Protein AF-A0A812P0K9-F1 (afdb_monomer_lite)

Structure (mmCIF, N/CA/C/O backbone):
data_AF-A0A812P0K9-F1
#
_entry.id   AF-A0A812P0K9-F1
#
loop_
_atom_site.group_PDB
_atom_site.id
_atom_site.type_symbol
_atom_site.label_atom_id
_atom_site.label_alt_id
_atom_site.label_comp_id
_atom_site.label_asym_id
_atom_site.label_entity_id
_atom_site.label_seq_id
_atom_site.pdbx_PDB_ins_code
_atom_site.Cartn_x
_atom_site.Cartn_y
_atom_site.Cartn_z
_atom_site.occupancy
_atom_site.B_iso_or_equiv
_atom_site.auth_seq_id
_atom_site.auth_comp_id
_atom_site.auth_asym_id
_atom_site.auth_atom_id
_atom_site.pdbx_PDB_model_num
ATOM 1 N N . MET A 1 1 ? -22.130 -15.245 -10.555 1.00 34.47 1 MET A N 1
ATOM 2 C CA . MET A 1 1 ? -21.789 -13.816 -10.721 1.00 34.47 1 MET A CA 1
ATOM 3 C C . MET A 1 1 ? -20.829 -13.440 -9.604 1.00 34.47 1 MET A C 1
ATOM 5 O O . MET A 1 1 ? -21.240 -13.430 -8.448 1.00 34.47 1 MET A O 1
ATOM 9 N N . SER A 1 2 ? -19.544 -13.265 -9.918 1.00 32.12 2 SER A N 1
ATOM 10 C CA . SER A 1 2 ? -18.540 -12.793 -8.961 1.00 32.12 2 SER A CA 1
ATOM 11 C C . SER A 1 2 ? -18.913 -11.378 -8.518 1.00 32.12 2 SER A C 1
ATOM 13 O O . SER A 1 2 ? -19.253 -10.532 -9.342 1.00 32.12 2 SER A O 1
ATOM 15 N N . ARG A 1 3 ? -18.927 -11.119 -7.208 1.00 38.62 3 ARG A N 1
ATOM 16 C CA . ARG A 1 3 ? -19.066 -9.742 -6.719 1.00 38.62 3 ARG A CA 1
ATOM 17 C C . ARG A 1 3 ? -17.783 -8.979 -7.081 1.00 38.62 3 ARG A C 1
ATOM 19 O O . ARG A 1 3 ? -16.713 -9.545 -6.855 1.00 38.62 3 ARG A O 1
ATOM 26 N N . PRO A 1 4 ? -17.867 -7.748 -7.613 1.00 44.06 4 PRO A N 1
ATOM 27 C CA . PRO A 1 4 ? -16.686 -6.942 -7.920 1.00 44.06 4 PRO A CA 1
ATOM 28 C C . PRO A 1 4 ? -15.817 -6.757 -6.666 1.00 44.06 4 PRO A C 1
ATOM 30 O O . PRO A 1 4 ? -16.344 -6.614 -5.557 1.00 44.06 4 PRO A O 1
ATOM 33 N N . SER A 1 5 ? -14.488 -6.821 -6.822 1.00 51.91 5 SER A N 1
ATOM 34 C CA . SER A 1 5 ? -13.562 -6.618 -5.704 1.00 51.91 5 SER A CA 1
ATOM 35 C C . SER A 1 5 ? -13.585 -5.151 -5.265 1.00 51.91 5 SER A C 1
ATOM 37 O O . SER A 1 5 ? -13.588 -4.232 -6.080 1.00 51.91 5 SER A O 1
ATOM 39 N N . ALA A 1 6 ? -13.634 -4.931 -3.952 1.00 69.94 6 ALA A N 1
ATOM 40 C CA . ALA A 1 6 ? -13.717 -3.617 -3.318 1.00 69.94 6 ALA A CA 1
ATOM 41 C C . ALA A 1 6 ? -12.329 -2.961 -3.181 1.00 69.94 6 ALA A C 1
ATOM 43 O O . ALA A 1 6 ? -11.851 -2.718 -2.071 1.00 69.94 6 ALA A O 1
ATOM 44 N N . THR A 1 7 ? -11.646 -2.749 -4.302 1.00 81.88 7 THR A N 1
ATOM 45 C CA . THR A 1 7 ? -10.304 -2.147 -4.336 1.00 81.88 7 THR A CA 1
ATOM 46 C C . THR A 1 7 ? -10.402 -0.635 -4.530 1.00 81.88 7 THR A C 1
ATOM 48 O O . THR A 1 7 ? -11.261 -0.184 -5.281 1.00 81.88 7 THR A O 1
ATOM 51 N N . LEU A 1 8 ? -9.540 0.128 -3.846 1.00 88.94 8 LEU A N 1
ATOM 52 C CA . LEU A 1 8 ? -9.490 1.590 -3.914 1.00 88.94 8 LEU A CA 1
ATOM 53 C C . LEU A 1 8 ? -8.060 2.074 -4.125 1.00 88.94 8 LEU A C 1
ATOM 55 O O . LEU A 1 8 ? -7.196 1.939 -3.263 1.00 88.94 8 LEU A O 1
ATOM 59 N N . LYS A 1 9 ? -7.809 2.706 -5.256 1.00 91.50 9 LYS A N 1
ATOM 60 C CA . LYS A 1 9 ? -6.524 3.327 -5.548 1.00 91.50 9 LYS A CA 1
ATOM 61 C C . LYS A 1 9 ? -6.427 4.681 -4.829 1.00 91.50 9 LYS A C 1
ATOM 63 O O . LYS A 1 9 ? -7.214 5.575 -5.124 1.00 91.50 9 LYS A O 1
ATOM 68 N N . VAL A 1 10 ? -5.479 4.853 -3.901 1.00 93.25 10 VAL A N 1
ATOM 69 C CA . VAL A 1 10 ? -5.320 6.085 -3.110 1.00 93.25 10 VAL A CA 1
ATOM 70 C C . VAL A 1 10 ? -3.935 6.705 -3.266 1.00 93.25 10 VAL A C 1
ATOM 72 O O . VAL A 1 10 ? -2.946 6.171 -2.790 1.00 93.25 10 VAL A O 1
ATOM 75 N N . MET A 1 11 ? -3.845 7.885 -3.859 1.00 91.50 11 MET A N 1
ATOM 76 C CA . MET A 1 11 ? -2.578 8.585 -4.062 1.00 91.50 11 MET A CA 1
ATOM 77 C C . MET A 1 11 ? -2.423 9.765 -3.091 1.00 91.50 11 MET A C 1
ATOM 79 O O . MET A 1 11 ? -3.395 10.440 -2.763 1.00 91.50 11 MET A O 1
ATOM 83 N N . SER A 1 12 ? -1.187 10.012 -2.653 1.00 91.62 12 SER A N 1
ATOM 84 C CA . SER A 1 12 ? -0.764 11.226 -1.943 1.00 91.62 12 SER A CA 1
ATOM 85 C C . SER A 1 12 ? 0.332 11.871 -2.768 1.00 91.62 12 SER A C 1
ATOM 87 O O . SER A 1 12 ? 1.290 11.173 -3.104 1.00 91.62 12 SER A O 1
ATOM 89 N N . TYR A 1 13 ? 0.202 13.147 -3.117 1.00 86.94 13 TYR A N 1
ATOM 90 C CA . TYR A 1 13 ? 1.161 13.786 -4.012 1.00 86.94 13 TYR A CA 1
ATOM 91 C C . TYR A 1 13 ? 1.346 15.272 -3.692 1.00 86.94 13 TYR A C 1
ATOM 93 O O . TYR A 1 13 ? 0.451 16.078 -3.939 1.00 86.94 13 TYR A O 1
ATOM 101 N N . ASN A 1 14 ? 2.527 15.673 -3.224 1.00 84.62 14 ASN A N 1
ATOM 102 C CA . ASN A 1 14 ? 2.875 17.090 -3.205 1.00 84.62 14 ASN A CA 1
ATOM 103 C C . ASN A 1 14 ? 3.139 17.564 -4.649 1.00 84.62 14 ASN A C 1
ATOM 105 O O . ASN A 1 14 ? 4.067 17.104 -5.318 1.00 84.62 14 ASN A O 1
ATOM 109 N N . LEU A 1 15 ? 2.288 18.457 -5.157 1.00 87.00 15 LEU A N 1
ATOM 110 C CA . LEU A 1 15 ? 2.357 18.959 -6.530 1.00 87.00 15 LEU A CA 1
ATOM 111 C C . LEU A 1 15 ? 3.538 19.911 -6.752 1.00 87.00 15 LEU A C 1
ATOM 113 O O . LEU A 1 15 ? 3.915 20.156 -7.905 1.00 87.00 15 LEU A O 1
ATOM 117 N N . MET A 1 16 ? 4.141 20.422 -5.672 1.00 78.69 16 MET A N 1
ATOM 118 C CA . MET A 1 16 ? 5.218 21.409 -5.709 1.00 78.69 16 MET A CA 1
ATOM 119 C C . MET A 1 16 ? 4.827 22.598 -6.583 1.00 78.69 16 MET A C 1
ATOM 121 O O . MET A 1 16 ? 5.537 22.964 -7.525 1.00 78.69 16 MET A O 1
ATOM 125 N N . GLY A 1 17 ? 3.640 23.139 -6.326 1.00 82.06 17 GLY A N 1
ATOM 126 C CA . GLY A 1 17 ? 2.910 24.053 -7.189 1.00 82.06 17 GLY A CA 1
ATOM 127 C C . GLY A 1 17 ? 3.726 25.205 -7.777 1.00 82.06 17 GLY A C 1
ATOM 128 O O . GLY A 1 17 ? 3.808 25.409 -8.995 1.00 82.06 17 GLY A O 1
ATOM 129 N N . TRP A 1 18 ? 4.432 25.900 -6.888 1.00 78.69 18 TRP A N 1
ATOM 130 C CA . TRP A 1 18 ? 5.357 26.990 -7.195 1.00 78.69 18 TRP A CA 1
ATOM 131 C C . TRP A 1 18 ? 6.492 26.595 -8.156 1.00 78.69 18 TRP A C 1
ATOM 133 O O . TRP A 1 18 ? 7.035 27.446 -8.861 1.00 78.69 18 TRP A O 1
ATOM 143 N N . SER A 1 19 ? 6.867 25.317 -8.214 1.00 79.75 19 SER A N 1
ATOM 144 C CA . SER A 1 19 ? 7.886 24.804 -9.129 1.00 79.75 19 SER A CA 1
ATOM 145 C C . SER A 1 19 ? 7.252 24.215 -10.382 1.00 79.75 19 SER A C 1
ATOM 147 O O . SER A 1 19 ? 7.571 24.648 -11.485 1.00 79.75 19 SER A O 1
ATOM 149 N N . SER A 1 20 ? 6.354 23.245 -10.224 1.00 81.50 20 SER A N 1
ATOM 150 C CA . SER A 1 20 ? 5.841 22.405 -11.308 1.00 81.50 20 SER A CA 1
ATOM 151 C C . SER A 1 20 ? 4.894 23.143 -12.251 1.00 81.50 20 SER A C 1
ATOM 153 O O . SER A 1 20 ? 4.890 22.869 -13.449 1.00 81.50 20 SER A O 1
ATOM 155 N N . PHE A 1 21 ? 4.124 24.102 -11.731 1.00 85.12 21 PHE A N 1
ATOM 156 C CA . PHE A 1 21 ? 3.072 24.798 -12.482 1.00 85.12 21 PHE A CA 1
ATOM 157 C C . PHE A 1 21 ? 3.336 26.296 -12.661 1.00 85.12 21 PHE A C 1
ATOM 159 O O . PHE A 1 21 ? 2.531 26.997 -13.276 1.00 85.12 21 PHE A O 1
ATOM 166 N N . ASN A 1 22 ? 4.476 26.780 -12.161 1.00 83.81 22 ASN A N 1
ATOM 167 C CA . ASN A 1 22 ? 4.934 28.152 -12.354 1.00 83.81 22 ASN A CA 1
ATOM 168 C C . ASN A 1 22 ? 6.341 28.191 -12.977 1.00 83.81 22 ASN A C 1
ATOM 170 O O . ASN A 1 22 ? 6.491 28.607 -14.122 1.00 83.81 22 ASN A O 1
ATOM 174 N N . ALA A 1 23 ? 7.370 27.702 -12.275 1.00 77.50 23 ALA A N 1
ATOM 175 C CA . ALA A 1 23 ? 8.757 27.854 -12.727 1.00 77.50 23 ALA A CA 1
ATOM 176 C C . ALA A 1 23 ? 9.222 26.838 -13.796 1.00 77.50 23 ALA A C 1
ATOM 178 O O . ALA A 1 23 ? 10.125 27.141 -14.572 1.00 77.50 23 ALA A O 1
ATOM 179 N N . ASN A 1 24 ? 8.669 25.621 -13.824 1.00 76.56 24 ASN A N 1
ATOM 180 C CA . ASN A 1 24 ? 9.161 24.499 -14.630 1.00 76.56 24 ASN A CA 1
ATOM 181 C C . ASN A 1 24 ? 8.004 23.653 -15.186 1.00 76.56 24 ASN A C 1
ATOM 183 O O . ASN A 1 24 ? 7.712 22.582 -14.655 1.00 76.56 24 ASN A O 1
ATOM 187 N N . SER A 1 25 ? 7.384 24.088 -16.285 1.00 79.19 25 SER A N 1
ATOM 188 C CA . SER A 1 25 ? 6.201 23.422 -16.865 1.00 79.19 25 SER A CA 1
ATOM 189 C C . SER A 1 25 ? 6.394 21.929 -17.166 1.00 79.19 25 SER A C 1
ATOM 191 O O . SER A 1 25 ? 5.488 21.134 -16.930 1.00 79.19 25 SER A O 1
ATOM 193 N N . TRP A 1 26 ? 7.593 21.519 -17.600 1.00 77.38 26 TRP A N 1
ATOM 194 C CA . TRP A 1 26 ? 7.916 20.110 -17.868 1.00 77.38 26 TRP A CA 1
ATOM 195 C C . TRP A 1 26 ? 7.770 19.211 -16.625 1.00 77.38 26 TRP A C 1
ATOM 197 O O . TRP A 1 26 ? 7.477 18.021 -16.748 1.00 77.38 26 TRP A O 1
ATOM 207 N N . LYS A 1 27 ? 7.963 19.761 -15.415 1.00 75.56 27 LYS A N 1
ATOM 208 C CA . LYS A 1 27 ? 7.733 19.026 -14.164 1.00 75.56 27 LYS A CA 1
ATOM 209 C C . LYS A 1 27 ? 6.242 18.822 -13.931 1.00 75.56 27 LYS A C 1
ATOM 211 O O . LYS A 1 27 ? 5.852 17.711 -13.594 1.00 75.56 27 LYS A O 1
ATOM 216 N N . GLY A 1 28 ? 5.425 19.851 -14.162 1.00 81.81 28 GLY A N 1
ATOM 217 C CA . GLY A 1 28 ? 3.966 19.753 -14.087 1.00 81.81 28 GLY A CA 1
ATOM 218 C C . GLY A 1 28 ? 3.404 18.704 -15.044 1.00 81.81 28 GLY A C 1
ATOM 219 O O . GLY A 1 28 ? 2.619 17.858 -14.627 1.00 81.81 28 GLY A O 1
ATOM 220 N N . GLU A 1 29 ? 3.876 18.681 -16.293 1.00 84.62 29 GLU A N 1
ATOM 221 C CA . GLU A 1 29 ? 3.498 17.655 -17.278 1.00 84.62 29 GLU A CA 1
ATOM 222 C C . GLU A 1 29 ? 3.850 16.238 -16.806 1.00 84.62 29 GLU A C 1
ATOM 224 O O . GLU A 1 29 ? 3.031 15.326 -16.906 1.00 84.62 29 GLU A O 1
ATOM 229 N N . ASN A 1 30 ? 5.045 16.047 -16.241 1.00 79.94 30 ASN A N 1
ATOM 230 C CA . ASN A 1 30 ? 5.473 14.753 -15.711 1.00 79.94 30 ASN A CA 1
ATOM 231 C C . ASN A 1 30 ? 4.630 14.321 -14.498 1.00 79.94 30 ASN A C 1
ATOM 233 O O . ASN A 1 30 ? 4.167 13.184 -14.439 1.00 79.94 30 ASN A O 1
ATOM 237 N N . VAL A 1 31 ? 4.384 15.235 -13.553 1.00 83.38 31 VAL A N 1
ATOM 238 C CA . VAL A 1 31 ? 3.542 14.986 -12.372 1.00 83.38 31 VAL A CA 1
ATOM 239 C C . VAL A 1 31 ? 2.140 14.556 -12.794 1.00 83.38 31 VAL A C 1
ATOM 241 O O . VAL A 1 31 ? 1.670 13.494 -12.387 1.00 83.38 31 VAL A O 1
ATOM 244 N N . LEU A 1 32 ? 1.491 15.323 -13.669 1.00 89.94 32 LEU A N 1
ATOM 245 C CA . LEU A 1 32 ? 0.152 14.993 -14.150 1.00 89.94 32 LEU A CA 1
ATOM 246 C C . LEU A 1 32 ? 0.138 13.704 -14.974 1.00 89.94 32 LEU A C 1
ATOM 248 O O . LEU A 1 32 ? -0.779 12.898 -14.828 1.00 89.94 32 LEU A O 1
ATOM 252 N N . GLY A 1 33 ? 1.173 13.468 -15.784 1.00 87.44 33 GLY A N 1
ATOM 253 C CA . GLY A 1 33 ? 1.348 12.225 -16.529 1.00 87.44 33 GLY A CA 1
ATOM 254 C C . GLY A 1 33 ? 1.402 11.003 -15.612 1.00 87.44 33 GLY A C 1
ATOM 255 O O . GLY A 1 33 ? 0.761 9.993 -15.903 1.00 87.44 33 GLY A O 1
ATOM 256 N N . LYS A 1 34 ? 2.094 11.099 -14.471 1.00 82.75 34 LYS A N 1
ATOM 257 C CA . LYS A 1 34 ? 2.157 10.033 -13.459 1.00 82.75 34 LYS A CA 1
ATOM 258 C C . LYS A 1 34 ? 0.817 9.813 -12.763 1.00 82.75 34 LYS A C 1
ATOM 260 O O . LYS A 1 34 ? 0.386 8.665 -12.659 1.00 82.75 34 LYS A O 1
ATOM 265 N N . ILE A 1 35 ? 0.151 10.885 -12.326 1.00 89.31 35 ILE A N 1
ATOM 266 C CA . ILE A 1 35 ? -1.172 10.799 -11.688 1.00 89.31 35 ILE A CA 1
ATOM 267 C C . ILE A 1 35 ? -2.162 10.132 -12.648 1.00 89.31 35 ILE A C 1
ATOM 269 O O . ILE A 1 35 ? -2.825 9.162 -12.281 1.00 89.31 35 ILE A O 1
ATOM 273 N N . ASN A 1 36 ? -2.204 10.594 -13.898 1.00 91.75 36 ASN A N 1
ATOM 274 C CA . ASN A 1 36 ? -3.090 10.050 -14.919 1.00 91.75 36 ASN A CA 1
ATOM 275 C C . ASN A 1 36 ? -2.764 8.585 -15.248 1.00 91.75 36 ASN A C 1
ATOM 277 O O . ASN A 1 36 ? -3.664 7.758 -15.302 1.00 91.75 36 ASN A O 1
ATOM 281 N N . SER A 1 37 ? -1.481 8.234 -15.393 1.00 86.94 37 SER A N 1
ATOM 282 C CA . SER A 1 37 ? -1.064 6.852 -15.691 1.00 86.94 37 SER A CA 1
ATOM 283 C C . SER A 1 37 ? -1.419 5.868 -14.578 1.00 86.94 37 SER A C 1
ATOM 285 O O . SER A 1 37 ? -1.636 4.686 -14.835 1.00 86.94 37 SER A O 1
ATOM 287 N N . TRP A 1 38 ? -1.438 6.332 -13.329 1.00 85.56 38 TRP A N 1
ATOM 288 C CA . TRP A 1 38 ? -1.746 5.483 -12.187 1.00 85.56 38 TRP A CA 1
ATOM 289 C C . TRP A 1 38 ? -3.255 5.317 -11.942 1.00 85.56 38 TRP A C 1
ATOM 291 O O . TRP A 1 38 ? -3.702 4.277 -11.437 1.00 85.56 38 TRP A O 1
ATOM 301 N N . GLU A 1 39 ? -4.035 6.316 -12.362 1.00 91.62 39 GLU A N 1
ATOM 302 C CA . GLU A 1 39 ? -5.497 6.369 -12.283 1.00 91.62 39 GLU A CA 1
ATOM 303 C C . GLU A 1 39 ? -6.033 6.209 -10.845 1.00 91.62 39 GLU A C 1
ATOM 305 O O . GLU A 1 39 ? -6.690 5.203 -10.546 1.00 91.62 39 GLU A O 1
ATOM 310 N N . PRO A 1 40 ? -5.761 7.157 -9.927 1.00 93.75 40 PRO A N 1
ATOM 311 C CA . PRO A 1 40 ? -6.281 7.092 -8.563 1.00 93.75 40 PRO A CA 1
ATOM 312 C C . PRO A 1 40 ? -7.816 7.119 -8.518 1.00 93.75 40 PRO A C 1
ATOM 314 O O . PRO A 1 40 ? -8.470 7.743 -9.350 1.00 93.75 40 PRO A O 1
ATOM 317 N N . ASP A 1 41 ? -8.393 6.483 -7.499 1.00 95.62 41 ASP A N 1
ATOM 318 C CA . ASP A 1 41 ? -9.796 6.679 -7.121 1.00 95.62 41 ASP A CA 1
ATOM 319 C C . ASP A 1 41 ? -9.934 7.842 -6.126 1.00 95.62 41 ASP A C 1
ATOM 321 O O . ASP A 1 41 ? -10.913 8.583 -6.182 1.00 95.62 41 ASP A O 1
ATOM 325 N N . LEU A 1 42 ? -8.942 8.017 -5.247 1.00 96.25 42 LEU A N 1
ATOM 326 C CA . LEU A 1 42 ? -8.772 9.162 -4.348 1.00 96.25 42 LEU A CA 1
ATOM 327 C C . LEU A 1 42 ? -7.353 9.709 -4.473 1.00 96.25 42 LEU A C 1
ATOM 329 O O . LEU A 1 42 ? -6.390 8.943 -4.510 1.00 96.25 42 LEU A O 1
ATOM 333 N N . LEU A 1 43 ? -7.228 11.029 -4.486 1.00 96.12 43 LEU A N 1
ATOM 334 C CA . LEU A 1 43 ? -5.964 11.751 -4.498 1.00 96.12 43 LEU A CA 1
ATOM 335 C C . LEU A 1 43 ? -6.017 12.856 -3.441 1.00 96.12 43 LEU A C 1
ATOM 337 O O . LEU A 1 43 ? -6.890 13.719 -3.496 1.00 96.12 43 LEU A O 1
ATOM 341 N N . GLY A 1 44 ? -5.078 12.829 -2.500 1.00 95.88 44 GLY A N 1
ATOM 342 C CA . GLY A 1 44 ? -4.738 13.982 -1.667 1.00 95.88 44 GLY A CA 1
ATOM 343 C C . GLY A 1 44 ? -3.523 14.681 -2.262 1.00 95.88 44 GLY A C 1
ATOM 344 O O . GLY A 1 44 ? -2.549 14.010 -2.619 1.00 95.88 44 GLY A O 1
ATOM 345 N N . ALA A 1 45 ? -3.600 15.996 -2.435 1.00 93.31 45 ALA A N 1
ATOM 346 C CA . ALA A 1 45 ? -2.575 16.761 -3.121 1.00 93.31 45 ALA A CA 1
ATOM 347 C C . ALA A 1 45 ? -2.156 17.988 -2.308 1.00 93.31 45 ALA A C 1
ATOM 349 O O . ALA A 1 45 ? -2.987 18.788 -1.901 1.00 93.31 45 ALA A O 1
ATOM 350 N N . GLN A 1 46 ? -0.859 18.194 -2.099 1.00 90.44 46 GLN A N 1
ATOM 351 C CA . GLN A 1 46 ? -0.359 19.407 -1.441 1.00 90.44 46 GLN A CA 1
ATOM 352 C C . GLN A 1 46 ? 0.132 20.402 -2.484 1.00 90.44 46 GLN A C 1
ATOM 354 O O . GLN A 1 46 ? 0.472 20.025 -3.602 1.00 90.44 46 GLN A O 1
ATOM 359 N N . GLU A 1 47 ? 0.162 21.682 -2.110 1.00 86.56 47 GLU A N 1
ATOM 360 C CA . GLU A 1 47 ? 0.654 22.766 -2.969 1.00 86.56 47 GLU A CA 1
ATOM 361 C C . GLU A 1 47 ? -0.048 22.831 -4.338 1.00 86.56 47 GLU A C 1
ATOM 363 O O . GLU A 1 47 ? 0.591 22.978 -5.379 1.00 86.56 47 GLU A O 1
ATOM 368 N N . VAL A 1 48 ? -1.382 22.729 -4.341 1.00 91.94 48 VAL A N 1
ATOM 369 C CA . VAL A 1 48 ? -2.239 22.833 -5.541 1.00 91.94 48 VAL A CA 1
ATOM 370 C C . VAL A 1 48 ? -2.369 24.288 -5.999 1.00 91.94 48 VAL A C 1
ATOM 372 O O . VAL A 1 48 ? -3.453 24.858 -6.017 1.00 91.94 48 VAL A O 1
ATOM 375 N N . GLU A 1 49 ? -1.238 24.935 -6.265 1.00 89.00 49 GLU A N 1
ATOM 376 C CA . GLU A 1 49 ? -1.128 26.388 -6.409 1.00 89.00 49 GLU A CA 1
ATOM 377 C C . GLU A 1 49 ? 0.177 26.779 -7.159 1.00 89.00 49 GLU A C 1
ATOM 379 O O . GLU A 1 49 ? 0.850 25.910 -7.693 1.00 89.00 49 GLU A O 1
ATOM 384 N N . LYS A 1 50 ? 0.540 28.058 -7.305 1.00 87.81 50 LYS A N 1
ATOM 385 C CA . LYS A 1 50 ? 1.684 28.578 -8.095 1.00 87.81 50 LYS A CA 1
ATOM 386 C C . LYS A 1 50 ? 2.672 29.476 -7.312 1.00 87.81 50 LYS A C 1
ATOM 388 O O . LYS A 1 50 ? 3.397 30.273 -7.911 1.00 87.81 50 LYS A O 1
ATOM 393 N N . GLY A 1 51 ? 2.761 29.346 -5.994 1.00 76.88 51 GLY A N 1
ATOM 394 C CA . GLY A 1 51 ? 3.521 30.189 -5.061 1.00 76.88 51 GLY A CA 1
ATOM 395 C C . GLY A 1 51 ? 2.679 31.253 -4.332 1.00 76.88 51 GLY A C 1
ATOM 396 O O . GLY A 1 51 ? 2.981 32.440 -4.407 1.00 76.88 51 GLY A O 1
ATOM 397 N N . GLY A 1 52 ? 1.621 30.845 -3.638 1.00 79.25 52 GLY A N 1
ATOM 398 C CA . GLY A 1 52 ? 0.572 31.644 -2.999 1.00 79.25 52 GLY A CA 1
ATOM 399 C C . GLY A 1 52 ? -0.641 32.022 -3.870 1.00 79.25 52 GLY A C 1
ATOM 400 O O . GLY A 1 52 ? -1.510 32.747 -3.388 1.00 79.25 52 GLY A O 1
ATOM 401 N N . TRP A 1 53 ? -0.727 31.588 -5.131 1.00 86.75 53 TRP A N 1
ATOM 402 C CA . TRP A 1 53 ? -1.767 32.025 -6.084 1.00 86.75 53 TRP A CA 1
ATOM 403 C C . TRP A 1 53 ? -2.095 30.938 -7.117 1.00 86.75 53 TRP A C 1
ATOM 405 O O . TRP A 1 53 ? -1.480 29.883 -7.121 1.00 86.75 53 TRP A O 1
ATOM 415 N N . GLY A 1 54 ? -3.076 31.163 -7.997 1.00 89.94 54 GLY A N 1
ATOM 416 C CA . GLY A 1 54 ? -3.335 30.252 -9.124 1.00 89.94 54 GLY A CA 1
ATOM 417 C C . GLY A 1 54 ? -3.922 28.89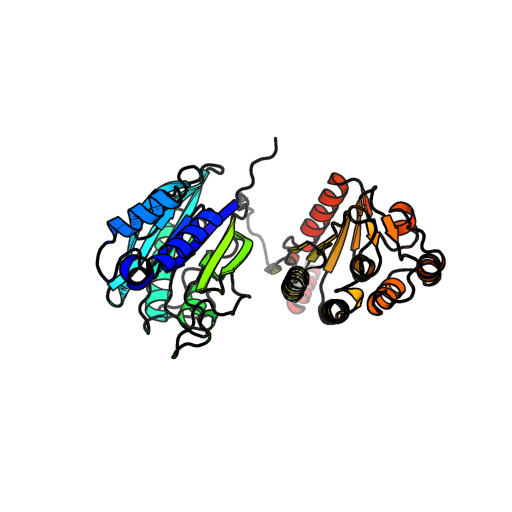0 -8.737 1.00 89.94 54 GLY A C 1
ATOM 418 O O . GLY A 1 54 ? -3.822 27.953 -9.522 1.00 89.94 54 GLY A O 1
ATOM 419 N N . TYR A 1 55 ? -4.538 28.779 -7.555 1.00 90.94 55 TYR A N 1
ATOM 420 C CA . TYR A 1 55 ? -5.159 27.540 -7.068 1.00 90.94 55 TYR A CA 1
ATOM 421 C C . TYR A 1 55 ? -6.137 26.938 -8.080 1.00 90.94 55 TYR A C 1
ATOM 423 O O . TYR A 1 55 ? -5.986 25.787 -8.478 1.00 90.94 55 TYR A O 1
ATOM 431 N N . GLN A 1 56 ? -7.084 27.751 -8.556 1.00 94.44 56 GLN A N 1
ATOM 432 C CA . GLN A 1 56 ? -8.091 27.313 -9.521 1.00 94.44 56 GLN A CA 1
ATOM 433 C C . GLN A 1 56 ? -7.459 26.825 -10.834 1.00 94.44 56 GLN A C 1
ATOM 435 O O . GLN A 1 56 ? -7.908 25.840 -11.402 1.00 94.44 56 GLN A O 1
ATOM 440 N N . GLU A 1 57 ? -6.379 27.461 -11.295 1.00 94.75 57 GLU A N 1
ATOM 441 C CA . GLU A 1 57 ? -5.704 27.055 -12.534 1.00 94.75 57 GLU A CA 1
ATOM 442 C C . GLU A 1 57 ? -5.047 25.673 -12.401 1.00 94.75 57 GLU A C 1
ATOM 444 O O . GLU A 1 57 ? -5.111 24.865 -13.326 1.00 94.75 57 GLU A O 1
ATOM 449 N N . VAL A 1 58 ? -4.403 25.390 -11.262 1.00 94.31 58 VAL A N 1
ATOM 450 C CA . VAL A 1 58 ? -3.775 24.081 -11.014 1.00 94.31 58 VAL A CA 1
ATOM 451 C C . VAL A 1 58 ? -4.839 23.012 -10.774 1.00 94.31 58 VAL A C 1
ATOM 453 O O . VAL A 1 58 ? -4.726 21.914 -11.313 1.00 94.31 58 VAL A O 1
ATOM 456 N N . GLU A 1 59 ? -5.896 23.338 -10.030 1.00 95.56 59 GLU A N 1
ATOM 457 C CA . GLU A 1 59 ? -7.060 22.471 -9.829 1.00 95.56 59 GLU A CA 1
ATOM 458 C C . GLU A 1 59 ? -7.690 22.052 -11.165 1.00 95.56 59 GLU A C 1
ATOM 460 O O . GLU A 1 59 ? -7.810 20.857 -11.441 1.00 95.56 59 GLU A O 1
ATOM 465 N N . GLU A 1 60 ? -8.044 23.018 -12.018 1.00 96.50 60 GLU A N 1
ATOM 466 C CA . GLU A 1 60 ? -8.645 22.768 -13.332 1.00 96.50 60 GLU A CA 1
ATOM 467 C C . GLU A 1 60 ? -7.731 21.909 -14.213 1.00 96.50 60 GLU A C 1
ATOM 469 O O . GLU A 1 60 ? -8.203 21.039 -14.953 1.00 96.50 60 GLU A O 1
ATOM 474 N N . LEU A 1 61 ? -6.415 22.099 -14.112 1.00 95.62 61 LEU A N 1
ATOM 475 C CA . LEU A 1 61 ? -5.443 21.303 -14.850 1.00 95.62 61 LEU A CA 1
ATOM 476 C C . LEU A 1 61 ? -5.387 19.848 -14.354 1.00 95.62 61 LEU A C 1
ATOM 478 O O . LEU A 1 61 ? -5.362 18.925 -15.173 1.00 95.62 61 LEU A O 1
ATOM 482 N N . VAL A 1 62 ? -5.421 19.622 -13.036 1.00 95.81 62 VAL A N 1
ATOM 483 C CA . VAL A 1 62 ? -5.507 18.272 -12.452 1.00 95.81 62 VAL A CA 1
ATOM 484 C C . VAL A 1 62 ? -6.801 17.590 -12.894 1.00 95.81 62 VAL A C 1
ATOM 486 O O . VAL A 1 62 ? -6.754 16.473 -13.412 1.00 95.81 62 VAL A O 1
ATOM 489 N N . VAL A 1 63 ? -7.944 18.269 -12.759 1.00 97.38 63 VAL A N 1
ATOM 490 C CA . VAL A 1 63 ? -9.268 17.753 -13.144 1.00 97.38 63 VAL A CA 1
ATOM 491 C C . VAL A 1 63 ? -9.303 17.386 -14.628 1.00 97.38 63 VAL A C 1
ATOM 493 O O . VAL A 1 63 ? -9.634 16.254 -14.982 1.00 97.38 63 VAL A O 1
ATOM 496 N N . SER A 1 64 ? -8.908 18.311 -15.505 1.00 96.88 64 SER A N 1
ATOM 497 C CA . SER A 1 64 ? -8.962 18.105 -16.958 1.00 96.88 64 SER A CA 1
ATOM 498 C C . SER A 1 64 ? -8.002 17.024 -17.458 1.00 96.88 64 SER A C 1
ATOM 500 O O . SER A 1 64 ? -8.329 16.327 -18.417 1.00 96.88 64 SER A O 1
ATOM 502 N N . THR A 1 65 ? -6.850 16.840 -16.805 1.00 95.44 65 THR A N 1
ATOM 503 C CA . THR A 1 65 ? -5.850 15.845 -17.227 1.00 95.44 65 THR A CA 1
ATOM 504 C C . THR A 1 65 ? -6.159 14.438 -16.719 1.00 95.44 65 THR A C 1
ATOM 506 O O . THR A 1 65 ? -5.835 13.464 -17.391 1.00 95.44 65 THR A O 1
ATOM 509 N N . THR A 1 66 ? -6.764 14.316 -15.535 1.00 95.00 66 THR A N 1
ATOM 510 C CA . THR A 1 66 ? -6.932 13.023 -14.842 1.00 95.00 66 THR A CA 1
ATOM 511 C C . THR A 1 66 ? -8.365 12.493 -14.868 1.00 95.00 66 THR A C 1
ATOM 513 O O . THR A 1 66 ? -8.597 11.317 -14.588 1.00 95.00 66 THR A O 1
ATOM 516 N N . GLY A 1 67 ? -9.346 13.350 -15.172 1.00 95.19 67 GLY A N 1
ATOM 517 C CA . GLY A 1 67 ? -10.768 13.009 -15.107 1.00 95.19 67 GLY A CA 1
ATOM 518 C C . GLY A 1 67 ? -11.310 12.836 -13.682 1.00 95.19 67 GLY A C 1
ATOM 519 O O . GLY A 1 67 ? -12.411 12.309 -13.509 1.00 95.19 67 GLY A O 1
ATOM 520 N N . LEU A 1 68 ? -10.550 13.245 -12.662 1.00 97.44 68 LEU A N 1
ATOM 521 C CA . LEU A 1 68 ? -11.018 13.309 -11.278 1.00 97.44 68 LEU A CA 1
ATOM 522 C C . LEU A 1 68 ? -11.862 14.565 -11.054 1.00 97.44 68 LEU A C 1
ATOM 524 O O . LEU A 1 68 ? -11.626 15.598 -11.672 1.00 97.44 68 LEU A O 1
ATOM 528 N N . ASN A 1 69 ? -12.786 14.503 -10.101 1.00 97.88 69 ASN A N 1
ATOM 529 C CA . ASN A 1 69 ? -13.507 15.669 -9.605 1.00 97.88 69 ASN A CA 1
ATOM 530 C C . ASN A 1 69 ? -12.786 16.268 -8.400 1.00 97.88 69 ASN A C 1
ATOM 532 O O . ASN A 1 69 ? -12.311 15.534 -7.532 1.00 97.88 69 ASN A O 1
ATOM 536 N N . PHE A 1 70 ? -12.773 17.596 -8.308 1.00 96.75 70 PHE A N 1
ATOM 537 C CA . PHE A 1 70 ? -12.299 18.291 -7.119 1.00 96.75 70 PHE A CA 1
ATOM 538 C C . PHE A 1 70 ? -13.327 18.185 -5.987 1.00 96.75 70 PHE A C 1
ATOM 540 O O . PHE A 1 70 ? -14.515 18.465 -6.166 1.00 96.75 70 PHE A O 1
ATOM 547 N N . ALA A 1 71 ? -12.869 17.754 -4.816 1.00 92.56 71 ALA A N 1
ATOM 548 C CA . ALA A 1 71 ? -13.690 17.624 -3.622 1.00 92.56 71 ALA A CA 1
ATOM 549 C C . ALA A 1 71 ? -13.596 18.831 -2.690 1.00 92.56 71 ALA A C 1
ATOM 551 O O . ALA A 1 71 ? -14.401 18.889 -1.771 1.00 92.56 71 ALA A O 1
ATOM 552 N N . GLY A 1 72 ? -12.692 19.784 -2.918 1.00 90.06 72 GLY A N 1
ATOM 553 C CA . GLY A 1 72 ? -12.360 20.802 -1.923 1.00 90.06 72 GLY A CA 1
ATOM 554 C C . GLY A 1 72 ? -11.149 20.397 -1.083 1.00 90.06 72 GLY A C 1
ATOM 555 O O . GLY A 1 72 ? -10.787 19.224 -0.996 1.00 90.06 72 GLY A O 1
ATOM 556 N N . GLY A 1 73 ? -10.480 21.392 -0.496 1.00 86.00 73 GLY A N 1
ATOM 557 C CA . GLY A 1 73 ? -9.360 21.173 0.421 1.00 86.00 73 GLY A CA 1
ATOM 558 C C . GLY A 1 73 ? -8.213 20.337 -0.153 1.00 86.00 73 GLY A C 1
ATOM 559 O O . GLY A 1 73 ? -7.643 19.519 0.562 1.00 86.00 73 GLY A O 1
ATOM 560 N N . SER A 1 74 ? -7.912 20.531 -1.438 1.00 92.31 74 SER A N 1
ATOM 561 C CA . SER A 1 74 ? -6.852 19.830 -2.178 1.00 92.31 74 SER A CA 1
ATOM 562 C C . SER A 1 74 ? -7.054 18.317 -2.357 1.00 92.31 74 SER A C 1
ATOM 564 O O . SER A 1 74 ? -6.109 17.574 -2.611 1.00 92.31 74 SER A O 1
ATOM 566 N N . GLN A 1 75 ? -8.303 17.857 -2.274 1.00 96.75 75 GLN A N 1
ATOM 567 C CA . GLN A 1 75 ? -8.670 16.469 -2.528 1.00 96.75 75 GLN A CA 1
ATOM 568 C C . GLN A 1 75 ? -9.343 16.306 -3.890 1.00 96.75 75 GLN A C 1
ATOM 570 O O . GLN A 1 75 ? -10.144 17.144 -4.312 1.00 96.75 75 GLN A O 1
ATOM 575 N N . PHE A 1 76 ? -9.076 15.181 -4.547 1.00 98.12 76 PHE A N 1
ATOM 576 C CA . PHE A 1 76 ? -9.681 14.803 -5.818 1.00 98.12 76 PHE A CA 1
ATOM 577 C C . PHE A 1 76 ? -10.170 13.355 -5.763 1.00 98.12 76 PHE A C 1
ATOM 579 O O . PHE A 1 76 ? -9.565 12.506 -5.107 1.00 98.12 76 PHE A O 1
ATOM 586 N N . PHE A 1 77 ? -11.268 13.054 -6.453 1.00 98.06 77 PHE A N 1
ATOM 587 C CA . PHE A 1 77 ? -11.881 11.727 -6.422 1.00 98.06 77 PHE A CA 1
ATOM 588 C C . PHE A 1 77 ? -12.452 11.312 -7.773 1.00 98.06 77 PHE A C 1
ATOM 590 O O . PHE A 1 77 ? -12.843 12.145 -8.589 1.00 98.06 77 PHE A O 1
ATOM 597 N N . LYS A 1 78 ? -12.552 10.003 -8.002 1.00 97.62 78 LYS A N 1
ATOM 598 C CA . LYS A 1 78 ? -13.132 9.437 -9.219 1.00 97.62 78 LYS A CA 1
ATOM 599 C C . LYS A 1 78 ? -14.657 9.310 -9.078 1.00 97.62 78 LYS A C 1
ATOM 601 O O . LYS A 1 78 ? -15.126 8.414 -8.366 1.00 97.62 78 LYS A O 1
ATOM 606 N N . PRO A 1 79 ? -15.465 10.133 -9.775 1.00 96.81 79 PRO A N 1
ATOM 607 C CA . PRO A 1 79 ? -16.918 10.174 -9.568 1.00 96.81 79 PRO A CA 1
ATOM 608 C C . PRO A 1 79 ? -17.634 8.890 -10.001 1.00 96.81 79 PRO A C 1
ATOM 610 O O . PRO A 1 79 ? -18.729 8.597 -9.534 1.00 96.81 79 PRO A O 1
ATOM 613 N N . SER A 1 80 ? -17.012 8.076 -10.861 1.00 95.62 80 SER A N 1
ATOM 614 C CA . SER A 1 80 ? -17.546 6.759 -11.229 1.00 95.62 80 SER A CA 1
ATOM 615 C C . SER A 1 80 ? -17.401 5.708 -10.122 1.00 95.62 80 SER A C 1
ATOM 617 O O . SER A 1 80 ? -17.905 4.599 -10.272 1.00 95.62 80 SER A O 1
ATOM 619 N N . LYS A 1 81 ? -16.662 6.009 -9.047 1.00 94.75 81 LYS A N 1
ATOM 620 C CA . LYS A 1 81 ? -16.361 5.085 -7.943 1.00 94.75 81 LYS A CA 1
ATOM 621 C C . LYS A 1 81 ? -16.824 5.601 -6.591 1.00 94.75 81 LYS A C 1
ATOM 623 O O . LYS A 1 81 ? -17.135 4.794 -5.713 1.00 94.75 81 LYS A O 1
ATOM 628 N N . LEU A 1 82 ? -16.858 6.917 -6.417 1.00 96.75 82 LEU A N 1
ATOM 629 C CA . LEU A 1 82 ? -17.090 7.559 -5.133 1.00 96.75 82 LEU A CA 1
ATOM 630 C C . LEU A 1 82 ? -18.094 8.701 -5.264 1.00 96.75 82 LEU A C 1
ATOM 632 O O . LEU A 1 82 ? -18.072 9.467 -6.224 1.00 96.75 82 LEU A O 1
ATOM 636 N N . GLU A 1 83 ? -18.940 8.824 -4.251 1.00 97.62 83 GLU A N 1
ATOM 637 C CA . GLU A 1 83 ? -19.846 9.948 -4.031 1.00 97.62 83 GLU A CA 1
ATOM 638 C C . GLU A 1 83 ? -19.391 10.690 -2.771 1.00 97.62 83 GLU A C 1
ATOM 640 O O . GLU A 1 83 ? -19.270 10.073 -1.711 1.00 97.62 83 GLU A O 1
ATOM 645 N N . LYS A 1 84 ? -19.118 11.997 -2.872 1.00 97.69 84 LYS A N 1
ATOM 646 C CA . LYS A 1 84 ? -18.797 12.834 -1.707 1.00 97.69 84 LYS A CA 1
ATOM 647 C C . LYS A 1 84 ? -20.078 13.134 -0.928 1.00 97.69 84 LYS A C 1
ATOM 649 O O . LYS A 1 84 ? -21.047 13.612 -1.512 1.00 97.69 84 LYS A O 1
ATOM 654 N N . LEU A 1 85 ? -20.065 12.869 0.374 1.00 97.62 85 LEU A N 1
ATOM 655 C CA . LEU A 1 85 ? -21.211 13.034 1.271 1.00 97.62 85 LEU A CA 1
ATOM 656 C C . LEU A 1 85 ? -21.055 14.201 2.249 1.00 97.62 85 LEU A C 1
ATOM 658 O O . LEU A 1 85 ? -22.045 14.837 2.594 1.00 97.62 85 LEU A O 1
ATOM 662 N N . ASP A 1 86 ? -19.836 14.448 2.722 1.00 97.06 86 ASP A N 1
ATOM 663 C CA . ASP A 1 86 ? -19.529 15.486 3.709 1.00 97.06 86 ASP A CA 1
ATOM 664 C C . ASP A 1 86 ? -18.098 15.986 3.501 1.00 97.06 86 ASP A C 1
ATOM 666 O O . ASP A 1 86 ? -17.278 15.284 2.899 1.00 97.06 86 ASP A O 1
ATOM 670 N N . GLU A 1 87 ? -17.802 17.176 4.008 1.00 96.94 87 GLU A N 1
ATOM 671 C CA . GLU A 1 87 ? -16.464 17.760 4.002 1.00 96.94 87 GLU A CA 1
ATOM 672 C C . GLU A 1 87 ? -16.232 18.626 5.238 1.00 96.94 87 GLU A C 1
ATOM 674 O O . GLU A 1 87 ? -17.167 19.180 5.816 1.00 96.94 87 GLU A O 1
ATOM 679 N N . ASP A 1 88 ? -14.975 18.754 5.648 1.00 96.88 88 ASP A N 1
ATOM 680 C CA . ASP A 1 88 ? -14.599 19.656 6.732 1.00 96.88 88 ASP A CA 1
ATOM 681 C C . ASP A 1 88 ? -13.143 20.113 6.602 1.00 96.88 88 ASP A C 1
ATOM 683 O O . ASP A 1 88 ? -12.338 19.538 5.865 1.00 96.88 88 ASP A O 1
ATOM 687 N N . TRP A 1 89 ? -12.792 21.150 7.354 1.00 96.69 89 TRP A N 1
ATOM 688 C CA . TRP A 1 89 ? -11.474 21.759 7.353 1.00 96.69 89 TRP A CA 1
ATOM 689 C C . TRP A 1 89 ? -10.959 21.963 8.772 1.00 96.69 89 TRP A C 1
ATOM 691 O O . TRP A 1 89 ? -11.665 22.420 9.667 1.00 96.69 89 TRP A O 1
ATOM 701 N N . THR A 1 90 ? -9.685 21.657 8.983 1.00 97.62 90 THR A N 1
ATOM 702 C CA . THR A 1 90 ? -9.003 21.832 10.263 1.00 97.62 90 THR A CA 1
ATOM 703 C C . THR A 1 90 ? -7.745 22.657 10.063 1.00 97.62 90 THR A C 1
ATOM 705 O O . THR A 1 90 ? -6.832 22.268 9.336 1.00 97.62 90 THR A O 1
ATOM 708 N N . ALA A 1 91 ? -7.688 23.806 10.734 1.00 97.12 91 ALA A N 1
ATOM 709 C CA . ALA A 1 91 ? -6.490 24.630 10.767 1.00 97.12 91 ALA A CA 1
ATOM 710 C C . ALA A 1 91 ? -5.414 23.972 11.641 1.00 97.12 91 ALA A C 1
ATOM 712 O O . ALA A 1 91 ? -5.678 23.556 12.770 1.00 97.12 91 ALA A O 1
ATOM 713 N N . LEU A 1 92 ? -4.192 23.923 11.123 1.00 96.06 92 LEU A N 1
ATOM 714 C CA . LEU A 1 92 ? -2.990 23.519 11.841 1.00 96.06 92 LEU A CA 1
ATOM 715 C C . LEU A 1 92 ? -2.099 24.747 12.086 1.00 96.06 92 LEU A C 1
ATOM 717 O O . LEU A 1 92 ? -2.449 25.892 11.783 1.00 96.06 92 LEU A O 1
ATOM 721 N N . VAL A 1 93 ? -0.937 24.527 12.699 1.00 94.00 93 VAL A N 1
ATOM 722 C CA . VAL A 1 93 ? -0.065 25.617 13.143 1.00 94.00 93 VAL A CA 1
ATOM 723 C C . VAL A 1 93 ? 0.409 26.453 11.952 1.00 94.00 93 VAL A C 1
ATOM 725 O O . VAL A 1 93 ? 0.933 25.931 10.979 1.00 94.00 93 VAL A O 1
ATOM 728 N N . GLY A 1 94 ? 0.299 27.780 12.053 1.00 90.12 94 GLY A N 1
ATOM 729 C CA . GLY A 1 94 ? 0.924 28.711 11.108 1.00 90.12 94 GLY A CA 1
ATOM 730 C C . GLY A 1 94 ? 0.377 28.663 9.679 1.00 90.12 94 GLY A C 1
ATOM 731 O O . GLY A 1 94 ? 1.156 28.853 8.753 1.00 90.12 94 GLY A O 1
ATOM 732 N N . GLY A 1 95 ? -0.924 28.414 9.509 1.00 88.00 95 GLY A N 1
ATOM 733 C CA . GLY A 1 95 ? -1.597 28.433 8.201 1.00 88.00 95 GLY A CA 1
ATOM 734 C C . GLY A 1 95 ? -1.582 27.097 7.453 1.00 88.00 95 GLY A C 1
ATOM 735 O O . GLY A 1 95 ? -2.174 26.988 6.385 1.00 88.00 95 GLY A O 1
ATOM 736 N N . TYR A 1 96 ? -0.945 26.082 8.034 1.00 92.81 96 TYR A N 1
ATOM 737 C CA . TYR A 1 96 ? -1.019 24.695 7.587 1.00 92.81 96 TYR A CA 1
ATOM 738 C C . TYR A 1 96 ? -2.386 24.088 7.914 1.00 92.81 96 TYR A C 1
ATOM 740 O O . TYR A 1 96 ? -3.177 24.687 8.649 1.00 92.81 96 TYR A O 1
ATOM 748 N N . TRP A 1 97 ? -2.698 22.918 7.362 1.00 95.00 97 TRP A N 1
ATOM 749 C CA . TRP A 1 97 ? -4.084 22.460 7.318 1.00 95.00 97 TRP A CA 1
ATOM 750 C C . TRP A 1 97 ? -4.247 20.948 7.184 1.00 95.00 97 TRP A C 1
ATOM 752 O O . TRP A 1 97 ? -3.339 20.225 6.780 1.00 95.00 97 TRP A O 1
ATOM 762 N N . MET A 1 98 ? -5.452 20.490 7.513 1.00 97.88 98 MET A N 1
ATOM 763 C CA . MET A 1 98 ? -5.976 19.180 7.152 1.00 97.88 98 MET A CA 1
ATOM 764 C C . MET A 1 98 ? -7.407 19.346 6.637 1.00 97.88 98 MET A C 1
ATOM 766 O O . MET A 1 98 ? -8.235 19.975 7.296 1.00 97.88 98 MET A O 1
ATOM 770 N N . SER A 1 99 ? -7.702 18.771 5.480 1.00 97.75 99 SER A N 1
ATOM 771 C CA . SER A 1 99 ? -9.047 18.654 4.932 1.00 97.75 99 SER A CA 1
ATOM 772 C C . SER A 1 99 ? -9.594 17.253 5.187 1.00 97.75 99 SER A C 1
ATOM 774 O O . SER A 1 99 ? -8.845 16.280 5.275 1.00 97.75 99 SER A O 1
ATOM 776 N N . MET A 1 100 ? -10.911 17.149 5.310 1.00 97.81 100 MET A N 1
ATOM 777 C CA . MET A 1 100 ? -11.648 15.901 5.465 1.00 97.81 100 MET A CA 1
ATOM 778 C C . MET A 1 100 ? -12.717 15.826 4.387 1.00 97.81 100 MET A C 1
ATOM 780 O O . MET A 1 100 ? -13.395 16.818 4.130 1.00 97.81 100 MET A O 1
ATOM 784 N N . ALA A 1 101 ? -12.904 14.644 3.810 1.00 98.31 101 ALA A N 1
ATOM 785 C CA . ALA A 1 101 ? -14.120 14.318 3.089 1.00 98.31 101 ALA A CA 1
ATOM 786 C C . ALA A 1 101 ? -14.619 12.917 3.460 1.00 98.31 101 ALA A C 1
ATOM 788 O O . ALA A 1 101 ? -13.849 11.960 3.604 1.00 98.31 101 ALA A O 1
ATOM 789 N N . LEU A 1 102 ? -15.939 12.802 3.601 1.00 98.25 102 LEU A N 1
ATOM 790 C CA . LEU A 1 102 ? -16.633 11.529 3.719 1.00 98.25 102 LEU A CA 1
ATOM 791 C C . LEU A 1 102 ? -17.072 11.094 2.325 1.00 98.25 102 LEU A C 1
ATOM 793 O O . LEU A 1 102 ? -17.825 11.804 1.659 1.00 98.25 102 LEU A O 1
ATOM 797 N N . TYR A 1 103 ? -16.658 9.904 1.908 1.00 98.12 103 TYR A N 1
ATOM 798 C CA . TYR A 1 103 ? -17.055 9.330 0.628 1.00 98.12 103 TYR A CA 1
ATOM 799 C C . TYR A 1 103 ? -17.858 8.059 0.811 1.00 98.12 103 TYR A C 1
ATOM 801 O O . TYR A 1 103 ? -17.548 7.237 1.668 1.00 98.12 103 TYR A O 1
ATOM 809 N N . LYS A 1 104 ? -18.822 7.837 -0.077 1.00 97.12 104 LYS A N 1
ATOM 810 C CA . LYS A 1 104 ? -19.483 6.552 -0.270 1.00 97.12 104 LYS A CA 1
ATOM 811 C C . LYS A 1 104 ? -18.924 5.862 -1.503 1.00 97.12 104 LYS A C 1
ATOM 813 O O . LYS A 1 104 ? -19.016 6.376 -2.613 1.00 97.12 104 LYS A O 1
ATOM 818 N N . HIS A 1 105 ? -18.376 4.670 -1.316 1.00 94.56 105 HIS A N 1
ATOM 819 C CA . HIS A 1 105 ? -17.907 3.825 -2.405 1.00 94.56 105 HIS A CA 1
ATOM 820 C C . HIS A 1 105 ? -19.091 3.164 -3.110 1.00 94.56 105 HIS A C 1
ATOM 822 O O . HIS A 1 105 ? -19.804 2.355 -2.514 1.00 94.56 105 HIS A O 1
ATOM 828 N N . LEU A 1 106 ? -19.302 3.507 -4.379 1.00 94.12 106 LEU A N 1
ATOM 829 C CA . LEU A 1 106 ? -20.517 3.181 -5.128 1.00 94.12 106 LEU A CA 1
ATOM 830 C C . LEU A 1 106 ? -20.718 1.671 -5.305 1.00 94.12 106 LEU A C 1
ATOM 832 O O . LEU A 1 106 ? -21.835 1.183 -5.143 1.00 94.12 106 LEU A O 1
ATOM 836 N N . ASP A 1 107 ? -19.640 0.913 -5.528 1.00 88.44 107 ASP A N 1
ATOM 837 C CA . ASP A 1 107 ? -19.734 -0.538 -5.747 1.00 88.44 107 ASP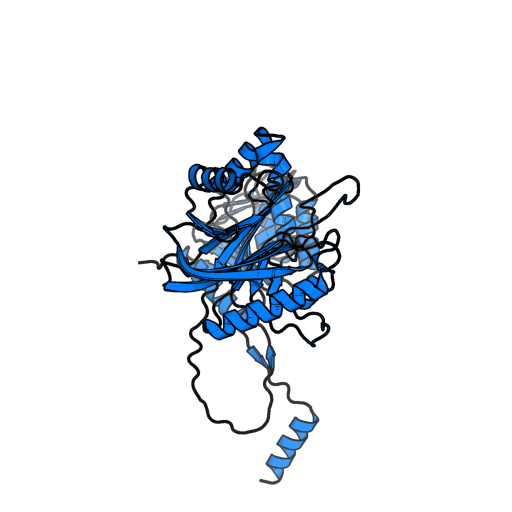 A CA 1
ATOM 838 C C . ASP A 1 107 ? -20.104 -1.311 -4.468 1.00 88.44 107 ASP A C 1
ATOM 840 O O . ASP A 1 107 ? -20.657 -2.410 -4.532 1.00 88.44 107 ASP A O 1
ATOM 844 N N . THR A 1 108 ? -19.782 -0.770 -3.285 1.00 87.75 108 THR A N 1
ATOM 845 C CA . THR A 1 108 ? -19.989 -1.466 -1.998 1.00 87.75 108 THR A CA 1
ATOM 846 C C . THR A 1 108 ? -21.015 -0.805 -1.089 1.00 87.75 108 THR A C 1
ATOM 848 O O . THR A 1 108 ? -21.425 -1.420 -0.104 1.00 87.75 108 THR A O 1
ATOM 851 N N . GLY A 1 109 ? -21.400 0.438 -1.377 1.00 91.69 109 GLY A N 1
ATOM 852 C CA . GLY A 1 109 ? -22.219 1.288 -0.517 1.00 91.69 109 GLY A CA 1
ATOM 853 C C . GLY A 1 109 ? -21.553 1.683 0.804 1.00 91.69 109 GLY A C 1
ATOM 854 O O . GLY A 1 109 ? -22.251 2.147 1.700 1.00 91.69 109 GLY A O 1
ATOM 855 N N . ARG A 1 110 ? -20.241 1.460 0.968 1.00 90.50 110 ARG A N 1
ATOM 856 C CA . ARG A 1 110 ? -19.528 1.728 2.227 1.00 90.50 110 ARG A CA 1
ATOM 857 C C . ARG A 1 110 ? -19.029 3.160 2.296 1.00 90.50 110 ARG A C 1
ATOM 859 O O . ARG A 1 110 ? -18.517 3.673 1.307 1.00 90.50 110 ARG A O 1
ATOM 866 N N . GLU A 1 111 ? -19.109 3.737 3.484 1.00 96.12 111 GLU A N 1
ATOM 867 C CA . GLU A 1 111 ? -18.566 5.057 3.782 1.00 96.12 111 GLU A CA 1
ATOM 868 C C . GLU A 1 111 ? -17.098 4.981 4.213 1.00 96.12 111 GLU A C 1
ATOM 870 O O . GLU A 1 111 ? -16.671 3.996 4.824 1.00 96.12 111 GLU A O 1
ATOM 875 N N . ILE A 1 112 ? -16.329 6.009 3.868 1.00 96.81 112 ILE A N 1
ATOM 876 C CA . ILE A 1 112 ? -14.887 6.119 4.090 1.00 96.81 112 ILE A CA 1
ATOM 877 C C . ILE A 1 112 ? -14.581 7.560 4.465 1.00 96.81 112 ILE A C 1
ATOM 879 O O . ILE A 1 112 ? -15.004 8.476 3.763 1.00 96.81 112 ILE A O 1
ATOM 883 N N . LEU A 1 113 ? -13.808 7.751 5.530 1.00 98.25 113 LEU A N 1
ATOM 884 C CA . LEU A 1 113 ? -13.217 9.051 5.828 1.00 98.25 113 LEU A CA 1
ATOM 885 C C . LEU A 1 113 ? -11.844 9.144 5.170 1.00 98.25 113 LEU A C 1
ATOM 887 O O . LEU A 1 113 ? -10.977 8.299 5.409 1.00 98.25 113 LEU A O 1
ATOM 891 N N . PHE A 1 114 ? -11.654 10.178 4.365 1.00 98.06 114 PHE A N 1
ATOM 892 C CA . PHE A 1 114 ? -10.389 10.480 3.721 1.00 98.06 114 PHE A CA 1
ATOM 893 C C . PHE A 1 114 ? -9.927 11.866 4.159 1.00 98.06 114 PHE A C 1
ATOM 895 O O . PHE A 1 114 ? -10.682 12.838 4.096 1.00 98.06 114 PHE A O 1
ATOM 902 N N . TYR A 1 115 ? -8.693 11.928 4.634 1.00 98.31 115 TYR A N 1
ATOM 903 C CA . TYR A 1 115 ? -8.056 13.156 5.068 1.00 98.31 115 TYR A CA 1
ATOM 904 C C . TYR A 1 115 ? -6.845 13.427 4.205 1.00 98.31 115 TYR A C 1
ATOM 906 O O . TYR A 1 115 ? -6.065 12.514 3.938 1.00 98.31 115 TYR A O 1
ATOM 914 N N . ASP A 1 116 ? -6.669 14.690 3.853 1.00 97.38 116 ASP A N 1
ATOM 915 C CA . ASP A 1 116 ? -5.460 15.190 3.226 1.00 97.38 116 ASP A CA 1
ATOM 916 C C . ASP A 1 116 ? -4.878 16.308 4.085 1.00 97.38 116 ASP A C 1
ATOM 918 O O . ASP A 1 116 ? -5.625 17.081 4.687 1.00 97.38 116 ASP A O 1
ATOM 922 N N . SER A 1 117 ? -3.557 16.374 4.217 1.00 96.06 117 SER A N 1
ATOM 923 C CA . SER A 1 117 ? -2.934 17.319 5.140 1.00 96.06 117 SER A CA 1
ATOM 924 C C . SER A 1 117 ? -1.612 17.866 4.637 1.00 96.06 117 SER A C 1
ATOM 926 O O . SER A 1 117 ? -0.858 17.196 3.942 1.00 96.06 117 SER A O 1
ATOM 928 N N . HIS A 1 118 ? -1.314 19.092 5.048 1.00 92.38 118 HIS A N 1
ATOM 929 C CA . HIS A 1 118 ? -0.008 19.704 4.885 1.00 92.38 118 HIS A CA 1
ATOM 930 C C . HIS A 1 118 ? 0.398 20.280 6.234 1.00 92.38 118 HIS A C 1
ATOM 932 O O . HIS A 1 118 ? -0.357 21.058 6.819 1.00 92.38 118 HIS A O 1
ATOM 938 N N . TRP A 1 119 ? 1.558 19.891 6.762 1.00 92.75 119 TRP A N 1
ATOM 939 C CA . TRP A 1 119 ? 1.937 20.189 8.145 1.00 92.75 119 TRP A CA 1
ATOM 940 C C . TRP A 1 119 ? 3.054 21.219 8.256 1.00 92.75 119 TRP A C 1
ATOM 942 O O . TRP A 1 119 ? 3.933 21.270 7.407 1.00 92.75 119 TRP A O 1
ATOM 952 N N . LYS A 1 120 ? 3.101 21.986 9.352 1.00 89.19 120 LYS A N 1
ATOM 953 C CA . LYS A 1 120 ? 4.208 22.906 9.585 1.00 89.19 120 LYS A CA 1
ATOM 954 C C . LYS A 1 120 ? 5.430 22.167 10.106 1.00 89.19 120 LYS A C 1
ATOM 956 O O . LYS A 1 120 ? 5.363 21.419 11.085 1.00 89.19 120 LYS A O 1
ATOM 961 N N . HIS A 1 121 ? 6.580 22.481 9.523 1.00 84.94 121 HIS A N 1
ATOM 962 C CA . HIS A 1 121 ? 7.859 22.019 10.038 1.00 84.94 121 HIS A CA 1
ATOM 963 C C . HIS A 1 121 ? 8.089 22.464 11.497 1.00 84.94 121 HIS A C 1
ATOM 965 O O . HIS A 1 121 ? 7.825 23.613 11.860 1.00 84.94 121 HIS A O 1
ATOM 971 N N . GLY A 1 122 ? 8.584 21.548 12.336 1.00 86.50 122 GLY A N 1
ATOM 972 C CA . GLY A 1 122 ? 8.894 21.801 13.750 1.00 86.50 122 GLY A CA 1
ATOM 973 C C . GLY A 1 122 ? 7.718 21.691 14.732 1.00 86.50 122 GLY A C 1
ATOM 974 O O . GLY A 1 122 ? 7.932 21.854 15.929 1.00 86.50 122 GLY A O 1
ATOM 975 N N . TYR A 1 123 ? 6.499 21.386 14.269 1.00 92.25 123 TYR A N 1
ATOM 976 C CA . TYR A 1 123 ? 5.293 21.287 15.118 1.00 92.25 123 TYR A CA 1
ATOM 977 C C . TYR A 1 123 ? 4.622 19.903 15.073 1.00 92.25 123 TYR A C 1
ATOM 979 O O . TYR A 1 123 ? 3.420 19.781 15.312 1.00 92.25 123 TYR A O 1
ATOM 987 N N . GLY A 1 124 ? 5.395 18.853 14.780 1.00 92.38 124 GLY A N 1
ATOM 988 C CA . GLY A 1 124 ? 4.892 17.502 14.516 1.00 92.38 124 GLY A CA 1
ATOM 989 C C . GLY A 1 124 ? 3.913 16.973 15.565 1.00 92.38 124 GLY A C 1
ATOM 990 O O . GLY A 1 124 ? 2.756 16.720 15.243 1.00 92.38 124 GLY A O 1
ATOM 991 N N . LEU A 1 125 ? 4.345 16.819 16.821 1.00 93.56 125 LEU A N 1
ATOM 992 C CA . LEU A 1 125 ? 3.509 16.202 17.860 1.00 93.56 125 LEU A CA 1
ATOM 993 C C . LEU A 1 125 ? 2.230 17.009 18.148 1.00 93.56 125 LEU A C 1
ATOM 995 O O . LEU A 1 125 ? 1.146 16.439 18.202 1.00 93.56 125 LEU A O 1
ATOM 999 N N . GLN A 1 126 ? 2.329 18.338 18.246 1.00 94.88 126 GLN A N 1
ATOM 1000 C CA . GLN A 1 126 ? 1.168 19.211 18.471 1.00 94.88 126 GLN A CA 1
ATOM 1001 C C . GLN A 1 126 ? 0.117 19.069 17.357 1.00 94.88 126 GLN A C 1
ATOM 1003 O O . GLN A 1 126 ? -1.092 19.037 17.608 1.00 94.88 126 GLN A O 1
ATOM 1008 N N . GLN A 1 127 ? 0.571 18.994 16.105 1.00 96.12 127 GLN A N 1
ATOM 1009 C CA . GLN A 1 127 ? -0.324 18.803 14.972 1.00 96.12 127 GLN A CA 1
ATOM 1010 C C . GLN A 1 127 ? -0.892 17.387 14.923 1.00 96.12 127 GLN A C 1
ATOM 1012 O O . GLN A 1 127 ? -2.084 17.238 14.669 1.00 96.12 127 GLN A O 1
ATOM 1017 N N . ALA A 1 128 ? -0.087 16.370 15.240 1.00 96.62 128 ALA A N 1
ATOM 1018 C CA . ALA A 1 128 ? -0.536 14.987 15.349 1.00 96.62 128 ALA A CA 1
ATOM 1019 C C . ALA A 1 128 ? -1.659 14.827 16.389 1.00 96.62 128 ALA A C 1
ATOM 1021 O O . ALA A 1 128 ? -2.652 14.163 16.112 1.00 96.62 128 ALA A O 1
ATOM 1022 N N . GLU A 1 129 ? -1.559 15.489 17.544 1.00 97.00 129 GLU A N 1
ATOM 1023 C CA . GLU A 1 129 ? -2.617 15.521 18.567 1.00 97.00 129 GLU A CA 1
ATOM 1024 C C . GLU A 1 129 ? -3.905 16.172 18.058 1.00 97.00 129 GLU A C 1
ATOM 1026 O O . GLU A 1 129 ? -5.002 15.646 18.257 1.00 97.00 129 GLU A O 1
ATOM 1031 N N . THR A 1 130 ? -3.779 17.299 17.355 1.00 97.81 130 THR A N 1
ATOM 1032 C CA . THR A 1 130 ? -4.926 17.993 16.748 1.00 97.81 130 THR A CA 1
ATOM 1033 C C . THR A 1 130 ? -5.624 17.093 15.726 1.00 97.81 130 THR A C 1
ATOM 1035 O O . THR A 1 130 ? -6.846 16.936 15.754 1.00 97.81 130 THR A O 1
ATOM 1038 N N . ILE A 1 131 ? -4.838 16.452 14.862 1.00 98.19 131 ILE A N 1
ATOM 1039 C CA . ILE A 1 131 ? -5.305 15.549 13.810 1.00 98.19 131 ILE A CA 1
ATOM 1040 C C . ILE A 1 131 ? -5.972 14.308 14.405 1.00 98.19 131 ILE A C 1
ATOM 1042 O O . ILE A 1 131 ? -7.092 13.981 14.024 1.00 98.19 131 ILE A O 1
ATOM 1046 N N . ALA A 1 132 ? -5.339 13.647 15.375 1.00 98.06 132 ALA A N 1
ATOM 1047 C CA . ALA A 1 132 ? -5.883 12.453 16.015 1.00 98.06 132 ALA A CA 1
ATOM 1048 C C . ALA A 1 132 ? -7.243 12.724 16.668 1.00 98.06 132 ALA A C 1
ATOM 1050 O O . ALA A 1 132 ? -8.198 11.974 16.457 1.00 98.06 132 ALA A O 1
ATOM 1051 N N . ASN A 1 133 ? -7.351 13.824 17.419 1.00 97.75 133 ASN A N 1
ATOM 1052 C CA . ASN A 1 133 ? -8.597 14.233 18.062 1.00 97.75 133 ASN A CA 1
ATOM 1053 C C . ASN A 1 133 ? -9.694 14.532 17.037 1.00 97.75 133 ASN A C 1
ATOM 1055 O O . ASN A 1 133 ? -10.839 14.109 17.215 1.00 97.75 133 ASN A O 1
ATOM 1059 N N . LYS A 1 134 ? -9.345 15.216 15.942 1.00 98.38 134 LYS A N 1
ATOM 1060 C CA . LYS A 1 134 ? -10.290 15.506 14.865 1.00 98.38 134 LYS A CA 1
ATOM 1061 C C . LYS A 1 134 ? -10.782 14.229 14.181 1.00 98.38 134 LYS A C 1
ATOM 1063 O O . LYS A 1 134 ? -11.990 14.030 14.078 1.00 98.38 134 LYS A O 1
ATOM 1068 N N . ILE A 1 135 ? -9.870 13.328 13.809 1.00 98.44 135 ILE A N 1
ATOM 1069 C CA . ILE A 1 135 ? -10.220 12.034 13.210 1.00 98.44 135 ILE A CA 1
ATOM 1070 C C . ILE A 1 135 ? -11.121 11.230 14.156 1.00 98.44 135 ILE A C 1
ATOM 1072 O O . ILE A 1 135 ? -12.118 10.659 13.721 1.00 98.44 135 ILE A O 1
ATOM 1076 N N . ALA A 1 136 ? -10.816 11.186 15.455 1.00 97.75 136 ALA A N 1
ATOM 1077 C CA . ALA A 1 136 ? -11.644 10.482 16.433 1.00 97.75 136 ALA A CA 1
ATOM 1078 C C . ALA A 1 136 ? -13.059 11.080 16.550 1.00 97.75 136 ALA A C 1
ATOM 1080 O O . ALA A 1 136 ? -14.044 10.334 16.623 1.00 97.75 136 ALA A O 1
ATOM 1081 N N . ALA A 1 137 ? -13.176 12.411 16.533 1.00 97.94 137 ALA A N 1
ATOM 1082 C CA . ALA A 1 137 ? -14.459 13.107 16.574 1.00 97.94 137 ALA A CA 1
ATOM 1083 C C . ALA A 1 137 ? -15.305 12.810 15.326 1.00 97.94 137 ALA A C 1
ATOM 1085 O O . ALA A 1 137 ? -16.473 12.437 15.448 1.00 97.94 137 ALA A O 1
ATOM 1086 N N . ASP A 1 138 ? -14.710 12.882 14.137 1.00 98.25 138 ASP A N 1
ATOM 1087 C CA . ASP A 1 138 ? -15.396 12.597 12.873 1.00 98.25 138 ASP A CA 1
ATOM 1088 C C . ASP A 1 138 ? -15.772 11.118 12.752 1.00 98.25 138 ASP A C 1
ATOM 1090 O O . ASP A 1 138 ? -16.896 10.778 12.381 1.00 98.25 138 ASP A O 1
ATOM 1094 N N . ARG A 1 139 ? -14.879 10.205 13.153 1.00 97.25 139 ARG A N 1
ATOM 1095 C CA . ARG A 1 139 ? -15.208 8.777 13.246 1.00 97.25 139 ARG A CA 1
ATOM 1096 C C . ARG A 1 139 ? -16.377 8.550 14.194 1.00 97.25 139 ARG A C 1
ATOM 1098 O O . ARG A 1 139 ? -17.241 7.737 13.895 1.00 97.25 139 ARG A O 1
ATOM 1105 N N . THR A 1 140 ? -16.458 9.268 15.308 1.00 96.94 140 THR A N 1
ATOM 1106 C CA . THR A 1 140 ? -17.614 9.170 16.209 1.00 96.94 140 THR A CA 1
ATOM 1107 C C . THR A 1 140 ? -18.886 9.694 15.538 1.00 96.94 140 THR A C 1
ATOM 1109 O O . THR A 1 140 ? -19.910 9.011 15.563 1.00 96.94 140 THR A O 1
ATOM 1112 N N . LYS A 1 141 ? -18.808 10.857 14.876 1.00 97.25 141 LYS A N 1
ATOM 1113 C CA . LYS A 1 141 ? -19.913 11.485 14.131 1.00 97.25 141 LYS A CA 1
ATOM 1114 C C . LYS A 1 141 ? -20.482 10.566 13.042 1.00 97.25 141 LYS A C 1
ATOM 1116 O O . LYS A 1 141 ? -21.697 10.501 12.887 1.00 97.25 141 LYS A O 1
ATOM 1121 N N . HIS A 1 142 ? -19.626 9.832 12.333 1.00 96.06 142 HIS A N 1
ATOM 1122 C CA . HIS A 1 142 ? -19.998 9.029 11.161 1.00 96.06 142 HIS A CA 1
ATOM 1123 C C . HIS A 1 142 ? -20.077 7.513 11.423 1.00 96.06 142 HIS A C 1
ATOM 1125 O O . HIS A 1 142 ? -20.103 6.719 10.490 1.00 96.06 142 HIS A O 1
ATOM 1131 N N . GLY A 1 143 ? -20.109 7.064 12.684 1.00 93.81 143 GLY A N 1
ATOM 1132 C CA . GLY A 1 143 ? -20.274 5.632 12.992 1.00 93.81 143 GLY A CA 1
ATOM 1133 C C . GLY A 1 143 ? -19.030 4.767 12.731 1.00 93.81 143 GLY A C 1
ATOM 1134 O O . GLY A 1 143 ? -19.132 3.565 12.502 1.00 93.81 143 GLY A O 1
ATOM 1135 N N . SER A 1 144 ? -17.849 5.374 12.826 1.00 94.00 144 SER A N 1
ATOM 1136 C CA . SER A 1 144 ? -16.505 4.780 12.759 1.00 94.00 144 SER A CA 1
ATOM 1137 C C . SER A 1 144 ? -16.163 4.096 11.427 1.00 94.00 144 SER A C 1
ATOM 1139 O O . SER A 1 144 ? -15.704 2.944 11.424 1.00 94.00 144 SER A O 1
ATOM 1141 N N . PRO A 1 145 ? -16.346 4.795 10.289 1.00 95.44 145 PRO A N 1
ATOM 1142 C CA . PRO A 1 145 ? -15.995 4.261 8.980 1.00 95.44 145 PRO A CA 1
ATOM 1143 C C . PRO A 1 145 ? -14.478 4.021 8.884 1.00 95.44 145 PRO A C 1
ATOM 1145 O O . PRO A 1 145 ? -13.707 4.638 9.626 1.00 95.44 145 PRO A O 1
ATOM 1148 N N . PRO A 1 146 ? -14.018 3.134 7.982 1.00 94.94 146 PRO A N 1
ATOM 1149 C CA . PRO A 1 146 ? -12.608 3.036 7.625 1.00 94.94 146 PRO A CA 1
ATOM 1150 C C . PRO A 1 146 ? -12.025 4.413 7.291 1.00 94.94 146 PRO A C 1
ATOM 1152 O O . PRO A 1 146 ? -12.668 5.217 6.615 1.00 94.94 146 PRO A O 1
ATOM 1155 N N . THR A 1 147 ? -10.814 4.683 7.775 1.00 97.06 147 THR A N 1
ATOM 1156 C CA . THR A 1 147 ? -10.183 6.002 7.659 1.00 97.06 147 THR A CA 1
ATOM 1157 C C . THR A 1 147 ? -8.823 5.906 6.995 1.00 97.06 147 THR A C 1
ATOM 1159 O O . THR A 1 147 ? -8.072 4.966 7.270 1.00 97.06 147 THR A O 1
ATOM 1162 N N . ILE A 1 148 ? -8.511 6.888 6.155 1.00 96.94 148 ILE A N 1
ATOM 1163 C CA . ILE A 1 148 ? -7.191 7.096 5.565 1.00 96.94 148 ILE A CA 1
ATOM 1164 C C . ILE A 1 148 ? -6.803 8.560 5.764 1.00 96.94 148 ILE A C 1
ATOM 1166 O O . ILE A 1 148 ? -7.614 9.448 5.520 1.00 96.94 148 ILE A O 1
ATOM 1170 N N . LEU A 1 149 ? -5.568 8.792 6.191 1.00 97.25 149 LEU A N 1
ATOM 1171 C CA . LEU A 1 149 ? -4.931 10.099 6.268 1.00 97.25 149 LEU A CA 1
ATOM 1172 C C . LEU A 1 149 ? -3.734 10.106 5.328 1.00 97.25 149 LEU A C 1
ATOM 1174 O O . LEU A 1 149 ? -2.867 9.240 5.439 1.00 97.25 149 LEU A O 1
ATOM 1178 N N . VAL A 1 150 ? -3.683 11.081 4.429 1.00 95.19 150 VAL A N 1
ATOM 1179 C CA . VAL A 1 150 ? -2.562 11.285 3.520 1.00 95.19 150 VAL A CA 1
ATOM 1180 C C . VAL A 1 150 ? -1.960 12.683 3.653 1.00 95.19 150 VAL A C 1
ATOM 1182 O O . VAL A 1 150 ? -2.499 13.553 4.349 1.00 95.19 150 VAL A O 1
ATOM 1185 N N . GLY A 1 151 ? -0.821 12.870 2.997 1.00 91.12 151 GLY A N 1
ATOM 1186 C CA . GLY A 1 151 ? -0.237 14.175 2.730 1.00 91.12 151 GLY A CA 1
ATOM 1187 C C . GLY A 1 151 ? 1.165 14.382 3.290 1.00 91.12 151 GLY A C 1
ATOM 1188 O O . GLY A 1 151 ? 1.767 13.495 3.915 1.00 91.12 151 GLY A O 1
ATOM 1189 N N . ASP A 1 152 ? 1.662 15.591 3.052 1.00 88.06 152 ASP A N 1
ATOM 1190 C CA . ASP A 1 152 ? 2.987 16.047 3.438 1.00 88.06 152 ASP A CA 1
ATOM 1191 C C . ASP A 1 152 ? 3.013 16.441 4.918 1.00 88.06 152 ASP A C 1
ATOM 1193 O O . ASP A 1 152 ? 2.481 17.468 5.364 1.00 88.06 152 ASP A O 1
ATOM 1197 N N . THR A 1 153 ? 3.663 15.595 5.707 1.00 87.00 153 THR A N 1
ATOM 1198 C CA . THR A 1 153 ? 3.763 15.787 7.154 1.00 87.00 153 THR A CA 1
ATOM 1199 C C . THR A 1 153 ? 4.885 16.746 7.553 1.00 87.00 153 THR A C 1
ATOM 1201 O O . THR A 1 153 ? 4.980 17.105 8.733 1.00 87.00 153 THR A O 1
ATOM 1204 N N . ASN A 1 154 ? 5.774 17.130 6.625 1.00 79.88 154 ASN A N 1
ATOM 1205 C CA . ASN A 1 154 ? 7.008 17.878 6.901 1.00 79.88 154 ASN A CA 1
ATOM 1206 C C . ASN A 1 154 ? 7.813 17.333 8.106 1.00 79.88 154 ASN A C 1
ATOM 1208 O O . ASN A 1 154 ? 8.627 18.038 8.719 1.00 79.88 154 ASN A O 1
ATOM 1212 N N . GLN A 1 155 ? 7.577 16.065 8.465 1.00 80.38 155 GLN A N 1
ATOM 1213 C CA . GLN A 1 155 ? 8.372 15.284 9.395 1.00 80.38 155 GLN A CA 1
ATOM 1214 C C . GLN A 1 155 ? 9.427 14.609 8.531 1.00 80.38 155 GLN A C 1
ATOM 1216 O O . GLN A 1 155 ? 9.239 13.485 8.070 1.00 80.38 155 GLN A O 1
ATOM 1221 N N . PHE A 1 156 ? 10.475 15.379 8.223 1.00 73.69 156 PHE A N 1
ATOM 1222 C CA . PHE A 1 156 ? 11.597 14.982 7.376 1.00 73.69 156 PHE A CA 1
ATOM 1223 C C . PHE A 1 156 ? 12.332 13.754 7.954 1.00 73.69 156 PHE A C 1
ATOM 1225 O O . PHE A 1 156 ? 11.798 13.008 8.764 1.00 73.69 156 PHE A O 1
ATOM 1232 N N . CYS A 1 157 ? 13.542 13.491 7.474 1.00 72.06 157 CYS A N 1
ATOM 1233 C CA . CYS A 1 157 ? 14.377 12.322 7.743 1.00 72.06 157 CYS A CA 1
ATOM 1234 C C . CYS A 1 157 ? 14.118 11.627 9.095 1.00 72.06 157 CYS A C 1
ATOM 1236 O O . CYS A 1 157 ? 14.095 12.256 10.147 1.00 72.06 157 CYS A O 1
ATOM 1238 N N . GLU A 1 158 ? 13.915 10.307 9.036 1.00 76.31 158 GLU A N 1
ATOM 1239 C CA . GLU A 1 158 ? 13.377 9.483 10.129 1.00 76.31 158 GLU A CA 1
ATOM 1240 C C . GLU A 1 158 ? 11.907 9.735 10.505 1.00 76.31 158 GLU A C 1
ATOM 1242 O O . GLU A 1 158 ? 11.479 9.314 11.577 1.00 76.31 158 GLU A O 1
ATOM 1247 N N . GLY A 1 159 ? 11.105 10.335 9.619 1.00 76.38 159 GLY A N 1
ATOM 1248 C CA . GLY A 1 159 ? 9.667 10.566 9.799 1.00 76.38 159 GLY A CA 1
ATOM 1249 C C . GLY A 1 159 ? 8.932 9.458 10.576 1.00 76.38 159 GLY A C 1
ATOM 1250 O O . GLY A 1 159 ? 8.378 9.754 11.638 1.00 76.38 159 GLY A O 1
ATOM 1251 N N . PRO A 1 160 ? 8.990 8.171 10.168 1.00 79.31 160 PRO A N 1
ATOM 1252 C CA . PRO A 1 160 ? 8.335 7.059 10.878 1.00 79.31 160 PRO A CA 1
ATOM 1253 C C . PRO A 1 160 ? 8.712 6.886 12.358 1.00 79.31 160 PRO A C 1
ATOM 1255 O O . PRO A 1 160 ? 7.947 6.286 13.119 1.00 79.31 160 PRO A O 1
ATOM 1258 N N . LYS A 1 161 ? 9.884 7.390 12.764 1.00 83.56 161 LYS A N 1
ATOM 1259 C CA . LYS A 1 161 ? 10.412 7.363 14.135 1.00 83.56 161 LYS A CA 1
ATOM 1260 C C . LYS A 1 161 ? 10.087 8.632 14.931 1.00 83.56 161 LYS A C 1
ATOM 1262 O O . LYS A 1 161 ? 10.290 8.637 16.146 1.00 83.56 161 LYS A O 1
ATOM 1267 N N . THR A 1 162 ? 9.588 9.688 14.286 1.00 87.88 162 THR A N 1
ATOM 1268 C CA . THR A 1 162 ? 9.222 10.941 14.964 1.00 87.88 162 THR A CA 1
ATOM 1269 C C . THR A 1 162 ? 8.077 10.730 15.951 1.00 87.88 162 THR A C 1
ATOM 1271 O O . THR A 1 162 ? 7.202 9.885 15.749 1.00 87.88 162 THR A O 1
ATOM 1274 N N . GLU A 1 163 ? 8.056 11.527 17.022 1.00 91.75 163 GLU A N 1
ATOM 1275 C CA . GLU A 1 163 ? 7.003 11.465 18.045 1.00 91.75 163 GLU A CA 1
ATOM 1276 C C . GLU A 1 163 ? 5.606 11.638 17.445 1.00 91.75 163 GLU A C 1
ATOM 1278 O O . GLU A 1 163 ? 4.675 10.958 17.858 1.00 91.75 163 GLU A O 1
ATOM 1283 N N . ALA A 1 164 ? 5.481 12.484 16.422 1.00 92.88 164 ALA A N 1
ATOM 1284 C CA . ALA A 1 164 ? 4.239 12.748 15.711 1.00 92.88 164 ALA A CA 1
ATOM 1285 C C . ALA A 1 164 ? 3.617 11.485 15.096 1.00 92.88 164 ALA A C 1
ATOM 1287 O O . ALA A 1 164 ? 2.460 11.158 15.360 1.00 92.88 164 ALA A O 1
ATOM 1288 N N . LEU A 1 165 ? 4.390 10.752 14.288 1.00 91.69 165 LEU A N 1
ATOM 1289 C CA . LEU A 1 165 ? 3.893 9.547 13.626 1.00 91.69 165 LEU A CA 1
ATOM 1290 C C . LEU A 1 165 ? 3.759 8.380 14.600 1.00 91.69 165 LEU A C 1
ATOM 1292 O O . LEU A 1 165 ? 2.795 7.625 14.513 1.00 91.69 165 LEU A O 1
ATOM 1296 N N . ARG A 1 166 ? 4.665 8.253 15.573 1.00 93.38 166 ARG A N 1
ATOM 1297 C CA . ARG A 1 166 ? 4.533 7.262 16.651 1.00 93.38 166 ARG A CA 1
ATOM 1298 C C . ARG A 1 166 ? 3.276 7.495 17.488 1.00 93.38 166 ARG A C 1
ATOM 1300 O O . ARG A 1 166 ? 2.604 6.532 17.841 1.00 93.38 166 ARG A O 1
ATOM 1307 N N . TYR A 1 167 ? 2.921 8.752 17.750 1.00 95.81 167 TYR A N 1
ATOM 1308 C CA . TYR A 1 167 ? 1.673 9.107 18.416 1.00 95.81 167 TYR A CA 1
ATOM 1309 C C . TYR A 1 167 ? 0.457 8.665 17.590 1.00 95.81 167 TYR A C 1
ATOM 1311 O O . TYR A 1 167 ? -0.363 7.916 18.107 1.00 95.81 167 TYR A O 1
ATOM 1319 N N . LEU A 1 168 ? 0.376 9.016 16.297 1.00 95.38 168 LEU A N 1
ATOM 1320 C CA . LEU A 1 168 ? -0.740 8.599 15.423 1.00 95.38 168 LEU A CA 1
ATOM 1321 C C . LEU A 1 168 ? -0.887 7.071 15.282 1.00 95.38 168 LEU A C 1
ATOM 1323 O O . LEU A 1 168 ? -1.992 6.587 15.034 1.00 95.38 168 LEU A O 1
ATOM 1327 N N . LYS A 1 169 ? 0.208 6.323 15.461 1.00 93.44 169 LYS A N 1
ATOM 1328 C CA . LYS A 1 169 ? 0.240 4.851 15.485 1.00 93.44 169 LYS A CA 1
ATOM 1329 C C . LYS A 1 169 ? -0.050 4.233 16.862 1.00 93.44 169 LYS A C 1
ATOM 1331 O O . LYS A 1 169 ? 0.094 3.031 17.041 1.00 93.44 169 LYS A O 1
ATOM 1336 N N . GLY A 1 170 ? -0.373 5.044 17.871 1.00 91.50 170 GLY A N 1
ATOM 1337 C CA . GLY A 1 170 ? -0.619 4.569 19.238 1.00 91.50 170 GLY A CA 1
ATOM 1338 C C . GLY A 1 170 ? 0.629 4.072 19.987 1.00 91.50 170 GLY A C 1
ATOM 1339 O O . GLY A 1 170 ? 0.513 3.518 21.078 1.00 91.50 170 GLY A O 1
ATOM 1340 N N . GLU A 1 171 ? 1.832 4.291 19.452 1.00 89.94 171 GLU A N 1
ATOM 1341 C CA . GLU A 1 171 ? 3.108 3.811 20.010 1.00 89.94 171 GLU A CA 1
ATOM 1342 C C . GLU A 1 171 ? 3.685 4.738 21.095 1.00 89.94 171 GLU A C 1
ATOM 1344 O O . GLU A 1 171 ? 4.701 4.420 21.723 1.00 89.94 171 GLU A O 1
ATOM 1349 N N . LEU A 1 172 ? 3.091 5.920 21.277 1.00 89.81 172 LEU A N 1
ATOM 1350 C CA . LEU A 1 172 ? 3.569 6.975 22.168 1.00 89.81 172 LEU A CA 1
ATOM 1351 C C . LEU A 1 172 ? 2.390 7.735 22.798 1.00 89.81 172 LEU A C 1
ATOM 1353 O O . LEU A 1 172 ? 1.329 7.878 22.191 1.00 89.81 172 LEU A O 1
ATOM 1357 N N . GLN A 1 173 ? 2.580 8.228 24.026 1.00 86.81 173 GLN A N 1
ATOM 1358 C CA . GLN A 1 173 ? 1.652 9.152 24.682 1.00 86.81 173 GLN A CA 1
ATOM 1359 C C . GLN A 1 173 ? 2.024 10.596 24.342 1.00 86.81 173 GLN A C 1
ATOM 1361 O O . GLN A 1 173 ? 3.176 10.989 24.508 1.00 86.81 173 GLN A O 1
ATOM 1366 N N . GLY A 1 174 ? 1.044 11.373 23.895 1.00 83.69 174 GLY A N 1
ATOM 1367 C CA . GLY A 1 174 ? 1.152 12.817 23.733 1.00 83.69 174 GLY A CA 1
ATOM 1368 C C . GLY A 1 174 ? 0.825 13.565 25.028 1.00 83.69 174 GLY A C 1
ATOM 1369 O O . GLY A 1 174 ? 0.606 12.972 26.087 1.00 83.69 174 GLY A O 1
ATOM 1370 N N . SER A 1 175 ? 0.725 14.887 24.928 1.00 81.00 175 SER A N 1
ATOM 1371 C CA . SER A 1 175 ? 0.397 15.819 26.009 1.00 81.00 175 SER A CA 1
ATOM 1372 C C . SER A 1 175 ? -0.943 15.514 26.692 1.00 81.00 175 SER A C 1
ATOM 1374 O O . SER A 1 175 ? -1.105 15.780 27.883 1.00 81.00 175 SER A O 1
ATOM 1376 N N . GLN A 1 176 ? -1.887 14.911 25.960 1.00 78.31 176 GLN A N 1
ATOM 1377 C CA . GLN A 1 176 ? -3.219 14.535 26.447 1.00 78.31 176 GLN A CA 1
ATOM 1378 C C . GLN A 1 176 ? -3.400 13.021 26.662 1.00 78.31 176 GLN A C 1
ATOM 1380 O O . GLN A 1 176 ? -4.521 12.553 26.851 1.00 78.31 176 GLN A O 1
ATOM 1385 N N . GLY A 1 177 ? -2.312 12.244 26.667 1.00 87.50 177 GLY A N 1
ATOM 1386 C CA . GLY A 1 177 ? -2.343 10.789 26.839 1.00 87.50 177 GLY A CA 1
ATOM 1387 C C . GLY A 1 177 ? -2.176 10.030 25.524 1.00 87.50 177 GLY A C 1
ATOM 1388 O O . GLY A 1 177 ? -1.527 10.511 24.602 1.00 87.50 177 GLY A O 1
ATOM 1389 N N . PHE A 1 178 ? -2.703 8.807 25.440 1.00 91.38 178 PHE A N 1
ATOM 1390 C CA . PHE A 1 178 ? -2.605 8.000 24.218 1.00 91.38 178 PHE A CA 1
ATOM 1391 C C . PHE A 1 178 ? -3.408 8.608 23.068 1.00 91.38 178 PHE A C 1
ATOM 1393 O O . PHE A 1 178 ? -4.428 9.260 23.291 1.00 91.38 178 PHE A O 1
ATOM 1400 N N . SER A 1 179 ? -2.959 8.356 21.837 1.00 94.50 179 SER A N 1
ATOM 1401 C CA . SER A 1 179 ? -3.715 8.750 20.653 1.00 94.50 179 SER A CA 1
ATOM 1402 C C . SER A 1 179 ? -5.118 8.130 20.670 1.00 94.50 179 SER A C 1
ATOM 1404 O O . SER A 1 179 ? -5.251 6.923 20.889 1.00 94.50 179 SER A O 1
ATOM 1406 N N . PRO A 1 180 ? -6.177 8.924 20.429 1.00 95.06 180 PRO A N 1
ATOM 1407 C CA . PRO A 1 180 ? -7.545 8.418 20.313 1.00 95.06 180 PRO A CA 1
ATOM 1408 C C . PRO A 1 180 ? -7.793 7.653 19.002 1.00 95.06 180 PRO A C 1
ATOM 1410 O O . PRO A 1 180 ? -8.896 7.152 18.778 1.00 95.06 180 PRO A O 1
ATOM 1413 N N . VAL A 1 181 ? -6.786 7.573 18.129 1.00 95.19 181 VAL A N 1
ATOM 1414 C CA . VAL A 1 181 ? -6.798 6.792 16.891 1.00 95.19 181 VAL A CA 1
ATOM 1415 C C . VAL A 1 181 ? -5.591 5.867 16.835 1.00 95.19 181 VAL A C 1
ATOM 1417 O O . VAL A 1 181 ? -4.529 6.182 17.370 1.00 95.19 181 VAL A O 1
ATOM 1420 N N . ASP A 1 182 ? -5.766 4.745 16.151 1.00 93.88 182 ASP A N 1
ATOM 1421 C CA . ASP A 1 182 ? -4.715 3.770 15.884 1.00 93.88 182 ASP A CA 1
ATOM 1422 C C . ASP A 1 182 ? -4.594 3.608 14.366 1.00 93.88 182 ASP A C 1
ATOM 1424 O O . ASP A 1 182 ? -5.447 2.994 13.706 1.00 93.88 182 ASP A O 1
ATOM 1428 N N . LEU A 1 183 ? -3.607 4.296 13.793 1.00 95.00 183 LEU A N 1
ATOM 1429 C CA . LEU A 1 183 ? -3.315 4.261 12.367 1.00 95.00 183 LEU A CA 1
ATOM 1430 C C . LEU A 1 183 ? -2.064 3.421 12.105 1.00 95.00 183 LEU A C 1
ATOM 1432 O O . LEU A 1 183 ? -1.158 3.353 12.922 1.00 95.00 183 LEU A O 1
ATOM 1436 N N . VAL A 1 184 ? -1.969 2.830 10.922 1.00 92.56 184 VAL A N 1
ATOM 1437 C CA . VAL A 1 184 ? -0.762 2.154 10.441 1.00 92.56 184 VAL A CA 1
ATOM 1438 C C . VAL A 1 184 ? -0.198 2.896 9.245 1.00 92.56 184 VAL A C 1
ATOM 1440 O O . VAL A 1 184 ? -0.947 3.294 8.353 1.00 92.56 184 VAL A O 1
ATOM 1443 N N . ASP A 1 185 ? 1.122 3.066 9.209 1.00 90.69 185 ASP A N 1
ATOM 1444 C CA . ASP A 1 185 ? 1.806 3.512 7.999 1.00 90.69 185 ASP A CA 1
ATOM 1445 C C . ASP A 1 185 ? 1.801 2.376 6.984 1.00 90.69 185 ASP A C 1
ATOM 1447 O O . ASP A 1 185 ? 2.444 1.343 7.171 1.00 90.69 185 ASP A O 1
ATOM 1451 N N . VAL A 1 186 ? 1.069 2.572 5.893 1.00 86.81 186 VAL A N 1
ATOM 1452 C CA . VAL A 1 186 ? 0.926 1.557 4.844 1.00 86.81 186 VAL A CA 1
ATOM 1453 C C . VAL A 1 186 ? 2.238 1.279 4.108 1.00 86.81 186 VAL A C 1
ATOM 1455 O 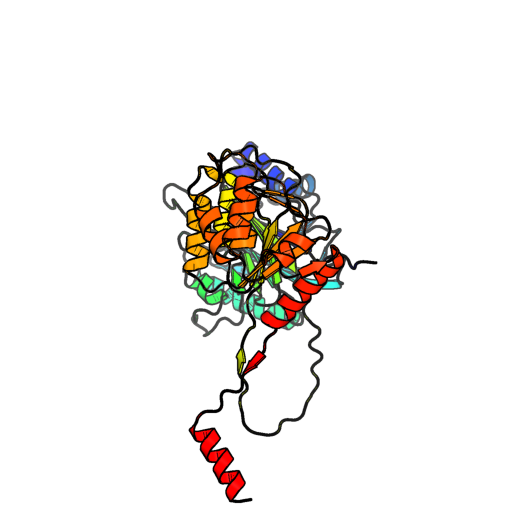O . VAL A 1 186 ? 2.360 0.237 3.475 1.00 86.81 186 VAL A O 1
ATOM 1458 N N . HIS A 1 187 ? 3.224 2.175 4.217 1.00 81.12 187 HIS A N 1
ATOM 1459 C CA . HIS A 1 187 ? 4.577 1.977 3.703 1.00 81.12 187 HIS A CA 1
ATOM 1460 C C . HIS A 1 187 ? 5.586 1.766 4.844 1.00 81.12 187 HIS A C 1
ATOM 1462 O O . HIS A 1 187 ? 6.752 2.106 4.681 1.00 81.12 187 HIS A O 1
ATOM 1468 N N . GLY A 1 188 ? 5.169 1.257 6.009 1.00 75.38 188 GLY A N 1
ATOM 1469 C CA . GLY A 1 188 ? 6.030 1.140 7.196 1.00 75.38 188 GLY A CA 1
ATOM 1470 C C . GLY A 1 188 ? 7.363 0.413 6.959 1.00 75.38 188 GLY A C 1
ATOM 1471 O O . GLY A 1 188 ? 8.363 0.757 7.582 1.00 75.38 188 GLY A O 1
ATOM 1472 N N . GLU A 1 189 ? 7.410 -0.511 6.000 1.00 67.88 189 GLU A N 1
ATOM 1473 C CA . GLU A 1 189 ? 8.631 -1.236 5.612 1.00 67.88 189 GLU A CA 1
ATOM 1474 C C . GLU A 1 189 ? 9.465 -0.509 4.537 1.00 67.88 189 GLU A C 1
ATOM 1476 O O . GLU A 1 189 ? 10.645 -0.805 4.351 1.00 67.88 189 GLU A O 1
ATOM 1481 N N . ASP A 1 190 ? 8.883 0.473 3.837 1.00 67.88 190 ASP A N 1
ATOM 1482 C CA . ASP A 1 190 ? 9.598 1.338 2.899 1.00 67.88 190 ASP A CA 1
ATOM 1483 C C . ASP A 1 190 ? 10.021 2.650 3.582 1.00 67.88 190 ASP A C 1
ATOM 1485 O O . ASP A 1 190 ? 9.307 3.661 3.625 1.00 67.88 190 ASP A O 1
ATOM 1489 N N . GLN A 1 191 ? 11.243 2.609 4.110 1.00 69.19 191 GLN A N 1
ATOM 1490 C CA . GLN A 1 191 ? 11.945 3.744 4.712 1.00 69.19 191 GLN A CA 1
ATOM 1491 C C . GLN A 1 191 ? 12.751 4.559 3.688 1.00 69.19 191 GLN A C 1
ATOM 1493 O O . GLN A 1 191 ? 13.493 5.464 4.058 1.00 69.19 191 GLN A O 1
ATOM 1498 N N . GLY A 1 192 ? 12.648 4.229 2.401 1.00 64.12 192 GLY A N 1
ATOM 1499 C CA . GLY A 1 192 ? 13.420 4.875 1.354 1.00 64.12 192 GLY A CA 1
ATOM 1500 C C . GLY A 1 192 ? 12.978 6.308 1.060 1.00 64.12 192 GLY A C 1
ATOM 1501 O O . GLY A 1 192 ? 11.801 6.660 1.213 1.00 64.12 192 GLY A O 1
ATOM 1502 N N . ARG A 1 193 ? 13.919 7.134 0.579 1.00 67.25 193 ARG A N 1
ATOM 1503 C CA . ARG A 1 193 ? 13.638 8.526 0.204 1.00 67.25 193 ARG A CA 1
ATOM 1504 C C . ARG A 1 193 ? 12.498 8.678 -0.794 1.00 67.25 193 ARG A C 1
ATOM 1506 O O . ARG A 1 193 ? 12.422 7.971 -1.799 1.00 67.25 193 ARG A O 1
ATOM 1513 N N . SER A 1 194 ? 11.674 9.685 -0.529 1.00 64.56 194 SER A N 1
ATOM 1514 C CA . SER A 1 194 ? 10.765 10.300 -1.503 1.00 64.56 194 SER A CA 1
ATOM 1515 C C . SER A 1 194 ? 11.138 11.749 -1.796 1.00 64.56 194 SER A C 1
ATOM 1517 O O . SER A 1 194 ? 10.653 12.301 -2.768 1.00 64.56 194 SER A O 1
ATOM 1519 N N . PHE A 1 195 ? 11.984 12.359 -0.964 1.00 67.00 195 PHE A N 1
ATOM 1520 C CA . PHE A 1 195 ? 12.433 13.735 -1.093 1.00 67.00 195 PHE A CA 1
ATOM 1521 C C . PHE A 1 195 ? 13.917 13.822 -0.735 1.00 67.00 195 PHE A C 1
ATOM 1523 O O . PHE A 1 195 ? 14.367 13.191 0.227 1.00 67.00 195 PHE A O 1
ATOM 1530 N N . SER A 1 196 ? 14.670 14.604 -1.506 1.00 62.88 196 SER A N 1
ATOM 1531 C CA . SER A 1 196 ? 16.048 14.937 -1.169 1.00 62.88 196 SER A CA 1
ATOM 1532 C C . SER A 1 196 ? 16.413 16.341 -1.632 1.00 62.88 196 SER A C 1
ATOM 1534 O O . SER A 1 196 ? 16.203 16.662 -2.802 1.00 62.88 196 SER A O 1
ATOM 1536 N N . ASP A 1 197 ? 17.016 17.126 -0.746 1.00 65.88 197 ASP A N 1
ATOM 1537 C CA . ASP A 1 197 ? 17.687 18.388 -1.069 1.00 65.88 197 ASP A CA 1
ATOM 1538 C C . ASP A 1 197 ? 19.087 18.431 -0.424 1.00 65.88 197 ASP A C 1
ATOM 1540 O O . ASP A 1 197 ? 19.503 17.471 0.233 1.00 65.88 197 ASP A O 1
ATOM 1544 N N . ASP A 1 198 ? 19.817 19.534 -0.615 1.00 68.56 198 ASP A N 1
ATOM 1545 C CA . ASP A 1 198 ? 21.182 19.712 -0.095 1.00 68.56 198 ASP A CA 1
ATOM 1546 C C . ASP A 1 198 ? 21.274 19.611 1.444 1.00 68.56 198 ASP A C 1
ATOM 1548 O O . ASP A 1 198 ? 22.331 19.278 1.979 1.00 68.56 198 ASP A O 1
ATOM 1552 N N . ASN A 1 199 ? 20.176 19.866 2.162 1.00 64.75 199 ASN A N 1
ATOM 1553 C CA . ASN A 1 199 ? 20.086 19.813 3.624 1.00 64.75 199 ASN A CA 1
ATOM 1554 C C . ASN A 1 199 ? 19.425 18.521 4.141 1.00 64.75 199 ASN A C 1
ATOM 1556 O O . ASN A 1 199 ? 19.548 18.192 5.319 1.00 64.75 199 ASN A O 1
ATOM 1560 N N . ASN A 1 200 ? 18.728 17.792 3.270 1.00 65.12 200 ASN A N 1
ATOM 1561 C CA . ASN A 1 200 ? 17.838 16.682 3.591 1.00 65.12 200 ASN A CA 1
ATOM 1562 C C . ASN A 1 200 ? 18.072 15.513 2.618 1.00 65.12 200 ASN A C 1
ATOM 1564 O O . ASN A 1 200 ? 17.187 15.201 1.825 1.00 65.12 200 ASN A O 1
ATOM 1568 N N . PRO A 1 201 ? 19.243 14.852 2.616 1.00 60.75 201 PRO A N 1
ATOM 1569 C CA . PRO A 1 201 ? 19.653 13.980 1.509 1.00 60.75 201 PRO A CA 1
ATOM 1570 C C . PRO A 1 201 ? 18.870 12.656 1.380 1.00 60.75 201 PRO A C 1
ATOM 1572 O O . PRO A 1 201 ? 19.010 11.972 0.360 1.00 60.75 201 PRO A O 1
ATOM 1575 N N . ASP A 1 202 ? 18.053 12.279 2.375 1.00 64.25 202 ASP A N 1
ATOM 1576 C CA . ASP A 1 202 ? 17.376 10.972 2.416 1.00 64.25 202 ASP A CA 1
ATOM 1577 C C . ASP A 1 202 ? 16.064 10.991 3.233 1.00 64.25 202 ASP A C 1
ATOM 1579 O O . ASP A 1 202 ? 15.923 10.297 4.241 1.00 64.25 202 ASP A O 1
ATOM 1583 N N . CYS A 1 203 ? 15.099 11.839 2.849 1.00 72.31 203 CYS A N 1
ATOM 1584 C CA . CYS A 1 203 ? 13.886 12.041 3.643 1.00 72.31 203 CYS A CA 1
ATOM 1585 C C . CYS A 1 203 ? 12.606 11.471 3.002 1.00 72.31 203 CYS A C 1
ATOM 1587 O O . CYS A 1 203 ? 12.424 11.360 1.786 1.00 72.31 203 CYS A O 1
ATOM 1589 N N . ARG A 1 204 ? 11.669 11.127 3.886 1.00 77.19 204 ARG A N 1
ATOM 1590 C CA . ARG A 1 204 ? 10.319 10.637 3.612 1.00 77.19 204 ARG A CA 1
ATOM 1591 C C . ARG A 1 204 ? 9.352 11.669 4.203 1.00 77.19 204 ARG A C 1
ATOM 1593 O O . ARG A 1 204 ? 9.234 11.721 5.416 1.00 77.19 204 ARG A O 1
ATOM 1600 N N . VAL A 1 205 ? 8.701 12.466 3.354 1.00 75.69 205 VAL A N 1
ATOM 1601 C CA . VAL A 1 205 ? 7.860 13.607 3.792 1.00 75.69 205 VAL A CA 1
ATOM 1602 C C . VAL A 1 205 ? 6.358 13.337 3.661 1.00 75.69 205 VAL A C 1
ATOM 1604 O O . VAL A 1 205 ? 5.594 13.651 4.575 1.00 75.69 205 VAL A O 1
ATOM 1607 N N . ASP A 1 206 ? 5.966 12.626 2.599 1.00 83.25 206 ASP A N 1
ATOM 1608 C CA . ASP A 1 206 ? 4.588 12.186 2.365 1.00 83.25 206 ASP A CA 1
ATOM 1609 C C . ASP A 1 206 ? 4.265 10.859 3.045 1.00 83.25 206 ASP A C 1
ATOM 1611 O O . ASP A 1 206 ? 4.998 9.865 2.923 1.00 83.25 206 ASP A O 1
ATOM 1615 N N . PHE A 1 207 ? 3.115 10.803 3.702 1.00 88.06 207 PHE A N 1
ATOM 1616 C CA . PHE A 1 207 ? 2.646 9.601 4.374 1.00 88.06 207 PHE A CA 1
ATOM 1617 C C . PHE A 1 207 ? 1.260 9.214 3.922 1.00 88.06 207 PHE A C 1
ATOM 1619 O O . PHE A 1 207 ? 0.459 10.044 3.515 1.00 88.06 207 PHE A O 1
ATOM 1626 N N . ILE A 1 208 ? 0.988 7.916 4.025 1.00 91.75 208 ILE A N 1
ATOM 1627 C CA . ILE A 1 208 ? -0.370 7.411 3.950 1.00 91.75 208 ILE A CA 1
ATOM 1628 C C . ILE A 1 208 ? -0.567 6.498 5.147 1.00 91.75 208 ILE A C 1
ATOM 1630 O O . ILE A 1 208 ? 0.087 5.465 5.286 1.00 91.75 208 ILE A O 1
ATOM 1634 N N . LEU A 1 209 ? -1.442 6.932 6.037 1.00 94.06 209 LEU A N 1
ATOM 1635 C CA . LEU A 1 209 ? -1.788 6.254 7.266 1.00 94.06 209 LEU A CA 1
ATOM 1636 C C . LEU A 1 209 ? -3.216 5.738 7.146 1.00 94.06 209 LEU A C 1
ATOM 1638 O O . LEU A 1 209 ? -4.107 6.449 6.688 1.00 94.06 209 LEU A O 1
ATOM 1642 N N . ALA A 1 210 ? -3.454 4.504 7.564 1.00 95.06 210 ALA A N 1
ATOM 1643 C CA . ALA A 1 210 ? -4.761 3.872 7.454 1.00 95.06 210 ALA A CA 1
ATOM 1644 C C . ALA A 1 210 ? -5.204 3.335 8.814 1.00 95.06 210 ALA A C 1
ATOM 1646 O O . ALA A 1 210 ? -4.394 2.817 9.571 1.00 95.06 210 ALA A O 1
ATOM 1647 N N . SER A 1 211 ? -6.490 3.429 9.140 1.00 94.62 211 SER A N 1
ATOM 1648 C CA . SER A 1 211 ? -7.023 2.895 10.400 1.00 94.62 211 SER A CA 1
ATOM 1649 C C . SER A 1 211 ? -6.744 1.395 10.541 1.00 94.62 211 SER A C 1
ATOM 1651 O O . SER A 1 211 ? -7.133 0.610 9.664 1.00 94.62 211 SER A O 1
ATOM 1653 N N . GLN A 1 212 ? -6.102 0.995 11.640 1.00 89.44 212 GLN A N 1
ATOM 1654 C CA . GLN A 1 212 ? -5.629 -0.372 11.840 1.00 89.44 212 GLN A CA 1
ATOM 1655 C C . GLN A 1 212 ? -6.774 -1.398 11.762 1.00 89.44 212 GLN A C 1
ATOM 1657 O O . GLN A 1 212 ? -7.881 -1.183 12.258 1.00 89.44 212 GLN A O 1
ATOM 1662 N N . GLY A 1 213 ? -6.525 -2.526 11.087 1.00 83.75 213 GLY A N 1
ATOM 1663 C CA . GLY A 1 213 ? -7.478 -3.638 10.973 1.00 83.75 213 GLY A CA 1
ATOM 1664 C C . GLY A 1 213 ? -8.692 -3.388 10.064 1.00 83.75 213 GLY A C 1
ATOM 1665 O O . GLY A 1 213 ? -9.516 -4.289 9.897 1.00 83.75 213 GLY A O 1
ATOM 1666 N N . GLN A 1 214 ? -8.815 -2.204 9.450 1.00 85.44 214 GLN A N 1
ATOM 1667 C CA . GLN A 1 214 ? -9.924 -1.864 8.541 1.00 85.44 214 GLN A CA 1
ATOM 1668 C C . GLN A 1 214 ? -9.536 -1.904 7.049 1.00 85.44 214 GLN A C 1
ATOM 1670 O O . GLN A 1 214 ? -10.416 -1.790 6.193 1.00 85.44 214 GLN A O 1
ATOM 1675 N N . TRP A 1 215 ? -8.254 -2.126 6.729 1.00 82.69 215 TRP A N 1
ATOM 1676 C CA . TRP A 1 215 ? -7.703 -2.097 5.366 1.00 82.69 215 TRP A CA 1
ATOM 1677 C C . TRP A 1 215 ? -6.775 -3.278 5.065 1.00 82.69 215 TRP A C 1
ATOM 1679 O O . TRP A 1 215 ? -6.051 -3.737 5.945 1.00 82.69 215 TRP A O 1
ATOM 1689 N N . SER A 1 216 ? -6.789 -3.746 3.812 1.00 79.44 216 SER A N 1
ATOM 1690 C CA . SER A 1 216 ? -5.873 -4.768 3.290 1.00 79.44 216 SER A CA 1
ATOM 1691 C C . SER A 1 216 ? -5.014 -4.100 2.242 1.00 79.44 216 SER A C 1
ATOM 1693 O O . SER A 1 216 ? -5.476 -3.776 1.150 1.00 79.44 216 SER A O 1
ATOM 1695 N N . VAL A 1 217 ? -3.749 -3.892 2.560 1.00 78.44 217 VAL A N 1
ATOM 1696 C CA . VAL A 1 217 ? -2.813 -3.369 1.574 1.00 78.44 217 VAL A CA 1
ATOM 1697 C C . VAL A 1 217 ? -2.618 -4.434 0.493 1.00 78.44 217 VAL A C 1
ATOM 1699 O O . VAL A 1 217 ? -2.297 -5.576 0.809 1.00 78.44 217 VAL A O 1
ATOM 1702 N N . VAL A 1 218 ? -2.881 -4.076 -0.767 1.00 76.00 218 VAL A N 1
ATOM 1703 C CA . VAL A 1 218 ? -2.688 -4.980 -1.914 1.00 76.00 218 VAL A CA 1
ATOM 1704 C C . VAL A 1 218 ? -1.405 -4.650 -2.649 1.00 76.00 218 VAL A C 1
ATOM 1706 O O . VAL A 1 218 ? -0.669 -5.564 -3.002 1.00 76.00 218 VAL A O 1
ATOM 1709 N N . GLN A 1 219 ? -1.105 -3.365 -2.838 1.00 74.88 219 GLN A N 1
ATOM 1710 C CA . GLN A 1 219 ? 0.134 -2.945 -3.470 1.00 74.88 219 GLN A CA 1
ATOM 1711 C C . GLN A 1 219 ? 0.567 -1.569 -2.963 1.00 74.88 219 GLN A C 1
ATOM 1713 O O . GLN A 1 219 ? -0.216 -0.628 -2.891 1.00 74.88 219 GLN A O 1
ATOM 1718 N N . VAL A 1 220 ? 1.851 -1.412 -2.673 1.00 76.94 220 VAL A N 1
ATOM 1719 C CA . VAL A 1 220 ? 2.429 -0.109 -2.329 1.00 76.94 220 VAL A CA 1
ATOM 1720 C C . VAL A 1 220 ? 3.510 0.260 -3.325 1.00 76.94 220 VAL A C 1
ATOM 1722 O O . VAL A 1 220 ? 4.190 -0.619 -3.854 1.00 76.94 220 VAL A O 1
ATOM 1725 N N . ALA A 1 221 ? 3.665 1.551 -3.590 1.00 73.31 221 ALA A N 1
ATOM 1726 C CA . ALA A 1 221 ? 4.763 2.060 -4.387 1.00 73.31 221 ALA A CA 1
ATOM 1727 C C . ALA A 1 221 ? 5.261 3.405 -3.837 1.00 73.31 221 ALA A C 1
ATOM 1729 O O . ALA A 1 221 ? 4.565 4.187 -3.195 1.00 73.31 221 ALA A O 1
ATOM 1730 N N . VAL A 1 222 ? 6.524 3.697 -4.094 1.00 73.56 222 VAL A N 1
ATOM 1731 C CA . VAL A 1 222 ? 7.103 5.012 -3.834 1.00 73.56 222 VAL A CA 1
ATOM 1732 C C . VAL A 1 222 ? 7.800 5.418 -5.120 1.00 73.56 222 VAL A C 1
ATOM 1734 O O . VAL A 1 222 ? 8.691 4.713 -5.591 1.00 73.56 222 VAL A O 1
ATOM 1737 N N . ASP A 1 223 ? 7.377 6.523 -5.725 1.00 68.75 223 ASP A N 1
ATOM 1738 C CA . ASP A 1 223 ? 8.014 7.096 -6.910 1.00 68.75 223 ASP A CA 1
ATOM 1739 C C . ASP A 1 223 ? 9.342 7.782 -6.518 1.00 68.75 223 ASP A C 1
ATOM 1741 O O . ASP A 1 223 ? 9.470 8.981 -6.298 1.00 68.75 223 ASP A O 1
ATOM 1745 N N . ARG A 1 224 ? 10.413 6.993 -6.450 1.00 66.50 224 ARG A N 1
ATOM 1746 C CA . ARG A 1 224 ? 11.750 7.460 -6.032 1.00 66.50 224 ARG A CA 1
ATOM 1747 C C . ARG A 1 224 ? 12.430 8.418 -7.017 1.00 66.50 224 ARG A C 1
ATOM 1749 O O . ARG A 1 224 ? 13.519 8.908 -6.725 1.00 66.50 224 ARG A O 1
ATOM 1756 N N . GLY A 1 225 ? 11.808 8.677 -8.168 1.00 56.06 225 GLY A N 1
ATOM 1757 C CA . GLY A 1 225 ? 12.178 9.765 -9.069 1.00 56.06 225 GLY A CA 1
ATOM 1758 C C . GLY A 1 225 ? 11.671 11.132 -8.597 1.00 56.06 225 GLY A C 1
ATOM 1759 O O . GLY A 1 225 ? 11.971 12.125 -9.260 1.00 56.06 225 GLY A O 1
ATOM 1760 N N . GLY A 1 226 ? 10.919 11.186 -7.486 1.00 41.69 226 GLY A N 1
ATOM 1761 C CA . GLY A 1 226 ? 10.618 12.420 -6.769 1.00 41.69 226 GLY A CA 1
ATOM 1762 C C . GLY A 1 226 ? 9.385 12.482 -5.848 1.00 41.69 226 GLY A C 1
ATOM 1763 O O . GLY A 1 226 ? 9.300 13.517 -5.212 1.00 41.69 226 GLY A O 1
ATOM 1764 N N . ILE A 1 227 ? 8.445 11.514 -5.760 1.00 45.34 227 ILE A N 1
ATOM 1765 C CA . ILE A 1 227 ? 7.182 11.586 -4.949 1.00 45.34 227 ILE A CA 1
ATOM 1766 C C . ILE A 1 227 ? 6.614 10.153 -4.584 1.00 45.34 227 ILE A C 1
ATOM 1768 O O . ILE A 1 227 ? 7.239 9.160 -4.904 1.00 45.34 227 ILE A O 1
ATOM 1772 N N . ARG A 1 228 ? 5.496 9.931 -3.849 1.00 43.25 228 ARG A N 1
ATOM 1773 C CA . ARG A 1 228 ? 4.925 8.597 -3.451 1.00 43.25 228 ARG A CA 1
ATOM 1774 C C . ARG A 1 228 ? 3.605 8.201 -4.154 1.00 43.25 228 ARG A C 1
ATOM 1776 O O . ARG A 1 228 ? 2.878 9.073 -4.604 1.00 43.25 228 ARG A O 1
ATOM 1783 N N . ILE A 1 229 ? 3.270 6.896 -4.241 1.00 38.25 229 ILE A N 1
ATOM 1784 C CA . ILE A 1 229 ? 2.056 6.371 -4.925 1.00 38.25 229 ILE A CA 1
ATOM 1785 C C . ILE A 1 229 ? 1.504 5.082 -4.253 1.00 38.25 229 ILE A C 1
ATOM 1787 O O . ILE A 1 229 ? 2.200 4.080 -4.224 1.00 38.25 229 ILE A O 1
ATOM 1791 N N . LEU A 1 230 ? 0.237 4.989 -3.823 1.00 39.50 230 LEU A N 1
ATOM 1792 C CA . LEU A 1 230 ? -0.256 3.810 -3.067 1.00 39.50 230 LEU A CA 1
ATOM 1793 C C . LEU A 1 230 ? -1.534 3.138 -3.610 1.00 39.50 230 LEU A C 1
ATOM 1795 O O . LEU A 1 230 ? -2.582 3.752 -3.671 1.00 39.50 230 LEU A O 1
ATOM 1799 N N . ALA A 1 231 ? -1.550 1.816 -3.829 1.00 33.97 231 ALA A N 1
ATOM 1800 C CA . ALA A 1 231 ? -2.779 1.061 -4.151 1.00 33.97 231 ALA A CA 1
ATOM 1801 C C . ALA A 1 231 ? -3.299 0.233 -2.954 1.00 33.97 231 ALA A C 1
ATOM 1803 O O . ALA A 1 231 ? -2.845 -0.879 -2.679 1.00 33.97 231 ALA A O 1
ATOM 1804 N N . ILE A 1 232 ? -4.335 0.702 -2.259 1.00 39.44 232 ILE A N 1
ATOM 1805 C CA . ILE A 1 232 ? -4.947 -0.068 -1.161 1.00 39.44 232 ILE A CA 1
ATOM 1806 C C . ILE A 1 232 ? -6.152 -0.894 -1.626 1.00 39.44 232 ILE A C 1
ATOM 1808 O O . ILE A 1 232 ? -6.819 -0.611 -2.613 1.00 39.44 232 ILE A O 1
ATOM 1812 N N . THR A 1 233 ? -6.474 -1.965 -0.907 1.00 32.94 233 THR A N 1
ATOM 1813 C CA . THR A 1 233 ? -7.764 -2.650 -1.049 1.00 32.94 233 THR A CA 1
ATOM 1814 C C . THR A 1 233 ? -8.517 -2.573 0.268 1.00 32.94 233 THR A C 1
ATOM 1816 O O . THR A 1 233 ? -7.957 -2.676 1.359 1.00 32.94 233 THR A O 1
ATOM 1819 N N . MET A 1 234 ? -9.824 -2.351 0.198 1.00 38.62 234 MET A N 1
ATOM 1820 C CA . MET A 1 234 ? -10.638 -2.293 1.401 1.00 38.62 234 MET A CA 1
ATOM 1821 C C . MET A 1 234 ? -10.726 -3.692 2.017 1.00 38.62 234 MET A C 1
ATOM 1823 O O . MET A 1 234 ? -11.153 -4.640 1.351 1.00 38.62 234 MET A O 1
ATOM 1827 N N . LEU A 1 235 ? -10.377 -3.842 3.304 1.00 35.66 235 LEU A N 1
ATOM 1828 C CA . LEU A 1 235 ? -10.704 -5.084 3.999 1.00 35.66 235 LEU A CA 1
ATOM 1829 C C . LEU A 1 235 ? -12.221 -5.194 4.080 1.00 35.66 235 LEU A C 1
ATOM 1831 O O . LEU A 1 235 ? -12.956 -4.273 4.462 1.00 35.66 235 LEU A O 1
ATOM 1835 N N . ARG A 1 236 ? -12.717 -6.382 3.764 1.00 33.06 236 ARG A N 1
ATOM 1836 C CA . ARG A 1 236 ? -14.099 -6.748 4.028 1.00 33.06 236 ARG A CA 1
ATOM 1837 C C . ARG A 1 236 ? -14.283 -6.818 5.549 1.00 33.06 236 ARG A C 1
ATOM 1839 O O . ARG A 1 236 ? -14.119 -7.880 6.137 1.00 33.06 236 ARG A O 1
ATOM 1846 N N . THR A 1 237 ? -14.629 -5.702 6.201 1.00 31.23 237 THR A N 1
ATOM 1847 C CA . THR A 1 237 ? -15.120 -5.717 7.585 1.00 31.23 237 THR A CA 1
ATOM 1848 C C . THR A 1 237 ? -16.244 -6.743 7.677 1.00 31.23 237 THR A C 1
ATOM 1850 O O . THR A 1 237 ? -17.265 -6.640 6.987 1.00 31.23 237 THR A O 1
ATOM 1853 N N . ARG A 1 238 ? -16.007 -7.793 8.471 1.00 32.53 238 ARG A N 1
ATOM 1854 C CA . ARG A 1 238 ? -17.037 -8.750 8.864 1.00 32.53 238 ARG A CA 1
ATOM 1855 C C . ARG A 1 238 ? -18.152 -7.956 9.535 1.00 32.53 238 ARG A C 1
ATOM 1857 O O . ARG A 1 238 ? -17.883 -7.092 10.367 1.00 32.53 238 ARG A O 1
ATOM 1864 N N . HIS A 1 239 ? -19.402 -8.280 9.212 1.00 24.30 239 HIS A N 1
ATOM 1865 C CA . HIS A 1 239 ? -20.494 -7.999 10.130 1.00 24.30 239 HIS A CA 1
ATOM 1866 C C . HIS A 1 239 ? -20.129 -8.633 11.474 1.00 24.30 239 HIS A C 1
ATOM 1868 O O . HIS A 1 239 ? -20.174 -9.854 11.622 1.00 24.30 239 HIS A O 1
ATOM 1874 N N . VAL A 1 240 ? -19.758 -7.812 12.453 1.00 26.42 240 VAL A N 1
ATOM 1875 C CA . VAL A 1 240 ? -19.792 -8.218 13.852 1.00 26.42 240 VAL A CA 1
ATOM 1876 C C . VAL A 1 240 ? -21.268 -8.247 14.230 1.00 26.42 240 VAL A C 1
ATOM 1878 O O . VAL A 1 240 ? -21.817 -7.299 14.782 1.00 26.42 240 VAL A O 1
ATOM 1881 N N . THR A 1 241 ? -21.954 -9.337 13.887 1.00 24.55 241 THR A N 1
ATOM 1882 C CA . THR A 1 241 ? -23.200 -9.683 14.566 1.00 24.55 241 THR A CA 1
ATOM 1883 C C . THR A 1 241 ? -22.826 -10.009 16.001 1.00 24.55 241 THR A C 1
ATOM 1885 O O . THR A 1 241 ? -22.377 -11.112 16.314 1.00 24.55 241 THR A O 1
ATOM 1888 N N . ARG A 1 242 ? -22.963 -9.009 16.867 1.00 26.53 242 ARG A N 1
ATOM 1889 C CA . ARG A 1 242 ? -22.821 -9.125 18.312 1.00 26.53 242 ARG A CA 1
ATOM 1890 C C . ARG A 1 242 ? -23.930 -10.058 18.812 1.00 26.53 242 ARG A C 1
ATOM 1892 O O . ARG A 1 242 ? -25.024 -9.610 19.131 1.00 26.53 242 ARG A O 1
ATOM 1899 N N . ARG A 1 243 ? -23.680 -11.372 18.846 1.00 26.00 243 ARG A N 1
ATOM 1900 C CA . ARG A 1 243 ? -24.500 -12.282 19.652 1.00 26.00 243 ARG A CA 1
ATOM 1901 C C . ARG A 1 243 ? -24.137 -12.026 21.107 1.00 26.00 243 ARG A C 1
ATOM 1903 O O . ARG A 1 243 ? -23.053 -12.370 21.564 1.00 26.00 243 ARG A O 1
ATOM 1910 N N . SER A 1 244 ? -25.050 -11.375 21.812 1.00 28.98 244 SER A N 1
ATOM 1911 C CA . SER A 1 244 ? -25.081 -11.329 23.264 1.00 28.98 244 SER A CA 1
ATOM 1912 C C . SER A 1 244 ? -25.130 -12.761 23.799 1.00 28.98 244 SER A C 1
ATOM 1914 O O . SER A 1 244 ? -26.157 -13.435 23.735 1.00 28.98 244 SER A O 1
ATOM 1916 N N . HIS A 1 245 ? -24.005 -13.250 24.314 1.00 28.70 245 HIS A N 1
ATOM 1917 C CA . HIS A 1 245 ? -23.994 -14.387 25.223 1.00 28.70 245 HIS A CA 1
ATOM 1918 C C . HIS A 1 245 ? -23.587 -13.911 26.610 1.00 28.70 245 HIS A C 1
ATOM 1920 O O . HIS A 1 245 ? -22.611 -13.189 26.812 1.00 28.70 245 HIS A O 1
ATOM 1926 N N . VAL A 1 246 ? -24.471 -14.260 27.535 1.00 27.86 246 VAL A N 1
ATOM 1927 C CA . VAL A 1 246 ? -24.460 -13.970 28.958 1.00 27.86 246 VAL A CA 1
ATOM 1928 C C . VAL A 1 246 ? -23.151 -14.469 29.572 1.00 27.86 246 VAL A C 1
ATOM 1930 O O . VAL A 1 246 ? -22.718 -15.590 29.317 1.00 27.86 246 VAL A O 1
ATOM 1933 N N . LYS A 1 247 ? -22.520 -13.611 30.380 1.00 35.28 247 LYS A N 1
ATOM 1934 C CA . LYS A 1 247 ? -21.327 -13.933 31.169 1.00 35.28 247 LYS A CA 1
ATOM 1935 C C . LYS A 1 247 ? -21.634 -15.029 32.188 1.00 35.28 247 LYS A C 1
ATOM 1937 O O . LYS A 1 247 ? -22.528 -14.838 33.004 1.00 35.28 247 LYS A O 1
ATOM 1942 N N . PHE A 1 248 ? -20.771 -16.040 32.255 1.00 28.64 248 PHE A N 1
ATOM 1943 C CA . PHE A 1 248 ? -20.410 -16.704 33.508 1.00 28.64 248 PHE A CA 1
ATOM 1944 C C . PHE A 1 248 ? -18.913 -17.071 33.508 1.00 28.64 248 PHE A C 1
ATOM 1946 O O . PHE A 1 248 ? -18.442 -17.760 32.615 1.00 28.64 248 PHE A O 1
ATOM 1953 N N . GLY A 1 249 ? -18.189 -16.588 34.527 1.00 32.78 249 GLY A N 1
ATOM 1954 C CA . GLY A 1 249 ? -17.132 -17.330 35.236 1.00 32.78 249 GLY A CA 1
ATOM 1955 C C . GLY A 1 249 ? -15.741 -17.549 34.613 1.00 32.78 249 GLY A C 1
ATOM 1956 O O . GLY A 1 249 ? -15.515 -18.549 33.956 1.00 32.78 249 GLY A O 1
ATOM 1957 N N . HIS A 1 250 ? -14.790 -16.686 34.997 1.00 40.22 250 HIS A N 1
ATOM 1958 C CA . HIS A 1 250 ? -13.376 -16.968 35.335 1.00 40.22 250 HIS A CA 1
ATOM 1959 C C . HIS A 1 250 ? -12.486 -17.772 34.362 1.00 40.22 250 HIS A C 1
ATOM 1961 O O . HIS A 1 250 ? -12.207 -18.951 34.542 1.00 40.22 250 HIS A O 1
ATOM 1967 N N . GLY A 1 251 ? -11.907 -17.021 33.424 1.00 40.16 251 GLY A N 1
ATOM 1968 C CA . GLY A 1 251 ? -10.706 -17.332 32.651 1.00 40.16 251 GLY A CA 1
ATOM 1969 C C . GLY A 1 251 ? -10.617 -16.316 31.517 1.00 40.16 251 GLY A C 1
ATOM 1970 O O . GLY A 1 251 ? -11.432 -16.370 30.599 1.00 40.16 251 GLY A O 1
ATOM 1971 N N . LYS A 1 252 ? -9.720 -15.322 31.593 1.00 42.12 252 LYS A N 1
ATOM 1972 C CA . LYS A 1 252 ? -9.538 -14.373 30.482 1.00 42.12 252 LYS A CA 1
ATOM 1973 C C . LYS A 1 252 ? -8.853 -15.129 29.341 1.00 42.12 252 LYS A C 1
ATOM 1975 O O . LYS A 1 252 ? -7.634 -15.252 29.343 1.00 42.12 252 LYS A O 1
ATOM 1980 N N . GLY A 1 253 ? -9.637 -15.669 28.408 1.00 48.03 253 GLY A N 1
ATOM 1981 C CA . GLY A 1 253 ? -9.103 -16.133 27.132 1.00 48.03 253 GLY A CA 1
ATOM 1982 C C . GLY A 1 253 ? -8.416 -14.954 26.452 1.00 48.03 253 GLY A C 1
ATOM 1983 O O . GLY A 1 253 ? -9.031 -13.900 26.289 1.00 48.03 253 GLY A O 1
ATOM 1984 N N . VAL A 1 254 ? -7.134 -15.105 26.134 1.00 52.69 254 VAL A N 1
ATOM 1985 C CA . VAL A 1 254 ? -6.409 -14.122 25.331 1.00 52.69 254 VAL A CA 1
ATOM 1986 C C . VAL A 1 254 ? -6.601 -14.554 23.885 1.00 52.69 254 VAL A C 1
ATOM 1988 O O . VAL A 1 254 ? -6.277 -15.687 23.522 1.00 52.69 254 VAL A O 1
ATOM 1991 N N . GLU A 1 255 ? -7.197 -13.686 23.070 1.00 61.50 255 GLU A N 1
ATOM 1992 C CA . GLU A 1 255 ? -7.208 -13.897 21.626 1.00 61.50 255 GLU A CA 1
ATOM 1993 C C . GLU A 1 255 ? -5.780 -13.725 21.118 1.00 61.50 255 GLU A C 1
ATOM 1995 O O . GLU A 1 255 ? -5.191 -12.652 21.248 1.00 61.50 255 GLU A O 1
ATOM 2000 N N . VAL A 1 256 ? -5.211 -14.801 20.580 1.00 66.75 256 VAL A N 1
ATOM 2001 C CA . VAL A 1 256 ? -3.910 -14.751 19.919 1.00 66.75 256 VAL A CA 1
ATOM 2002 C C . VAL A 1 256 ? -4.176 -14.507 18.433 1.00 66.75 256 VAL A C 1
ATOM 2004 O O . VAL A 1 256 ? -4.940 -15.278 17.831 1.00 66.75 256 VAL A O 1
ATOM 2007 N N . PRO A 1 257 ? -3.598 -13.448 17.834 1.00 71.38 257 PRO A N 1
ATOM 2008 C CA . PRO A 1 257 ? -3.698 -13.213 16.400 1.00 71.38 257 PRO A CA 1
ATOM 2009 C C . PRO A 1 257 ? -3.216 -14.444 15.624 1.00 71.38 257 PRO A C 1
ATOM 2011 O O . PRO A 1 257 ? -2.238 -15.082 16.013 1.00 71.38 257 PRO A O 1
ATOM 2014 N N . GLY A 1 258 ? -3.913 -14.798 14.543 1.00 76.62 258 GLY A N 1
ATOM 2015 C CA . GLY A 1 258 ? -3.416 -15.813 13.613 1.00 76.62 258 GLY A CA 1
ATOM 2016 C C . GLY A 1 258 ? -2.203 -15.303 12.829 1.00 76.62 258 GLY A C 1
ATOM 2017 O O . GLY A 1 258 ? -1.871 -14.119 12.886 1.00 76.62 258 GLY A O 1
ATOM 2018 N N . LEU A 1 259 ? -1.548 -16.192 12.081 1.00 80.19 259 LEU A N 1
ATOM 2019 C CA . LEU A 1 259 ? -0.404 -15.817 11.246 1.00 80.19 259 LEU A CA 1
ATOM 2020 C C . LEU A 1 259 ? -0.802 -14.789 10.175 1.00 80.19 259 LEU A C 1
ATOM 2022 O O . LEU A 1 259 ? -1.895 -14.859 9.608 1.00 80.19 259 LEU A O 1
ATOM 2026 N N . THR A 1 260 ? 0.104 -13.868 9.850 1.00 85.69 260 THR A N 1
ATOM 2027 C CA . THR A 1 260 ? -0.007 -13.012 8.660 1.00 85.69 260 THR A CA 1
ATOM 2028 C C . THR A 1 260 ? 0.069 -13.851 7.389 1.00 85.69 260 THR A C 1
ATOM 2030 O O . THR A 1 260 ? 0.669 -14.920 7.400 1.00 85.69 260 THR A O 1
ATOM 2033 N N . CYS A 1 261 ? -0.546 -13.385 6.299 1.00 87.62 261 CYS A N 1
ATOM 2034 C CA . CYS A 1 261 ? -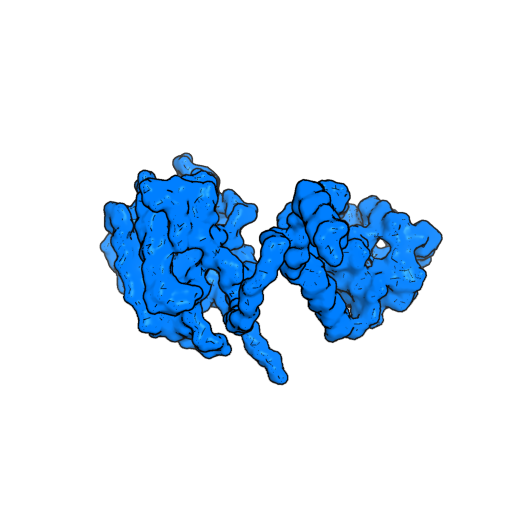0.542 -14.075 5.009 1.00 87.62 261 CYS A CA 1
ATOM 2035 C C . CYS A 1 261 ? -0.072 -13.137 3.901 1.00 87.62 261 CYS A C 1
ATOM 2037 O O . CYS A 1 261 ? -0.679 -12.087 3.694 1.00 87.62 261 CYS A O 1
ATOM 2039 N N . MET A 1 262 ? 0.951 -13.547 3.155 1.00 89.25 262 MET A N 1
ATOM 2040 C CA . MET A 1 262 ? 1.477 -12.816 2.003 1.00 89.25 262 MET A CA 1
ATOM 2041 C C . MET A 1 262 ? 1.486 -13.724 0.774 1.00 89.25 262 MET A C 1
ATOM 2043 O O . MET A 1 262 ? 1.864 -14.885 0.871 1.00 89.25 262 MET A O 1
ATOM 2047 N N . THR A 1 263 ? 1.056 -13.214 -0.381 1.00 92.19 263 THR A N 1
ATOM 2048 C CA . THR A 1 263 ? 1.173 -13.920 -1.667 1.00 92.19 263 THR A CA 1
ATOM 2049 C C . THR A 1 263 ? 2.194 -13.205 -2.532 1.00 92.19 263 THR A C 1
ATOM 2051 O O . THR A 1 263 ? 2.113 -11.989 -2.682 1.00 92.19 263 THR A O 1
ATOM 2054 N N . LEU A 1 264 ? 3.141 -13.956 -3.084 1.00 91.50 264 LEU A N 1
ATOM 2055 C CA . LEU A 1 264 ? 4.224 -13.457 -3.918 1.00 91.50 264 LEU A CA 1
ATOM 2056 C C . LEU A 1 264 ? 4.244 -14.226 -5.234 1.00 91.50 264 LEU A C 1
ATOM 2058 O O . LEU A 1 264 ? 4.274 -15.457 -5.238 1.00 91.50 264 LEU A O 1
ATOM 2062 N N . GLU A 1 265 ? 4.267 -13.495 -6.341 1.00 90.19 265 GLU A N 1
ATOM 2063 C CA . GLU A 1 265 ? 4.551 -14.070 -7.653 1.00 90.19 265 GLU A CA 1
ATOM 2064 C C . GLU A 1 265 ? 6.060 -14.296 -7.772 1.00 90.19 265 GLU A C 1
ATOM 2066 O O . GLU A 1 265 ? 6.860 -13.384 -7.550 1.00 90.19 265 GLU A O 1
ATOM 2071 N N . VAL A 1 266 ? 6.449 -15.525 -8.098 1.00 89.06 266 VAL A N 1
ATOM 2072 C CA . VAL A 1 266 ? 7.830 -15.886 -8.412 1.00 89.06 266 VAL A CA 1
ATOM 2073 C C . VAL A 1 266 ? 8.066 -15.514 -9.874 1.00 89.06 266 VAL A C 1
ATOM 2075 O O . VAL A 1 266 ? 7.390 -16.071 -10.743 1.00 89.06 266 VAL A O 1
ATOM 2078 N N . PRO A 1 267 ? 8.999 -14.594 -10.173 1.00 81.75 267 PRO A N 1
ATOM 2079 C CA . PRO A 1 267 ? 9.247 -14.172 -11.543 1.00 81.75 267 PRO A CA 1
ATOM 2080 C C . PRO A 1 267 ? 9.675 -15.353 -12.424 1.00 81.75 267 PRO A C 1
ATOM 2082 O O . PRO A 1 267 ? 10.587 -16.096 -12.070 1.00 81.75 267 PRO A O 1
ATOM 2085 N N . SER A 1 268 ? 9.052 -15.499 -13.592 1.00 67.19 268 SER A N 1
ATOM 2086 C CA . SER A 1 268 ? 9.501 -16.411 -14.657 1.00 67.19 268 SER A CA 1
ATOM 2087 C C . SER A 1 268 ? 10.499 -15.758 -15.613 1.00 67.19 268 SER A C 1
ATOM 2089 O O . SER A 1 268 ? 11.310 -16.440 -16.232 1.00 67.19 268 SER A O 1
ATOM 2091 N N . VAL A 1 269 ? 10.487 -14.422 -15.710 1.00 59.06 269 VAL A N 1
ATOM 2092 C CA . VAL A 1 269 ? 11.313 -13.656 -16.656 1.00 59.06 269 VAL A CA 1
ATOM 2093 C C . VAL A 1 269 ? 12.583 -13.066 -16.037 1.00 59.06 269 VAL A C 1
ATOM 2095 O O . VAL A 1 269 ? 12.693 -12.803 -14.841 1.00 59.06 269 VAL A O 1
ATOM 2098 N N . GLN A 1 270 ? 13.562 -12.834 -16.908 1.00 59.91 270 GLN A N 1
ATOM 2099 C CA . GLN A 1 270 ? 14.980 -12.618 -16.609 1.00 59.91 270 GLN A CA 1
ATOM 2100 C C . GLN A 1 270 ? 15.354 -11.206 -16.128 1.00 59.91 270 GLN A C 1
ATOM 2102 O O . GLN A 1 270 ? 16.541 -10.870 -16.116 1.00 59.91 270 GLN A O 1
ATOM 2107 N N . SER A 1 271 ? 14.394 -10.348 -15.759 1.00 68.75 271 SER A N 1
ATOM 2108 C CA . SER A 1 271 ? 14.755 -8.999 -15.318 1.00 68.75 271 SER A CA 1
ATOM 2109 C C . SER A 1 271 ? 15.320 -9.045 -13.900 1.00 68.75 271 SER A C 1
ATOM 2111 O O . SER A 1 271 ? 14.688 -9.516 -12.950 1.00 68.75 271 SER A O 1
ATOM 2113 N N . LYS A 1 272 ? 16.551 -8.548 -13.760 1.00 77.12 272 LYS A N 1
ATOM 2114 C CA . LYS A 1 272 ? 17.223 -8.368 -12.469 1.00 77.12 272 LYS A CA 1
ATOM 2115 C C . LYS A 1 272 ? 16.337 -7.574 -11.508 1.00 77.12 272 LYS A C 1
ATOM 2117 O O . LYS A 1 272 ? 16.328 -7.833 -10.312 1.00 77.12 272 LYS A O 1
ATOM 2122 N N . GLU A 1 273 ? 15.575 -6.627 -12.040 1.00 78.81 273 GLU A N 1
ATOM 2123 C CA . GLU A 1 273 ? 14.649 -5.776 -11.307 1.00 78.81 273 GLU A CA 1
ATOM 2124 C C . GLU A 1 273 ? 13.506 -6.590 -10.694 1.00 78.81 273 GLU A C 1
ATOM 2126 O O . GLU A 1 273 ? 13.280 -6.467 -9.494 1.00 78.81 273 GLU A O 1
ATOM 2131 N N . ALA A 1 274 ? 12.841 -7.469 -11.458 1.00 80.25 274 ALA A N 1
ATOM 2132 C CA . ALA A 1 274 ? 11.756 -8.299 -10.925 1.00 80.25 274 ALA A CA 1
ATOM 2133 C C . ALA A 1 274 ? 12.260 -9.260 -9.846 1.00 80.25 274 ALA A C 1
ATOM 2135 O O . ALA A 1 274 ? 11.611 -9.442 -8.817 1.00 80.25 274 ALA A O 1
ATOM 2136 N N . TRP A 1 275 ? 13.446 -9.830 -10.049 1.00 84.75 275 TRP A N 1
ATOM 2137 C CA . TRP A 1 275 ? 14.086 -10.699 -9.072 1.00 84.75 275 TRP A CA 1
ATOM 2138 C C . TRP A 1 275 ? 14.520 -9.968 -7.798 1.00 84.75 275 TRP A C 1
ATOM 2140 O O . TRP A 1 275 ? 14.314 -10.486 -6.701 1.00 84.75 275 TRP A O 1
ATOM 2150 N N . ASN A 1 276 ? 15.051 -8.751 -7.914 1.00 82.88 276 ASN A N 1
ATOM 2151 C CA . ASN A 1 276 ? 15.355 -7.907 -6.759 1.00 82.88 276 ASN A CA 1
ATOM 2152 C C . ASN A 1 276 ? 14.079 -7.505 -6.008 1.00 82.88 276 ASN A C 1
ATOM 2154 O O . ASN A 1 276 ? 14.060 -7.546 -4.781 1.00 82.88 276 ASN A O 1
ATOM 2158 N N . SER A 1 277 ? 13.004 -7.160 -6.724 1.00 82.25 277 SER A N 1
ATOM 2159 C CA . SER A 1 277 ? 11.699 -6.879 -6.117 1.00 82.25 277 SER A CA 1
ATOM 2160 C C . SER A 1 277 ? 11.138 -8.104 -5.399 1.00 82.25 277 SER A C 1
ATOM 2162 O O . SER A 1 277 ? 10.683 -7.984 -4.264 1.00 82.25 277 SER A O 1
ATOM 2164 N N . PHE A 1 278 ? 11.223 -9.288 -6.013 1.00 88.12 278 PHE A N 1
ATOM 2165 C CA . PHE A 1 278 ? 10.844 -10.544 -5.372 1.00 88.12 278 PHE A CA 1
ATOM 2166 C C . PHE A 1 278 ? 11.650 -10.777 -4.094 1.00 88.12 278 PHE A C 1
ATOM 2168 O O . PHE A 1 278 ? 11.060 -11.016 -3.046 1.00 88.12 278 PHE A O 1
ATOM 2175 N N . LEU A 1 279 ? 12.980 -10.667 -4.156 1.00 84.06 279 LEU A N 1
ATOM 2176 C CA . LEU A 1 279 ? 13.848 -10.882 -3.001 1.00 84.06 279 LEU A CA 1
ATOM 2177 C C . LEU A 1 279 ? 13.550 -9.887 -1.876 1.00 84.06 279 LEU A C 1
ATOM 2179 O O . LEU A 1 279 ? 13.496 -10.282 -0.714 1.00 84.06 279 LEU A O 1
ATOM 2183 N N . GLN A 1 280 ? 13.290 -8.623 -2.212 1.00 79.50 280 GLN A N 1
ATOM 2184 C CA . GLN A 1 280 ? 12.901 -7.614 -1.235 1.00 79.50 280 GLN A CA 1
ATOM 2185 C C . GLN A 1 280 ? 11.581 -7.992 -0.551 1.00 79.50 280 GLN A C 1
ATOM 2187 O O . GLN A 1 280 ? 11.530 -8.039 0.675 1.00 79.50 280 GLN A O 1
ATOM 2192 N N . LEU A 1 281 ? 10.536 -8.329 -1.313 1.00 83.12 281 LEU A N 1
ATOM 2193 C CA . LEU A 1 281 ? 9.246 -8.741 -0.748 1.00 83.12 281 LEU A CA 1
ATOM 2194 C C . LEU A 1 281 ? 9.366 -10.031 0.074 1.00 83.12 281 LEU A C 1
ATOM 2196 O O . LEU A 1 281 ? 8.818 -10.123 1.169 1.00 83.12 281 LEU A O 1
ATOM 2200 N N . PHE A 1 282 ? 10.133 -11.004 -0.414 1.00 87.81 282 PHE A N 1
ATOM 2201 C CA . PHE A 1 282 ? 10.397 -12.260 0.279 1.00 87.81 282 PHE A CA 1
ATOM 2202 C C . PHE A 1 282 ? 11.171 -12.045 1.587 1.00 87.81 282 PHE A C 1
ATOM 2204 O O . PHE A 1 282 ? 10.897 -12.707 2.582 1.00 87.81 282 PHE A O 1
ATOM 2211 N N . SER A 1 283 ? 12.086 -11.071 1.627 1.00 81.19 283 SER A N 1
ATOM 2212 C CA . SER A 1 283 ? 12.822 -10.692 2.841 1.00 81.19 283 SER A CA 1
ATOM 2213 C C . SER A 1 283 ? 11.947 -10.030 3.912 1.00 81.19 283 SER A C 1
ATOM 2215 O O . SER A 1 283 ? 12.345 -9.994 5.077 1.00 81.19 283 SER A O 1
ATOM 2217 N N . LEU A 1 284 ? 10.768 -9.525 3.535 1.00 77.56 284 LEU A N 1
ATOM 2218 C CA . LEU A 1 284 ? 9.770 -8.929 4.430 1.00 77.56 284 LEU A CA 1
ATOM 2219 C C . LEU A 1 284 ? 8.653 -9.909 4.814 1.00 77.56 284 LEU A C 1
ATOM 2221 O O . LEU A 1 284 ? 7.813 -9.585 5.651 1.00 77.56 284 LEU A O 1
ATOM 2225 N N . ALA A 1 285 ? 8.606 -11.084 4.188 1.00 82.69 285 ALA A N 1
ATOM 2226 C CA . ALA A 1 285 ? 7.528 -12.033 4.395 1.00 82.69 285 ALA A CA 1
ATOM 2227 C C . ALA A 1 285 ? 7.611 -12.682 5.793 1.00 82.69 285 ALA A C 1
ATOM 2229 O O . ALA A 1 285 ? 8.687 -13.058 6.259 1.00 82.69 285 ALA A O 1
ATOM 2230 N N . ASP A 1 286 ? 6.456 -12.825 6.448 1.00 82.56 286 ASP A N 1
ATOM 2231 C CA . ASP A 1 286 ? 6.298 -13.485 7.749 1.00 82.56 286 ASP A CA 1
ATOM 2232 C C . ASP A 1 286 ? 4.945 -14.217 7.814 1.00 82.56 286 ASP A C 1
ATOM 2234 O O . ASP A 1 286 ? 3.991 -13.879 7.100 1.00 82.56 286 ASP A O 1
ATOM 2238 N N . GLY A 1 287 ? 4.848 -15.232 8.670 1.00 87.44 287 GLY A N 1
ATOM 2239 C CA . GLY A 1 287 ? 3.668 -16.081 8.796 1.00 87.44 287 GLY A CA 1
ATOM 2240 C C . GLY A 1 287 ? 3.546 -17.084 7.645 1.00 87.44 287 GLY A C 1
ATOM 2241 O O . GLY A 1 287 ? 4.468 -17.865 7.402 1.00 87.44 287 GLY A O 1
ATOM 2242 N N . ILE A 1 288 ? 2.391 -17.109 6.967 1.00 92.75 288 ILE A N 1
ATOM 2243 C CA . ILE A 1 288 ? 2.172 -17.929 5.767 1.00 92.75 288 ILE A CA 1
ATOM 2244 C C . ILE A 1 288 ? 2.557 -17.151 4.505 1.00 92.75 288 ILE A C 1
ATOM 2246 O O . ILE A 1 288 ? 2.058 -16.055 4.247 1.00 92.75 288 ILE A O 1
ATOM 2250 N N . VAL A 1 289 ? 3.428 -17.743 3.692 1.00 95.06 289 VAL A N 1
ATOM 2251 C CA . VAL A 1 289 ? 3.920 -17.144 2.447 1.00 95.06 289 VAL A CA 1
ATOM 2252 C C . VAL A 1 289 ? 3.502 -18.027 1.284 1.00 95.06 289 VAL A C 1
ATOM 2254 O O . VAL A 1 289 ? 3.938 -19.169 1.181 1.00 95.06 289 VAL A O 1
ATOM 2257 N N . ILE A 1 290 ? 2.645 -17.512 0.411 1.00 96.62 290 ILE A N 1
ATOM 2258 C CA . ILE A 1 290 ? 2.156 -18.218 -0.771 1.00 96.62 290 ILE A CA 1
ATOM 2259 C C . ILE A 1 290 ? 3.014 -17.799 -1.962 1.00 96.62 290 ILE A C 1
ATOM 2261 O O . ILE A 1 290 ? 2.915 -16.667 -2.423 1.00 96.62 290 ILE A O 1
ATOM 2265 N N . LEU A 1 291 ? 3.847 -18.704 -2.465 1.00 96.19 291 LEU A N 1
ATOM 2266 C CA . LEU A 1 291 ? 4.667 -18.487 -3.654 1.00 96.19 291 LEU A CA 1
ATOM 2267 C C . LEU A 1 291 ? 3.939 -19.010 -4.884 1.00 96.19 291 LEU A C 1
ATOM 2269 O O . LEU A 1 291 ? 3.727 -20.214 -4.995 1.00 96.19 291 LEU A O 1
ATOM 2273 N N . ARG A 1 292 ? 3.580 -18.138 -5.820 1.00 93.75 292 ARG A N 1
ATOM 2274 C CA . ARG A 1 292 ? 2.949 -18.524 -7.084 1.00 93.75 292 ARG A CA 1
ATOM 2275 C C . ARG A 1 292 ? 3.987 -18.541 -8.185 1.00 93.75 292 ARG A C 1
ATOM 2277 O O . ARG A 1 292 ? 4.545 -17.510 -8.531 1.00 93.75 292 ARG A O 1
ATOM 2284 N N . ILE A 1 293 ? 4.270 -19.728 -8.706 1.00 88.88 293 ILE A N 1
ATOM 2285 C CA . ILE A 1 293 ? 5.155 -19.890 -9.855 1.00 88.88 293 ILE A CA 1
ATOM 2286 C C . ILE A 1 293 ? 4.274 -19.952 -11.092 1.00 88.88 293 ILE A C 1
ATOM 2288 O O . ILE A 1 293 ? 3.470 -20.879 -11.241 1.00 88.88 293 ILE A O 1
ATOM 2292 N N . SER A 1 294 ? 4.432 -18.959 -11.959 1.00 70.62 294 SER A N 1
ATOM 2293 C CA . SER A 1 294 ? 3.815 -18.915 -13.277 1.00 70.62 294 SER A CA 1
ATOM 2294 C C . SER A 1 294 ? 4.918 -18.832 -14.326 1.00 70.62 294 SER A C 1
ATOM 2296 O O . SER A 1 294 ? 5.442 -17.760 -14.610 1.00 70.62 294 SER A O 1
ATOM 2298 N N . ASP A 1 295 ? 5.300 -19.983 -14.873 1.00 66.31 295 ASP A N 1
ATOM 2299 C CA . ASP A 1 295 ? 6.235 -20.050 -15.993 1.00 66.31 295 ASP A CA 1
ATOM 2300 C C . ASP A 1 295 ? 5.529 -20.699 -17.186 1.00 66.31 295 ASP A C 1
ATOM 2302 O O . ASP A 1 295 ? 4.979 -21.800 -17.092 1.00 66.31 295 ASP A O 1
ATOM 2306 N N . ASP A 1 296 ? 5.461 -19.959 -18.287 1.00 58.47 296 ASP A N 1
ATOM 2307 C CA . ASP A 1 296 ? 4.952 -20.412 -19.577 1.00 58.47 296 ASP A CA 1
ATOM 2308 C C . ASP A 1 296 ? 6.085 -20.859 -20.514 1.00 58.47 296 ASP A C 1
ATOM 2310 O O . ASP A 1 296 ? 5.817 -21.444 -21.567 1.00 58.47 296 ASP A O 1
ATOM 2314 N N . ALA A 1 297 ? 7.347 -20.649 -20.126 1.00 56.00 297 ALA A N 1
ATOM 2315 C CA . ALA A 1 297 ? 8.497 -21.068 -20.901 1.00 56.00 297 ALA A CA 1
ATOM 2316 C C . ALA A 1 297 ? 8.843 -22.542 -20.634 1.00 56.00 297 ALA A C 1
ATOM 2318 O O . ALA A 1 297 ? 9.011 -22.999 -19.504 1.00 56.00 297 ALA A O 1
ATOM 2319 N N . GLU A 1 298 ? 9.035 -23.318 -21.705 1.00 50.16 298 GLU A N 1
ATOM 2320 C CA . GLU A 1 298 ? 9.571 -24.684 -21.591 1.00 50.16 298 GLU A CA 1
ATOM 2321 C C . GLU A 1 298 ? 11.030 -24.696 -21.094 1.00 50.16 298 GLU A C 1
ATOM 2323 O O . GLU A 1 298 ? 11.498 -25.712 -20.564 1.00 50.16 298 GLU A O 1
ATOM 2328 N N . HIS A 1 299 ? 11.737 -23.567 -21.247 1.00 51.62 299 HIS A N 1
ATOM 2329 C CA . HIS A 1 299 ? 13.148 -23.392 -20.918 1.00 51.62 299 HIS A CA 1
ATOM 2330 C C . HIS A 1 299 ? 13.465 -21.953 -20.474 1.00 51.62 299 HIS A C 1
ATOM 2332 O O . HIS A 1 299 ? 13.272 -21.011 -21.241 1.00 51.62 299 HIS A O 1
ATOM 2338 N N . ASP A 1 300 ? 14.057 -21.801 -19.286 1.00 52.44 300 ASP A N 1
ATOM 2339 C CA . ASP A 1 300 ? 14.789 -20.589 -18.900 1.00 52.44 300 ASP A CA 1
ATOM 2340 C C . ASP A 1 300 ? 16.071 -20.521 -19.746 1.00 52.44 300 ASP A C 1
ATOM 2342 O O . ASP A 1 300 ? 16.900 -21.432 -19.696 1.00 52.44 300 ASP A O 1
ATOM 2346 N N . GLN A 1 301 ? 16.246 -19.477 -20.560 1.00 48.41 301 GLN A N 1
ATOM 2347 C CA . GLN A 1 301 ? 17.540 -19.212 -21.198 1.00 48.41 301 GLN A CA 1
ATOM 2348 C C . GLN A 1 301 ? 18.507 -18.631 -20.148 1.00 48.41 301 GLN A C 1
ATOM 2350 O O . GLN A 1 301 ? 18.765 -17.433 -20.103 1.00 48.41 301 GLN A O 1
ATOM 2355 N N . GLU A 1 302 ? 19.000 -19.517 -19.283 1.00 54.28 302 GLU A N 1
ATOM 2356 C CA . GLU A 1 302 ? 19.824 -19.322 -18.083 1.00 54.28 302 GLU A CA 1
ATOM 2357 C C . GLU A 1 302 ? 20.855 -18.171 -18.153 1.00 54.28 302 GLU A C 1
ATOM 2359 O O . GLU A 1 302 ? 22.001 -18.301 -18.608 1.00 54.28 302 GLU A O 1
ATOM 2364 N N . GLY A 1 303 ? 20.463 -17.023 -17.595 1.00 59.88 303 GLY A N 1
ATOM 2365 C CA . GLY A 1 303 ? 21.338 -15.865 -17.413 1.00 59.88 303 GLY A CA 1
ATOM 2366 C C . GLY A 1 303 ? 21.484 -15.451 -15.955 1.00 59.88 303 GLY A C 1
ATOM 2367 O O . GLY A 1 303 ? 22.579 -15.498 -15.400 1.00 59.88 303 GLY A O 1
ATOM 2368 N N . TYR A 1 304 ? 20.387 -15.023 -15.333 1.00 70.88 304 TYR A N 1
ATOM 2369 C CA . TYR A 1 304 ? 20.465 -14.289 -14.072 1.00 70.88 304 TYR A CA 1
ATOM 2370 C C . TYR A 1 304 ? 20.400 -15.197 -12.838 1.00 70.88 304 TYR A C 1
ATOM 2372 O O . TYR A 1 304 ? 21.373 -15.269 -12.095 1.00 70.88 304 TYR A O 1
ATOM 2380 N N . VAL A 1 305 ? 19.311 -15.944 -12.635 1.00 76.88 305 VAL A N 1
ATOM 2381 C CA . VAL A 1 305 ? 19.071 -16.708 -11.391 1.00 76.88 305 VAL A CA 1
ATOM 2382 C C . VAL A 1 305 ? 20.168 -17.738 -11.128 1.00 76.88 305 VAL A C 1
ATOM 2384 O O . VAL A 1 305 ? 20.717 -17.788 -10.032 1.00 76.88 305 VAL A O 1
ATOM 2387 N N . ALA A 1 306 ? 20.535 -18.505 -12.157 1.00 74.88 306 ALA A N 1
ATOM 2388 C CA . ALA A 1 306 ? 21.581 -19.523 -12.104 1.00 74.88 306 ALA A CA 1
ATOM 2389 C C . ALA A 1 306 ? 22.973 -18.982 -11.725 1.00 74.88 306 ALA A C 1
ATOM 2391 O O . ALA A 1 306 ? 23.751 -19.686 -11.083 1.00 74.88 306 ALA A O 1
ATOM 2392 N N . LYS A 1 307 ? 23.289 -17.744 -12.131 1.00 75.44 307 LYS A N 1
ATOM 2393 C CA . LYS A 1 307 ? 24.622 -17.126 -11.987 1.00 75.44 307 LYS A CA 1
ATOM 2394 C C . LYS A 1 307 ? 24.673 -16.068 -10.881 1.00 75.44 307 LYS A C 1
ATOM 2396 O O . LYS A 1 307 ? 25.751 -15.588 -10.541 1.00 75.44 307 LYS A O 1
ATOM 2401 N N . SER A 1 308 ? 23.520 -15.689 -10.338 1.00 79.19 308 SER A N 1
ATOM 2402 C CA . SER A 1 308 ? 23.384 -14.714 -9.257 1.00 79.19 308 SER A CA 1
ATOM 2403 C C . SER A 1 308 ? 23.441 -15.385 -7.880 1.00 79.19 308 SER A C 1
ATOM 2405 O O . SER A 1 308 ? 23.055 -16.547 -7.756 1.00 79.19 308 SER A O 1
ATOM 2407 N N . PRO A 1 309 ? 23.832 -14.653 -6.820 1.00 81.19 309 PRO A N 1
ATOM 2408 C CA . PRO A 1 309 ? 23.747 -15.147 -5.444 1.00 81.19 309 PRO A CA 1
ATOM 2409 C C . PRO A 1 309 ? 22.305 -15.244 -4.910 1.00 81.19 309 PRO A C 1
ATOM 2411 O O . PRO A 1 309 ? 22.105 -15.739 -3.802 1.00 81.19 309 PRO A O 1
ATOM 2414 N N . LEU A 1 310 ? 21.298 -14.822 -5.687 1.00 86.12 310 LEU A N 1
ATOM 2415 C CA . LEU A 1 310 ? 19.920 -14.630 -5.234 1.00 86.12 310 LEU A CA 1
ATOM 2416 C C . LEU A 1 310 ? 19.316 -15.870 -4.577 1.00 86.12 310 LEU A C 1
ATOM 2418 O O . LEU A 1 310 ? 18.692 -15.766 -3.527 1.00 86.12 310 LEU A O 1
ATOM 2422 N N . LEU A 1 311 ? 19.494 -17.056 -5.166 1.00 87.06 311 LEU A N 1
ATOM 2423 C CA . LEU A 1 311 ? 18.947 -18.279 -4.569 1.00 87.06 311 LEU A CA 1
ATOM 2424 C C . LEU A 1 311 ? 19.668 -18.671 -3.275 1.00 87.06 311 LEU A C 1
ATOM 2426 O O . LEU A 1 311 ? 19.065 -19.328 -2.430 1.00 87.06 311 LEU A O 1
ATOM 2430 N N . GLY A 1 312 ? 20.929 -18.264 -3.109 1.00 86.19 312 GLY A N 1
ATOM 2431 C CA . GLY A 1 312 ? 21.629 -18.331 -1.827 1.00 86.19 312 GLY A CA 1
ATOM 2432 C C . GLY A 1 312 ? 20.933 -17.474 -0.777 1.00 86.19 312 GLY A C 1
ATOM 2433 O O . GLY A 1 312 ? 20.562 -17.992 0.270 1.00 86.19 312 GLY A O 1
ATOM 2434 N N . GLU A 1 313 ? 20.658 -16.212 -1.103 1.00 87.31 313 GLU A N 1
ATOM 2435 C CA . GLU A 1 313 ? 19.982 -15.267 -0.205 1.00 87.31 313 GLU A CA 1
ATOM 2436 C C . GLU A 1 313 ? 18.560 -15.724 0.152 1.00 87.31 313 GLU A C 1
ATOM 2438 O O . GLU A 1 313 ? 18.202 -15.776 1.328 1.00 87.31 313 GLU A O 1
ATOM 2443 N N . VAL A 1 314 ? 17.764 -16.158 -0.834 1.00 89.69 314 VAL A N 1
ATOM 2444 C CA . VAL A 1 314 ? 16.432 -16.749 -0.601 1.00 89.69 314 VAL A CA 1
ATOM 2445 C C . VAL A 1 314 ? 16.533 -17.919 0.374 1.00 89.69 314 VAL A C 1
ATOM 2447 O O . VAL A 1 314 ? 15.772 -18.003 1.337 1.00 89.69 314 VAL A O 1
ATOM 2450 N N . TYR A 1 315 ? 17.483 -18.824 0.152 1.00 88.75 315 TYR A N 1
ATOM 2451 C CA . TYR A 1 315 ? 17.650 -19.995 1.000 1.00 88.75 315 TYR A CA 1
ATOM 2452 C C . TYR A 1 315 ? 18.106 -19.633 2.417 1.00 88.75 315 TYR A C 1
ATOM 2454 O O . TYR A 1 315 ? 17.595 -20.206 3.378 1.00 88.75 315 TYR A O 1
ATOM 2462 N N . GLU A 1 316 ? 19.003 -18.661 2.574 1.00 82.19 316 GLU A N 1
ATOM 2463 C CA . GLU A 1 316 ? 19.405 -18.133 3.881 1.00 82.19 316 GLU A CA 1
ATOM 2464 C C . GLU A 1 316 ? 18.230 -17.497 4.633 1.00 82.19 316 GLU A C 1
ATOM 2466 O O . GLU A 1 316 ? 18.065 -17.753 5.828 1.00 82.19 316 GLU A O 1
ATOM 2471 N N . ILE A 1 317 ? 17.360 -16.744 3.951 1.00 81.75 317 ILE A N 1
ATOM 2472 C CA . ILE A 1 317 ? 16.139 -16.183 4.551 1.00 81.75 317 ILE A CA 1
ATOM 2473 C C . ILE A 1 317 ? 15.240 -17.315 5.072 1.00 81.75 317 ILE A C 1
ATOM 2475 O O . ILE A 1 317 ? 14.822 -17.283 6.229 1.00 81.75 317 ILE A O 1
ATOM 2479 N N . VAL A 1 318 ? 15.004 -18.360 4.268 1.00 87.19 318 VAL A N 1
ATOM 2480 C CA . VAL A 1 318 ? 14.189 -19.516 4.691 1.00 87.19 318 VAL A CA 1
ATOM 2481 C C . VAL A 1 318 ? 14.814 -20.277 5.859 1.00 87.19 318 VAL A C 1
ATOM 2483 O O . VAL A 1 318 ? 14.097 -20.751 6.734 1.00 87.19 318 VAL A O 1
ATOM 2486 N N . GLN A 1 319 ? 16.140 -20.430 5.896 1.00 81.00 319 GLN A N 1
ATOM 2487 C CA . GLN A 1 319 ? 16.804 -21.132 7.000 1.00 81.00 319 GLN A CA 1
ATOM 2488 C C . GLN A 1 319 ? 16.884 -20.291 8.283 1.00 81.00 319 GLN A C 1
ATOM 2490 O O . GLN A 1 319 ? 16.931 -20.859 9.372 1.00 81.00 319 GLN A O 1
ATOM 2495 N N . SER A 1 320 ? 16.925 -18.962 8.172 1.00 72.56 320 SER A N 1
ATOM 2496 C CA . SER A 1 320 ? 17.109 -18.064 9.318 1.00 72.56 320 SER A CA 1
ATOM 2497 C C . SER A 1 320 ? 15.807 -17.665 10.012 1.00 72.56 320 SER A C 1
ATOM 2499 O O . SER A 1 320 ? 15.865 -17.161 11.136 1.00 72.56 320 SER A O 1
ATOM 2501 N N . ARG A 1 321 ? 14.639 -17.883 9.388 1.00 74.62 321 ARG A N 1
ATOM 2502 C CA . ARG A 1 321 ? 13.346 -17.405 9.904 1.00 74.62 321 ARG A CA 1
ATOM 2503 C C . ARG A 1 321 ? 12.242 -18.467 9.839 1.00 74.62 321 ARG A C 1
ATOM 2505 O O . ARG A 1 321 ? 12.153 -19.195 8.852 1.00 74.62 321 ARG A O 1
ATOM 2512 N N . PRO A 1 322 ? 11.363 -18.545 10.855 1.00 65.88 322 PRO A N 1
ATOM 2513 C CA . PRO A 1 322 ? 10.233 -19.467 10.848 1.00 65.88 322 PRO A CA 1
ATOM 2514 C C . PRO A 1 322 ? 9.105 -18.943 9.943 1.00 65.88 322 PRO A C 1
ATOM 2516 O O . PRO A 1 322 ? 8.170 -18.311 10.418 1.00 65.88 322 PRO A O 1
ATOM 2519 N N . MET A 1 323 ? 9.176 -19.228 8.642 1.00 81.56 323 MET A N 1
ATOM 2520 C CA . MET A 1 323 ? 8.084 -18.970 7.690 1.00 81.56 323 MET A CA 1
ATOM 2521 C C . MET A 1 323 ? 7.366 -20.272 7.318 1.00 81.56 323 MET A C 1
ATOM 2523 O O . MET A 1 323 ? 7.999 -21.322 7.191 1.00 81.56 323 MET A O 1
ATOM 2527 N N . PHE A 1 324 ? 6.050 -20.205 7.103 1.00 90.94 324 PHE A N 1
ATOM 2528 C CA . PHE A 1 324 ? 5.258 -21.310 6.564 1.00 90.94 324 PHE A CA 1
ATOM 2529 C C . PHE A 1 324 ? 4.988 -21.085 5.073 1.00 90.94 324 PHE A C 1
ATOM 2531 O O . PHE A 1 324 ? 4.040 -20.406 4.684 1.00 90.94 324 PHE A O 1
ATOM 2538 N N . ILE A 1 325 ? 5.850 -21.633 4.224 1.00 96.25 325 ILE A N 1
ATOM 2539 C CA . ILE A 1 325 ? 5.839 -21.404 2.781 1.00 96.25 325 ILE A CA 1
ATOM 2540 C C . ILE A 1 325 ? 4.968 -22.453 2.084 1.00 96.25 325 ILE A C 1
ATOM 2542 O O . ILE A 1 325 ? 5.210 -23.660 2.186 1.00 96.25 325 ILE A O 1
ATOM 2546 N N . VAL A 1 326 ? 3.980 -21.972 1.332 1.00 97.75 326 VAL A N 1
ATOM 2547 C CA . VAL A 1 326 ? 3.133 -22.753 0.430 1.00 97.75 326 VAL A CA 1
ATOM 2548 C C . VAL A 1 326 ? 3.479 -22.365 -1.001 1.00 97.75 326 VAL A C 1
ATOM 2550 O O . VAL A 1 326 ? 3.258 -21.229 -1.402 1.00 97.75 326 VAL A O 1
ATOM 2553 N N . CYS A 1 327 ? 4.008 -23.289 -1.791 1.00 97.75 327 CYS A N 1
ATOM 2554 C CA . CYS A 1 327 ? 4.317 -23.040 -3.194 1.00 97.75 327 CYS A CA 1
ATOM 2555 C C . CYS A 1 327 ? 3.226 -23.603 -4.102 1.00 97.75 327 CYS A C 1
ATOM 2557 O O . CYS A 1 327 ? 2.820 -24.753 -3.967 1.00 97.75 327 CYS A O 1
ATOM 2559 N N . VAL A 1 328 ? 2.753 -22.774 -5.024 1.00 97.38 328 VAL A N 1
ATOM 2560 C CA . VAL A 1 328 ? 1.729 -23.078 -6.013 1.00 97.38 328 VAL A CA 1
ATOM 2561 C C . VAL A 1 328 ? 2.400 -23.167 -7.375 1.00 97.38 328 VAL A C 1
ATOM 2563 O O . VAL A 1 328 ? 2.973 -22.190 -7.858 1.00 97.38 328 VAL A O 1
ATOM 2566 N N . CYS A 1 329 ? 2.331 -24.340 -7.994 1.00 95.25 329 CYS A N 1
ATOM 2567 C CA . CYS A 1 329 ? 2.955 -24.619 -9.279 1.00 95.25 329 CYS A CA 1
ATOM 2568 C C . CYS A 1 329 ? 1.894 -24.751 -10.374 1.00 95.25 329 CYS A C 1
ATOM 2570 O O . CYS A 1 329 ? 1.068 -25.675 -10.366 1.00 95.25 329 CYS A O 1
ATOM 2572 N N . LYS A 1 330 ? 1.950 -23.842 -11.349 1.00 92.00 330 LYS A N 1
ATOM 2573 C CA . LYS A 1 330 ? 1.128 -23.880 -12.556 1.00 92.00 330 LYS A CA 1
ATOM 2574 C C . LYS A 1 330 ? 2.031 -23.975 -13.782 1.00 92.00 330 LYS A C 1
ATOM 2576 O O . LYS A 1 330 ? 2.893 -23.129 -13.973 1.00 92.00 330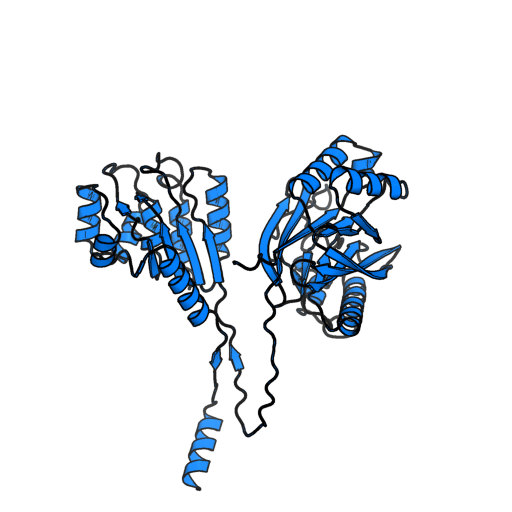 LYS A O 1
ATOM 2581 N N . GLY A 1 331 ? 1.806 -25.002 -14.602 1.00 90.00 331 GLY A N 1
ATOM 2582 C CA . GLY A 1 331 ? 2.592 -25.239 -15.812 1.00 90.00 331 GLY A CA 1
ATOM 2583 C C . GLY A 1 331 ? 3.985 -25.842 -15.557 1.00 90.00 331 GLY A C 1
ATOM 2584 O O . GLY A 1 331 ? 4.211 -26.499 -14.532 1.00 90.00 331 GLY A O 1
ATOM 2585 N N . PRO A 1 332 ? 4.904 -25.715 -16.527 1.00 89.62 332 PRO A N 1
ATOM 2586 C CA . PRO A 1 332 ? 6.278 -26.189 -16.408 1.00 89.62 332 PRO A CA 1
ATOM 2587 C C . PRO A 1 332 ? 7.070 -25.468 -15.307 1.00 89.62 332 PRO A C 1
ATOM 2589 O O . PRO A 1 332 ? 7.173 -24.257 -15.296 1.00 89.62 332 PRO A O 1
ATOM 2592 N N . VAL A 1 333 ? 7.710 -26.220 -14.411 1.00 90.31 333 VAL A N 1
ATOM 2593 C CA . VAL A 1 333 ? 8.728 -25.719 -13.475 1.00 90.31 333 VAL A CA 1
ATOM 2594 C C . VAL A 1 333 ? 10.050 -26.400 -13.806 1.00 90.31 333 VAL A C 1
ATOM 2596 O O . VAL A 1 333 ? 10.135 -27.636 -13.844 1.00 90.31 333 VAL A O 1
ATOM 2599 N N . ARG A 1 334 ? 11.083 -25.617 -14.122 1.00 87.31 334 ARG A N 1
ATOM 2600 C CA . ARG A 1 334 ? 12.353 -26.130 -14.654 1.00 87.31 334 ARG A CA 1
ATOM 2601 C C . ARG A 1 334 ? 13.565 -25.568 -13.923 1.00 87.31 334 ARG A C 1
ATOM 2603 O O . ARG A 1 334 ? 13.504 -24.518 -13.291 1.00 87.31 334 ARG A O 1
ATOM 2610 N N . ALA A 1 335 ? 14.679 -26.289 -14.041 1.00 85.88 335 ALA A N 1
ATOM 2611 C CA . ALA A 1 335 ? 16.011 -25.823 -13.659 1.00 85.88 335 ALA A CA 1
ATOM 2612 C C . ALA A 1 335 ? 16.038 -25.186 -12.255 1.00 85.88 335 ALA A C 1
ATOM 2614 O O . ALA A 1 335 ? 15.615 -25.814 -11.284 1.00 85.88 335 ALA A O 1
ATOM 2615 N N . SER A 1 336 ? 16.535 -23.954 -12.132 1.00 86.88 336 SER A N 1
ATOM 2616 C CA . SER A 1 336 ? 16.721 -23.267 -10.850 1.00 86.88 336 SER A CA 1
ATOM 2617 C C . SER A 1 336 ? 15.406 -22.876 -10.152 1.00 86.88 336 SER A C 1
ATOM 2619 O O . SER A 1 336 ? 15.393 -22.786 -8.920 1.00 86.88 336 SER A O 1
ATOM 2621 N N . LEU A 1 337 ? 14.282 -22.767 -10.878 1.00 88.81 337 LEU A N 1
ATOM 2622 C CA . LEU A 1 337 ? 12.954 -22.538 -10.283 1.00 88.81 337 LEU A CA 1
ATOM 2623 C C . LEU A 1 337 ? 12.469 -23.727 -9.445 1.00 88.81 337 LEU A C 1
ATOM 2625 O O . LEU A 1 337 ? 11.664 -23.546 -8.534 1.00 88.81 337 LEU A O 1
ATOM 2629 N N . MET A 1 338 ? 13.027 -24.925 -9.657 1.00 91.00 338 MET A N 1
ATOM 2630 C CA . MET A 1 338 ? 12.776 -26.092 -8.801 1.00 91.00 338 MET A CA 1
ATOM 2631 C C . MET A 1 338 ? 13.186 -25.863 -7.336 1.00 91.00 338 MET A C 1
ATOM 2633 O O . MET A 1 338 ? 12.780 -26.632 -6.467 1.00 91.00 338 MET A O 1
ATOM 2637 N N . THR A 1 339 ? 13.957 -24.811 -7.037 1.00 92.75 339 THR A N 1
ATOM 2638 C CA . THR A 1 339 ? 14.303 -24.425 -5.662 1.00 92.75 339 THR A CA 1
ATOM 2639 C C . THR A 1 339 ? 13.065 -24.082 -4.840 1.00 92.75 339 THR A C 1
ATOM 2641 O O . THR A 1 339 ? 12.972 -24.497 -3.691 1.00 92.75 339 THR A O 1
ATOM 2644 N N . PHE A 1 340 ? 12.091 -23.376 -5.413 1.00 94.31 340 PHE A N 1
ATOM 2645 C CA . PHE A 1 340 ? 10.917 -22.891 -4.684 1.00 94.31 340 PHE A CA 1
ATOM 2646 C C . PHE A 1 340 ? 10.004 -24.007 -4.161 1.00 94.31 340 PHE A C 1
ATOM 2648 O O . PHE A 1 340 ? 9.744 -24.022 -2.954 1.00 94.31 340 PHE A O 1
ATOM 2655 N N . PRO A 1 341 ? 9.577 -25.001 -4.967 1.00 96.06 341 PRO A N 1
ATOM 2656 C CA . PRO A 1 341 ? 8.873 -26.145 -4.404 1.00 96.06 341 PRO A CA 1
ATOM 2657 C C . PRO A 1 341 ? 9.774 -26.930 -3.439 1.00 96.06 341 PRO A C 1
ATOM 2659 O O . PRO A 1 341 ? 9.291 -27.431 -2.428 1.00 96.06 341 PRO A O 1
ATOM 2662 N N . ALA A 1 342 ? 11.091 -26.980 -3.678 1.00 95.56 342 ALA A N 1
ATOM 2663 C CA . ALA A 1 342 ? 12.034 -27.701 -2.826 1.00 95.56 342 ALA A CA 1
ATOM 2664 C C . ALA A 1 342 ? 12.216 -27.118 -1.411 1.00 95.56 342 ALA A C 1
ATOM 2666 O O . ALA A 1 342 ? 12.425 -27.882 -0.471 1.00 95.56 342 ALA A O 1
ATOM 2667 N N . ILE A 1 343 ? 12.133 -25.796 -1.243 1.00 94.88 343 ILE A N 1
ATOM 2668 C CA . ILE A 1 343 ? 12.277 -25.119 0.062 1.00 94.88 343 ILE A CA 1
ATOM 2669 C C . ILE A 1 343 ? 10.949 -24.938 0.807 1.00 94.88 343 ILE A C 1
ATOM 2671 O O . ILE A 1 343 ? 10.955 -24.562 1.978 1.00 94.88 343 ILE A O 1
ATOM 2675 N N . SER A 1 344 ? 9.823 -25.176 0.134 1.00 96.12 344 SER A N 1
ATOM 2676 C CA . SER A 1 344 ? 8.493 -24.935 0.691 1.00 96.12 344 SER A CA 1
ATOM 2677 C C . SER A 1 344 ? 8.078 -26.019 1.679 1.00 96.12 344 SER A C 1
ATOM 2679 O O . SER A 1 344 ? 8.454 -27.182 1.528 1.00 96.12 344 SER A O 1
ATOM 2681 N N . GLN A 1 345 ? 7.266 -25.658 2.676 1.00 94.69 345 GLN A N 1
ATOM 2682 C CA . GLN A 1 345 ? 6.661 -26.625 3.597 1.00 94.69 345 GLN A CA 1
ATOM 2683 C C . GLN A 1 345 ? 5.526 -27.395 2.923 1.00 94.69 345 GLN A C 1
ATOM 2685 O O . GLN A 1 345 ? 5.354 -28.577 3.210 1.00 94.69 345 GLN A O 1
ATOM 2690 N N . LEU A 1 346 ? 4.785 -26.749 2.020 1.00 97.38 346 LEU A N 1
ATOM 2691 C CA . LEU A 1 346 ? 3.727 -27.384 1.242 1.00 97.38 346 LEU A CA 1
ATOM 2692 C C . LEU A 1 346 ? 3.815 -26.981 -0.232 1.00 97.38 346 LEU A C 1
ATOM 2694 O O . LEU A 1 346 ? 4.072 -25.820 -0.539 1.00 97.38 346 LEU A O 1
ATOM 2698 N N . VAL A 1 347 ? 3.573 -27.923 -1.138 1.00 98.31 347 VAL A N 1
ATOM 2699 C CA . VAL A 1 347 ? 3.537 -27.687 -2.584 1.00 98.31 347 VAL A CA 1
ATOM 2700 C C . VAL A 1 347 ? 2.197 -28.140 -3.150 1.00 98.31 347 VAL A C 1
ATOM 2702 O O . VAL A 1 347 ? 1.831 -29.314 -3.061 1.00 98.31 347 VAL A O 1
ATOM 2705 N N . LEU A 1 348 ? 1.485 -27.196 -3.756 1.00 98.31 348 LEU A N 1
ATOM 2706 C CA . LEU A 1 348 ? 0.219 -27.388 -4.448 1.00 98.31 348 LEU A CA 1
ATOM 2707 C C . LEU A 1 348 ? 0.477 -27.288 -5.951 1.00 98.31 348 LEU A C 1
ATOM 2709 O O . LEU A 1 348 ? 1.027 -26.293 -6.420 1.00 98.31 348 LEU A O 1
ATOM 2713 N N . ALA A 1 349 ? 0.085 -28.295 -6.717 1.00 97.75 349 ALA A N 1
ATOM 2714 C CA . ALA A 1 349 ? 0.275 -28.305 -8.159 1.00 97.75 349 ALA A CA 1
ATOM 2715 C C . ALA A 1 349 ? -1.065 -28.388 -8.885 1.00 97.75 349 ALA A C 1
ATOM 2717 O O . ALA A 1 349 ? -1.960 -29.135 -8.491 1.00 97.75 349 ALA A O 1
ATOM 2718 N N . THR A 1 350 ? -1.180 -27.654 -9.989 1.00 96.25 350 THR A N 1
ATOM 2719 C CA . THR A 1 350 ? -2.266 -27.908 -10.942 1.00 96.25 350 THR A CA 1
ATOM 2720 C C . THR A 1 350 ? -2.038 -29.239 -11.664 1.00 96.25 350 THR A C 1
ATOM 2722 O O . THR A 1 350 ? -0.896 -29.670 -11.833 1.00 96.25 350 THR A O 1
ATOM 2725 N N . THR A 1 351 ? -3.099 -29.884 -12.148 1.00 95.19 351 THR A N 1
ATOM 2726 C CA . THR A 1 351 ? -2.997 -31.127 -12.942 1.00 95.19 351 THR A CA 1
ATOM 2727 C C . THR A 1 351 ? -2.115 -30.990 -14.189 1.00 95.19 351 THR A C 1
ATOM 2729 O O . THR A 1 351 ? -1.498 -31.967 -14.607 1.00 95.19 351 THR A O 1
ATOM 2732 N N . GLY A 1 352 ? -2.018 -29.785 -14.762 1.00 92.38 352 GLY A N 1
ATOM 2733 C CA . GLY A 1 352 ? -1.145 -29.472 -15.898 1.00 92.38 352 GLY A CA 1
ATOM 2734 C C . GLY A 1 352 ? 0.305 -29.135 -15.530 1.00 92.38 352 GLY A C 1
ATOM 2735 O O . GLY A 1 352 ? 1.094 -28.809 -16.417 1.00 92.38 352 GLY A O 1
ATOM 2736 N N . ALA A 1 353 ? 0.674 -29.167 -14.247 1.00 94.44 353 ALA A N 1
ATOM 2737 C CA . ALA A 1 353 ? 2.033 -28.860 -13.824 1.00 94.44 353 ALA A CA 1
ATOM 2738 C C . ALA A 1 353 ? 3.010 -29.992 -14.171 1.00 94.44 353 ALA A C 1
ATOM 2740 O O . ALA A 1 353 ? 2.685 -31.180 -14.104 1.00 94.44 353 ALA A O 1
ATOM 2741 N N . SER A 1 354 ? 4.243 -29.618 -14.504 1.00 94.38 354 SER A N 1
ATOM 2742 C CA . SER A 1 354 ? 5.329 -30.571 -14.751 1.00 94.38 354 SER A CA 1
ATOM 2743 C C . SER A 1 354 ? 6.638 -30.054 -14.180 1.00 94.38 354 SER A C 1
ATOM 2745 O O . SER A 1 354 ? 6.850 -28.848 -14.119 1.00 94.38 354 SER A O 1
ATOM 2747 N N . PHE A 1 355 ? 7.555 -30.945 -13.821 1.00 93.81 355 PHE A N 1
ATOM 2748 C CA . PHE A 1 355 ? 8.767 -30.618 -13.072 1.00 93.81 355 PHE A CA 1
ATOM 2749 C C . PHE A 1 355 ? 9.983 -31.274 -13.710 1.00 93.81 355 PHE A C 1
ATOM 2751 O O . PHE A 1 355 ? 9.932 -32.451 -14.051 1.00 93.81 355 PHE A O 1
ATOM 2758 N N . GLY A 1 356 ? 11.098 -30.563 -13.862 1.00 90.56 356 GLY A N 1
ATOM 2759 C CA . GLY A 1 356 ? 12.259 -31.156 -14.523 1.00 90.56 356 GLY A CA 1
ATOM 2760 C C . GLY A 1 356 ? 13.564 -30.405 -14.328 1.00 90.56 356 GLY A C 1
ATOM 2761 O O . GLY A 1 356 ? 13.593 -29.194 -14.122 1.00 90.56 356 GLY A O 1
ATOM 2762 N N . LEU A 1 357 ? 14.664 -31.148 -14.437 1.00 87.56 357 LEU A N 1
ATOM 2763 C CA . LEU A 1 357 ? 16.020 -30.610 -14.483 1.00 87.56 357 LEU A CA 1
ATOM 2764 C C . LEU A 1 357 ? 16.598 -30.932 -15.865 1.00 87.56 357 LEU A C 1
ATOM 2766 O O . LEU A 1 357 ? 17.048 -32.058 -16.058 1.00 87.56 357 LEU A O 1
ATOM 2770 N N . PRO A 1 358 ? 16.551 -30.007 -16.839 1.00 77.50 358 PRO A N 1
ATOM 2771 C CA . PRO A 1 358 ? 17.056 -30.281 -18.181 1.00 77.50 358 PRO A CA 1
ATOM 2772 C C . PRO A 1 358 ? 18.550 -30.662 -18.150 1.00 77.50 358 PRO A C 1
ATOM 2774 O O . PRO A 1 358 ? 19.278 -30.308 -17.225 1.00 77.50 358 PRO A O 1
ATOM 2777 N N . LYS A 1 359 ? 19.023 -31.410 -19.160 1.00 65.56 359 LYS A N 1
ATOM 2778 C CA . LYS A 1 359 ? 20.350 -32.078 -19.185 1.00 65.56 359 LYS A CA 1
ATOM 2779 C C . LYS A 1 359 ? 21.582 -31.161 -19.062 1.00 65.56 359 LYS A C 1
ATOM 2781 O O . LYS A 1 359 ? 22.703 -31.675 -19.003 1.00 65.56 359 LYS A O 1
ATOM 2786 N N . TYR A 1 360 ? 21.421 -29.844 -19.037 1.00 59.38 360 TYR A N 1
ATOM 2787 C CA . TYR A 1 360 ? 22.518 -28.882 -18.989 1.00 59.38 360 TYR A CA 1
ATOM 2788 C C . TYR A 1 360 ? 23.172 -28.892 -17.599 1.00 59.38 360 TYR A C 1
ATOM 2790 O O . TYR A 1 360 ? 22.802 -28.172 -16.681 1.00 59.38 360 TYR A O 1
ATOM 2798 N N . ARG A 1 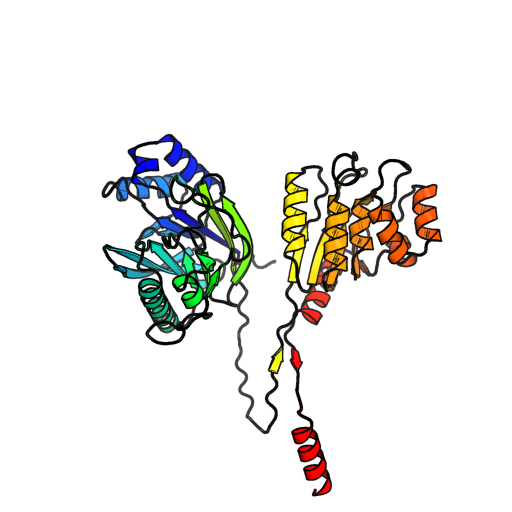361 ? 24.169 -29.767 -17.422 1.00 52.16 361 ARG A N 1
ATOM 2799 C CA . ARG A 1 361 ? 24.902 -29.959 -16.156 1.00 52.16 361 ARG A CA 1
ATOM 2800 C C . ARG A 1 361 ? 25.665 -28.721 -15.660 1.00 52.16 361 ARG A C 1
ATOM 2802 O O . ARG A 1 361 ? 26.224 -28.791 -14.569 1.00 52.16 361 ARG A O 1
ATOM 2809 N N . HIS A 1 362 ? 25.730 -27.640 -16.435 1.00 53.84 362 HIS A N 1
ATOM 2810 C CA . HIS A 1 362 ? 26.622 -26.513 -16.167 1.00 53.84 362 HIS A CA 1
ATOM 2811 C C . HIS A 1 362 ? 25.946 -25.265 -15.587 1.00 53.84 362 HIS A C 1
ATOM 2813 O O . HIS A 1 362 ? 26.669 -24.405 -15.097 1.00 53.84 362 HIS A O 1
ATOM 2819 N N . ASP A 1 363 ? 24.613 -25.209 -15.522 1.00 65.69 363 ASP A N 1
ATOM 2820 C CA . ASP A 1 363 ? 23.899 -23.968 -15.178 1.00 65.69 363 ASP A CA 1
ATOM 2821 C C . ASP A 1 363 ? 22.845 -24.132 -14.059 1.00 65.69 363 ASP A C 1
ATOM 2823 O O . ASP A 1 363 ? 22.148 -23.188 -13.695 1.00 65.69 363 ASP A O 1
ATOM 2827 N N . LEU A 1 364 ? 22.762 -25.302 -13.412 1.00 78.50 364 LEU A N 1
ATOM 2828 C CA . LEU A 1 364 ? 21.899 -25.457 -12.237 1.00 78.50 364 LEU A CA 1
ATOM 2829 C C . LEU A 1 364 ? 22.541 -24.818 -10.999 1.00 78.50 364 LEU A C 1
ATOM 2831 O O . LEU A 1 364 ? 23.603 -25.260 -10.552 1.00 78.50 364 LEU A O 1
ATOM 2835 N N . HIS A 1 365 ? 21.848 -23.861 -10.378 1.00 84.31 365 HIS A N 1
ATOM 2836 C CA . HIS A 1 365 ? 22.332 -23.230 -9.152 1.00 84.31 365 HIS A CA 1
ATOM 2837 C C . HIS A 1 365 ? 22.567 -24.281 -8.035 1.00 84.31 365 HIS A C 1
ATOM 2839 O O . HIS A 1 365 ? 21.705 -25.141 -7.808 1.00 84.31 365 HIS A O 1
ATOM 2845 N N . PRO A 1 366 ? 23.693 -24.239 -7.289 1.00 86.19 366 PRO A N 1
ATOM 2846 C CA . PRO A 1 366 ? 24.026 -25.257 -6.284 1.00 86.19 366 PRO A CA 1
ATOM 2847 C C . PRO A 1 366 ? 22.952 -25.452 -5.204 1.00 86.19 366 PRO A C 1
ATOM 2849 O O . PRO A 1 366 ? 22.673 -26.581 -4.792 1.00 86.19 366 PRO A O 1
ATOM 2852 N N . ILE A 1 367 ? 22.304 -24.360 -4.785 1.00 89.56 367 ILE A N 1
ATOM 2853 C CA . ILE A 1 367 ? 21.222 -24.389 -3.787 1.00 89.56 367 ILE A CA 1
ATOM 2854 C C . ILE A 1 367 ? 20.043 -25.241 -4.251 1.00 89.56 367 ILE A C 1
ATOM 2856 O O . ILE A 1 367 ? 19.478 -25.967 -3.435 1.00 89.56 367 ILE A O 1
ATOM 2860 N N . THR A 1 368 ? 19.717 -25.237 -5.546 1.00 90.12 368 THR A N 1
ATOM 2861 C CA . THR A 1 368 ? 18.621 -26.045 -6.089 1.00 90.12 368 THR A CA 1
ATOM 2862 C C . THR A 1 368 ? 18.837 -27.525 -5.787 1.00 90.12 368 THR A C 1
ATOM 2864 O O . THR A 1 368 ? 17.917 -28.230 -5.376 1.00 90.12 368 THR A O 1
ATOM 2867 N N . GLN A 1 369 ? 20.077 -28.007 -5.920 1.00 88.31 369 GLN A N 1
ATOM 2868 C CA . GLN A 1 369 ? 20.413 -29.399 -5.620 1.00 88.31 369 GLN A CA 1
ATOM 2869 C C . GLN A 1 369 ? 20.304 -29.704 -4.126 1.00 88.31 369 GLN A C 1
ATOM 2871 O O . GLN A 1 369 ? 19.793 -30.760 -3.751 1.00 88.31 369 GLN A O 1
ATOM 2876 N N . ILE A 1 370 ? 20.777 -28.788 -3.277 1.00 90.88 370 ILE A N 1
ATOM 2877 C CA . ILE A 1 370 ? 20.718 -28.933 -1.818 1.00 90.88 370 ILE A CA 1
ATOM 2878 C C . ILE A 1 370 ? 19.259 -28.986 -1.356 1.00 90.88 370 ILE A C 1
ATOM 2880 O O . ILE A 1 370 ? 18.887 -29.897 -0.616 1.00 90.88 370 ILE A O 1
ATOM 2884 N N . ALA A 1 371 ? 18.425 -28.058 -1.828 1.00 93.94 371 ALA A N 1
ATOM 2885 C CA . ALA A 1 371 ? 17.009 -28.001 -1.493 1.00 93.94 371 ALA A CA 1
ATOM 2886 C C . ALA A 1 371 ? 16.272 -29.266 -1.964 1.00 93.94 371 ALA A C 1
ATOM 2888 O O . ALA A 1 371 ? 15.567 -29.901 -1.181 1.00 93.94 371 ALA A O 1
ATOM 2889 N N . LEU A 1 372 ? 16.493 -29.705 -3.210 1.00 93.94 372 LEU A N 1
ATOM 2890 C CA . LEU A 1 372 ? 15.838 -30.904 -3.744 1.00 93.94 372 LEU A CA 1
ATOM 2891 C C . LEU A 1 372 ? 16.224 -32.174 -2.984 1.00 93.94 372 LEU A C 1
ATOM 2893 O O . LEU A 1 372 ? 15.359 -33.002 -2.718 1.00 93.94 372 LEU A O 1
ATOM 2897 N N . LYS A 1 373 ? 17.495 -32.329 -2.593 1.00 92.88 373 LYS A N 1
ATOM 2898 C CA . LYS A 1 373 ? 17.938 -33.469 -1.773 1.00 92.88 373 LYS A CA 1
ATOM 2899 C C . LYS A 1 373 ? 17.364 -33.454 -0.354 1.00 92.88 373 LYS A C 1
ATOM 2901 O O . LYS A 1 373 ? 17.288 -34.512 0.261 1.00 92.88 373 LYS A O 1
ATOM 2906 N N . LYS A 1 374 ? 16.981 -32.283 0.172 1.00 92.50 374 LYS A N 1
ATOM 2907 C CA . LYS A 1 374 ? 16.281 -32.171 1.461 1.00 92.50 374 LYS A CA 1
ATOM 2908 C C . LYS A 1 374 ? 14.803 -32.553 1.357 1.00 92.50 374 LYS A C 1
ATOM 2910 O O . LYS A 1 374 ? 14.274 -33.112 2.311 1.00 92.50 374 LYS A O 1
ATOM 2915 N N . ARG A 1 375 ? 14.148 -32.260 0.228 1.00 94.56 375 ARG A N 1
ATOM 2916 C CA . ARG A 1 375 ? 12.714 -32.532 0.028 1.00 94.56 375 ARG A CA 1
ATOM 2917 C C . ARG A 1 375 ? 12.421 -33.928 -0.525 1.00 94.56 375 ARG A C 1
ATOM 2919 O O . ARG A 1 375 ? 11.471 -34.569 -0.097 1.00 94.56 375 ARG A O 1
ATOM 2926 N N . MET A 1 376 ? 13.224 -34.404 -1.473 1.00 93.94 376 MET A N 1
ATOM 2927 C CA . MET A 1 376 ? 12.980 -35.641 -2.218 1.00 93.94 376 MET A CA 1
ATOM 2928 C C . MET A 1 376 ? 14.026 -36.715 -1.916 1.00 93.94 376 MET A C 1
ATOM 2930 O O . MET A 1 376 ? 15.154 -36.435 -1.513 1.00 93.94 376 MET A O 1
ATOM 2934 N N . MET A 1 377 ? 13.693 -37.971 -2.229 1.00 90.94 377 MET A N 1
ATOM 2935 C CA . MET A 1 377 ? 14.668 -39.063 -2.194 1.00 90.94 377 MET A CA 1
ATOM 2936 C C . MET A 1 377 ? 15.828 -38.809 -3.165 1.00 90.94 377 MET A C 1
ATOM 2938 O O . MET A 1 377 ? 15.616 -38.547 -4.351 1.00 90.94 377 MET A O 1
ATOM 2942 N N . GLU A 1 378 ? 17.065 -39.016 -2.712 1.00 90.19 378 GLU A N 1
ATOM 2943 C CA . GLU A 1 378 ? 18.265 -38.743 -3.517 1.00 90.19 378 GLU A CA 1
ATOM 2944 C C . GLU A 1 378 ? 18.282 -39.490 -4.865 1.00 90.19 378 GLU A C 1
ATOM 2946 O O . GLU A 1 378 ? 18.701 -38.937 -5.884 1.00 90.19 378 GLU A O 1
ATOM 2951 N N . LYS A 1 379 ? 17.762 -40.725 -4.919 1.00 92.12 379 LYS A N 1
ATOM 2952 C CA . LYS A 1 379 ? 17.648 -41.496 -6.172 1.00 92.12 379 LYS A CA 1
ATOM 2953 C C . LYS A 1 379 ? 16.724 -40.820 -7.194 1.00 92.12 379 LYS A C 1
ATOM 2955 O O . LYS A 1 379 ? 16.996 -40.899 -8.391 1.00 92.12 379 LYS A O 1
ATOM 2960 N N . ALA A 1 380 ? 15.655 -40.170 -6.735 1.00 92.06 380 ALA A N 1
ATOM 2961 C CA . ALA A 1 380 ? 14.718 -39.448 -7.590 1.00 92.06 380 ALA A CA 1
ATOM 2962 C C . ALA A 1 380 ? 15.369 -38.181 -8.157 1.00 92.06 380 ALA A C 1
ATOM 2964 O O . ALA A 1 380 ? 15.364 -37.986 -9.371 1.00 92.06 380 ALA A O 1
ATOM 2965 N N . VAL A 1 381 ? 16.037 -37.397 -7.302 1.00 91.44 381 VAL A N 1
ATOM 2966 C CA . VAL A 1 381 ? 16.804 -36.209 -7.718 1.00 91.44 381 VAL A CA 1
ATOM 2967 C C . VAL A 1 381 ? 17.874 -36.591 -8.742 1.00 91.44 381 VAL A C 1
ATOM 2969 O O . VAL A 1 381 ? 17.968 -35.985 -9.807 1.00 91.44 381 VAL A O 1
ATOM 2972 N N . ARG A 1 382 ? 18.632 -37.662 -8.477 1.00 89.19 382 ARG A N 1
ATOM 2973 C CA . ARG A 1 382 ? 19.660 -38.162 -9.397 1.00 89.19 382 ARG A CA 1
ATOM 2974 C C . ARG A 1 382 ? 19.070 -38.622 -10.731 1.00 89.19 382 ARG A C 1
ATOM 2976 O O . ARG A 1 382 ? 19.685 -38.395 -11.768 1.00 89.19 382 ARG A O 1
ATOM 2983 N N . ARG A 1 383 ? 17.894 -39.261 -10.731 1.00 89.69 383 ARG A N 1
ATOM 2984 C CA . ARG A 1 383 ? 17.199 -39.641 -11.971 1.00 89.69 383 ARG A CA 1
ATOM 2985 C C . ARG A 1 383 ? 16.826 -38.401 -12.782 1.00 89.69 383 ARG A C 1
ATOM 2987 O O . ARG A 1 383 ? 17.154 -38.375 -13.962 1.00 89.69 383 ARG A O 1
ATOM 2994 N N . LEU A 1 384 ? 16.215 -37.392 -12.158 1.00 89.44 384 LEU A N 1
ATOM 2995 C CA . LEU A 1 384 ? 15.857 -36.136 -12.829 1.00 89.44 384 LEU A CA 1
ATOM 2996 C C . LEU A 1 384 ? 17.090 -35.472 -13.457 1.00 89.44 384 LEU A C 1
ATOM 2998 O O . LEU A 1 384 ? 17.053 -35.110 -14.623 1.00 89.44 384 LEU A O 1
ATOM 3002 N N . GLN A 1 385 ? 18.210 -35.417 -12.731 1.00 86.94 385 GLN A N 1
ATOM 3003 C CA . GLN A 1 385 ? 19.465 -34.829 -13.220 1.00 86.94 385 GLN A CA 1
ATOM 3004 C C . GLN A 1 385 ? 20.134 -35.615 -14.359 1.00 86.94 385 GLN A C 1
ATOM 3006 O O . GLN A 1 385 ? 20.775 -35.029 -15.229 1.00 86.94 385 GLN A O 1
ATOM 3011 N N . LEU A 1 386 ? 20.081 -36.951 -14.325 1.00 86.81 386 LEU A N 1
ATOM 3012 C CA . LEU A 1 386 ? 20.765 -37.793 -15.314 1.00 86.81 386 LEU A CA 1
ATOM 3013 C C . LEU A 1 386 ? 19.940 -37.996 -16.584 1.00 86.81 386 LEU A C 1
ATOM 3015 O O . LEU A 1 386 ? 20.509 -38.055 -17.674 1.00 86.81 386 LEU A O 1
ATOM 3019 N N . VAL A 1 387 ? 18.625 -38.152 -16.433 1.00 88.06 387 VAL A N 1
ATOM 3020 C CA . VAL A 1 387 ? 17.709 -38.424 -17.543 1.00 88.06 387 VAL A CA 1
ATOM 3021 C C . VAL A 1 387 ? 17.278 -37.118 -18.201 1.00 88.06 387 VAL A C 1
ATOM 3023 O O . VAL A 1 387 ? 17.288 -37.038 -19.423 1.00 88.06 387 VAL A O 1
ATOM 3026 N N . GLY A 1 388 ? 16.982 -36.086 -17.410 1.00 84.62 388 GLY A N 1
ATOM 3027 C CA . GLY A 1 388 ? 16.573 -34.768 -17.890 1.00 84.62 388 GLY A CA 1
ATOM 3028 C C . GLY A 1 388 ? 15.123 -34.657 -18.361 1.00 84.62 388 GLY A C 1
ATOM 3029 O O . GLY A 1 388 ? 14.681 -33.553 -18.670 1.00 84.62 388 GLY A O 1
ATOM 3030 N N . ASP A 1 389 ? 14.388 -35.770 -18.392 1.00 88.25 389 ASP A N 1
ATOM 3031 C CA . ASP A 1 389 ? 12.973 -35.782 -18.756 1.00 88.25 389 ASP A CA 1
ATOM 3032 C C . ASP A 1 389 ? 12.132 -35.172 -17.622 1.00 88.25 389 ASP A C 1
ATOM 3034 O O . ASP A 1 389 ? 12.349 -35.512 -16.448 1.00 88.25 389 ASP A O 1
ATOM 3038 N N . PRO A 1 390 ? 11.171 -34.287 -17.940 1.00 91.38 390 PRO A N 1
ATOM 3039 C CA . PRO A 1 390 ? 10.251 -33.773 -16.945 1.00 91.38 390 PRO A CA 1
ATOM 3040 C C . PRO A 1 390 ? 9.297 -34.872 -16.462 1.00 91.38 390 PRO A C 1
ATOM 3042 O O . PRO A 1 390 ? 8.938 -35.791 -17.197 1.00 91.38 390 PRO A O 1
ATOM 3045 N N . ILE A 1 391 ? 8.869 -34.750 -15.212 1.00 95.56 391 ILE A N 1
ATOM 3046 C CA . ILE A 1 391 ? 7.821 -35.557 -14.589 1.00 95.56 391 ILE A CA 1
ATOM 3047 C C . ILE A 1 391 ? 6.539 -34.731 -14.486 1.00 95.56 391 ILE A C 1
ATOM 3049 O O . ILE A 1 391 ? 6.595 -33.508 -14.357 1.00 95.56 391 ILE A O 1
ATOM 3053 N N . ASP A 1 392 ? 5.384 -35.382 -14.543 1.00 96.88 392 ASP A N 1
ATOM 3054 C CA . ASP A 1 392 ? 4.097 -34.721 -14.323 1.00 96.88 392 ASP A CA 1
ATOM 3055 C C . ASP A 1 392 ? 3.811 -34.506 -12.823 1.00 96.88 392 ASP A C 1
ATOM 3057 O O . ASP A 1 392 ? 4.580 -34.928 -11.951 1.00 96.88 392 ASP A O 1
ATOM 3061 N N . ALA A 1 393 ? 2.703 -33.829 -12.513 1.00 96.94 393 ALA A N 1
ATOM 3062 C CA . ALA A 1 393 ? 2.284 -33.568 -11.138 1.00 96.94 393 ALA A CA 1
ATOM 3063 C C . ALA A 1 393 ? 2.083 -34.853 -10.310 1.00 96.94 393 ALA A C 1
ATOM 3065 O O . ALA A 1 393 ? 2.461 -34.883 -9.138 1.00 96.94 393 ALA A O 1
ATOM 3066 N N . ASN A 1 394 ? 1.543 -35.923 -10.907 1.00 97.56 394 ASN A N 1
ATOM 3067 C CA . ASN A 1 394 ? 1.266 -37.188 -10.214 1.00 97.56 394 ASN A CA 1
ATOM 3068 C C . ASN A 1 394 ? 2.555 -37.894 -9.795 1.00 97.56 394 ASN A C 1
ATOM 3070 O O . ASN A 1 394 ? 2.718 -38.301 -8.642 1.00 97.56 394 ASN A O 1
ATOM 3074 N N . GLU A 1 395 ? 3.503 -38.007 -10.720 1.00 97.00 395 GLU A N 1
ATOM 3075 C CA . GLU A 1 395 ? 4.813 -38.574 -10.440 1.00 97.00 395 GLU A CA 1
ATOM 3076 C C . GLU A 1 395 ? 5.591 -37.686 -9.460 1.00 97.00 395 GLU A C 1
ATOM 3078 O O . GLU A 1 395 ? 6.245 -38.198 -8.551 1.00 97.00 395 GLU A O 1
ATOM 3083 N N . ALA A 1 396 ? 5.470 -36.358 -9.560 1.00 97.38 396 ALA A N 1
ATOM 3084 C CA . ALA A 1 396 ? 6.065 -35.434 -8.598 1.00 97.38 396 ALA A CA 1
ATOM 3085 C C . ALA A 1 396 ? 5.513 -35.631 -7.176 1.00 97.38 396 ALA A C 1
ATOM 3087 O O . ALA A 1 396 ? 6.296 -35.638 -6.222 1.00 97.38 396 ALA A O 1
ATOM 3088 N N . GLN A 1 397 ? 4.207 -35.865 -7.015 1.00 97.44 397 GLN A N 1
ATOM 3089 C CA . GLN A 1 397 ? 3.616 -36.192 -5.714 1.00 97.44 397 GLN A CA 1
ATOM 3090 C C . GLN A 1 397 ? 4.119 -37.541 -5.193 1.00 97.44 397 GLN A C 1
ATOM 3092 O O . GLN A 1 397 ? 4.551 -37.643 -4.045 1.00 97.44 397 GLN A O 1
ATOM 3097 N N . ARG A 1 398 ? 4.177 -38.567 -6.052 1.00 96.56 398 ARG A N 1
ATOM 3098 C CA . ARG A 1 398 ? 4.705 -39.893 -5.685 1.00 96.56 398 ARG A CA 1
ATOM 3099 C C . ARG A 1 398 ? 6.164 -39.842 -5.219 1.00 96.56 398 ARG A C 1
ATOM 3101 O O . ARG A 1 398 ? 6.575 -40.637 -4.375 1.00 96.56 398 ARG A O 1
ATOM 3108 N N . LEU A 1 399 ? 6.956 -38.931 -5.782 1.00 95.19 399 LEU A N 1
ATOM 3109 C CA . LEU A 1 399 ? 8.364 -38.730 -5.435 1.00 95.19 399 LEU A CA 1
ATOM 3110 C C . LEU A 1 399 ? 8.577 -37.769 -4.248 1.00 95.19 399 LEU A C 1
ATOM 3112 O O . LEU A 1 399 ? 9.730 -37.541 -3.872 1.00 95.19 399 LEU A O 1
ATOM 3116 N N . GLY A 1 400 ? 7.500 -37.241 -3.653 1.00 94.31 400 GLY A N 1
ATOM 3117 C CA . GLY A 1 400 ? 7.537 -36.353 -2.487 1.00 94.31 400 GLY A CA 1
ATOM 3118 C C . GLY A 1 400 ? 7.869 -34.893 -2.807 1.00 94.31 400 GLY A C 1
ATOM 3119 O O . GLY A 1 400 ? 8.233 -34.136 -1.914 1.00 94.31 400 GLY A O 1
ATOM 3120 N N . LEU A 1 401 ? 7.787 -34.482 -4.075 1.00 97.19 401 LEU A N 1
ATOM 3121 C CA . LEU A 1 401 ? 7.977 -33.085 -4.467 1.00 97.19 401 LEU A CA 1
ATOM 3122 C C . LEU A 1 401 ? 6.695 -32.265 -4.307 1.00 97.19 401 LEU A C 1
ATOM 3124 O O . LEU A 1 401 ? 6.776 -31.104 -3.925 1.00 97.19 401 LEU A O 1
ATOM 3128 N N . VAL A 1 402 ? 5.534 -32.853 -4.584 1.00 98.19 402 VAL A N 1
ATOM 3129 C CA . VAL A 1 402 ? 4.217 -32.198 -4.520 1.00 98.19 402 VAL A CA 1
ATOM 3130 C C . VAL A 1 402 ? 3.392 -32.839 -3.407 1.00 98.19 402 VAL A C 1
ATOM 3132 O O . VAL A 1 402 ? 3.453 -34.050 -3.228 1.00 98.19 402 VAL A O 1
ATOM 3135 N N . ASP A 1 403 ? 2.616 -32.049 -2.670 1.00 98.19 403 ASP A N 1
ATOM 3136 C CA . ASP A 1 403 ? 1.778 -32.551 -1.573 1.00 98.19 403 ASP A CA 1
ATOM 3137 C C . ASP A 1 403 ? 0.312 -32.690 -1.996 1.00 98.19 403 ASP A C 1
ATOM 3139 O O . ASP A 1 403 ? -0.368 -33.638 -1.603 1.00 98.19 403 ASP A O 1
ATOM 3143 N N . PHE A 1 404 ? -0.166 -31.790 -2.856 1.00 98.38 404 PHE A N 1
ATOM 3144 C CA . PHE A 1 404 ? -1.543 -31.770 -3.345 1.00 98.38 404 PHE A CA 1
ATOM 3145 C C . PHE A 1 404 ? -1.593 -31.491 -4.847 1.00 98.38 404 PHE A C 1
ATOM 3147 O O . PHE A 1 404 ? -0.858 -30.640 -5.350 1.00 98.38 404 PHE A O 1
ATOM 3154 N N . ILE A 1 405 ? -2.496 -32.183 -5.539 1.00 98.12 405 ILE A N 1
ATOM 3155 C CA . ILE A 1 405 ? -2.774 -31.991 -6.961 1.00 98.12 405 ILE A CA 1
ATOM 3156 C C . ILE A 1 405 ? -4.267 -31.727 -7.106 1.00 98.12 405 ILE A C 1
ATOM 3158 O O . ILE A 1 405 ? -5.071 -32.474 -6.551 1.00 98.12 405 ILE A O 1
ATOM 3162 N N . GLY A 1 406 ? -4.622 -30.705 -7.874 1.00 96.81 406 GLY A N 1
ATOM 3163 C CA . GLY A 1 406 ? -6.007 -30.413 -8.225 1.00 96.81 406 GLY A CA 1
ATOM 3164 C C . GLY A 1 406 ? -6.100 -29.574 -9.490 1.00 96.81 406 GLY A C 1
ATOM 3165 O O . GLY A 1 406 ? -5.085 -29.170 -10.062 1.00 96.81 406 GLY A O 1
ATOM 3166 N N . ASP A 1 407 ? -7.313 -29.313 -9.956 1.00 94.50 407 ASP A N 1
ATOM 3167 C CA . ASP A 1 407 ? -7.531 -28.225 -10.905 1.00 94.50 407 ASP A CA 1
ATOM 3168 C C . ASP A 1 407 ? -7.290 -26.847 -10.248 1.00 94.50 407 ASP A C 1
ATOM 3170 O O . ASP A 1 407 ? -6.988 -26.737 -9.056 1.00 94.50 407 ASP A O 1
ATOM 3174 N N . GLU A 1 408 ? -7.374 -25.766 -11.027 1.00 90.44 408 GLU A N 1
ATOM 3175 C CA . GLU A 1 408 ? -7.137 -24.417 -10.498 1.00 90.44 408 GLU A CA 1
ATOM 3176 C C . GLU A 1 408 ? -8.082 -24.062 -9.342 1.00 90.44 408 GLU A C 1
ATOM 3178 O O . GLU A 1 408 ? -7.650 -23.465 -8.359 1.00 90.44 408 GLU A O 1
ATOM 3183 N N . ALA A 1 409 ? -9.355 -24.456 -9.417 1.00 86.94 409 ALA A N 1
ATOM 3184 C CA . ALA A 1 409 ? -10.327 -24.149 -8.376 1.00 86.94 409 ALA A CA 1
ATOM 3185 C C . ALA A 1 409 ? -10.054 -24.953 -7.097 1.00 86.94 409 ALA A C 1
ATOM 3187 O O . ALA A 1 409 ? -10.157 -24.420 -5.992 1.00 86.94 409 ALA A O 1
ATOM 3188 N N . GLU A 1 410 ? -9.686 -26.225 -7.229 1.00 93.75 410 GLU A N 1
ATOM 3189 C CA . GLU A 1 410 ? -9.298 -27.094 -6.119 1.00 93.75 410 GLU A CA 1
ATOM 3190 C C . GLU A 1 410 ? -8.038 -26.588 -5.412 1.00 93.75 410 GLU A C 1
ATOM 3192 O O . GLU A 1 410 ? -8.008 -26.531 -4.181 1.00 93.75 410 GLU A O 1
ATOM 3197 N N . VAL A 1 411 ? -7.029 -26.152 -6.172 1.00 93.88 411 VAL A N 1
ATOM 3198 C CA . VAL A 1 411 ? -5.811 -25.544 -5.619 1.00 93.88 411 VAL A CA 1
ATOM 3199 C C . VAL A 1 411 ? -6.140 -24.263 -4.846 1.00 93.88 411 VAL A C 1
ATOM 3201 O O . VAL A 1 411 ? -5.703 -24.120 -3.704 1.00 93.88 411 VAL A O 1
ATOM 3204 N N . GLU A 1 412 ? -6.961 -23.362 -5.397 1.00 91.75 412 GLU A N 1
ATOM 3205 C CA . GLU A 1 412 ? -7.387 -22.144 -4.686 1.00 91.75 412 GLU A CA 1
ATOM 3206 C C . GLU A 1 412 ? -8.189 -22.445 -3.412 1.00 91.75 412 GLU A C 1
ATOM 3208 O O . GLU A 1 412 ? -8.016 -21.781 -2.382 1.00 91.75 412 GLU A O 1
ATOM 3213 N N . ASN A 1 413 ? -9.044 -23.469 -3.445 1.00 83.56 413 ASN A N 1
ATOM 3214 C CA . ASN A 1 413 ? -9.793 -23.911 -2.272 1.00 83.56 413 ASN A CA 1
ATOM 3215 C C . ASN A 1 413 ? -8.861 -24.433 -1.171 1.00 83.56 413 ASN A C 1
ATOM 3217 O O . ASN A 1 413 ? -9.066 -24.118 0.006 1.00 83.56 413 ASN A O 1
ATOM 3221 N N . GLU A 1 414 ? -7.821 -25.188 -1.531 1.00 92.38 414 GLU A N 1
ATOM 3222 C CA . GLU A 1 414 ? -6.847 -25.691 -0.562 1.00 92.38 414 GLU A CA 1
ATOM 3223 C C . GLU A 1 414 ? -6.002 -24.551 0.029 1.00 92.38 414 GLU A C 1
ATOM 3225 O O . GLU A 1 414 ? -5.804 -24.507 1.245 1.00 92.38 414 GLU A O 1
ATOM 3230 N N . ILE A 1 415 ? -5.611 -23.550 -0.771 1.00 90.25 415 ILE A N 1
ATOM 3231 C CA . ILE A 1 415 ? -4.971 -22.320 -0.265 1.00 90.25 415 ILE A CA 1
ATOM 3232 C C . ILE A 1 415 ? -5.882 -21.634 0.757 1.00 90.25 415 ILE A C 1
ATOM 3234 O O . ILE A 1 415 ? -5.459 -21.334 1.875 1.00 90.25 415 ILE A O 1
ATOM 3238 N N . CYS A 1 416 ? -7.153 -21.430 0.408 1.00 83.69 416 CYS A N 1
ATOM 3239 C CA . CYS A 1 416 ? -8.136 -20.806 1.290 1.00 83.69 416 CYS A CA 1
ATOM 3240 C C . CYS A 1 416 ? -8.305 -21.584 2.603 1.00 83.69 416 CYS A C 1
ATOM 3242 O O . CYS A 1 416 ? -8.399 -20.976 3.671 1.00 83.69 416 CYS A O 1
ATOM 3244 N N . ARG A 1 417 ? -8.301 -22.921 2.553 1.00 89.94 417 ARG A N 1
ATOM 3245 C CA . ARG A 1 417 ? -8.349 -23.783 3.740 1.00 89.94 417 ARG A CA 1
ATOM 3246 C C . ARG A 1 417 ? -7.107 -23.612 4.619 1.00 89.94 417 ARG A C 1
ATOM 3248 O O . ARG A 1 417 ? -7.246 -23.517 5.841 1.00 89.94 417 ARG A O 1
ATOM 3255 N N . LEU A 1 418 ? -5.914 -23.568 4.028 1.00 89.81 418 LEU A N 1
ATOM 3256 C CA . LEU A 1 418 ? -4.650 -23.384 4.750 1.00 89.81 418 LEU A CA 1
ATOM 3257 C C . LEU A 1 418 ? -4.577 -22.009 5.412 1.00 89.81 418 LEU A C 1
ATOM 3259 O O . LEU A 1 418 ? -4.264 -21.923 6.600 1.00 89.81 418 LEU A O 1
ATOM 3263 N N . VAL A 1 419 ? -4.927 -20.951 4.681 1.00 85.69 419 VAL A N 1
ATOM 3264 C CA . VAL A 1 419 ? -5.000 -19.585 5.214 1.00 85.69 419 VAL A CA 1
ATOM 3265 C C . VAL A 1 419 ? -6.039 -19.517 6.326 1.00 85.69 419 VAL A C 1
ATOM 3267 O O . VAL A 1 419 ? -5.742 -19.047 7.418 1.00 85.69 419 VAL A O 1
ATOM 3270 N N . TYR A 1 420 ? -7.242 -20.056 6.116 1.00 80.94 420 TYR A N 1
ATOM 3271 C CA . TYR A 1 420 ? -8.277 -20.054 7.148 1.00 80.94 420 TYR A CA 1
ATOM 3272 C C . TYR A 1 420 ? -7.813 -20.755 8.427 1.00 80.94 420 TYR A C 1
ATOM 3274 O O . TYR A 1 420 ? -8.020 -20.235 9.520 1.00 80.94 420 TYR A O 1
ATOM 3282 N N . ARG A 1 421 ? -7.159 -21.913 8.310 1.00 86.69 421 ARG A N 1
ATOM 3283 C CA . ARG A 1 421 ? -6.688 -22.678 9.467 1.00 86.69 421 ARG A CA 1
ATOM 3284 C C . ARG A 1 421 ? -5.583 -21.961 10.246 1.00 86.69 421 ARG A C 1
ATOM 3286 O O . ARG A 1 421 ? -5.588 -22.037 11.469 1.00 86.69 421 ARG A O 1
ATOM 3293 N N . ASN A 1 422 ? -4.640 -21.321 9.556 1.00 82.69 422 ASN A N 1
ATOM 3294 C CA . ASN A 1 422 ? -3.421 -20.789 10.175 1.00 82.69 422 ASN A CA 1
ATOM 3295 C C . ASN A 1 422 ? -3.498 -19.287 10.503 1.00 82.69 422 ASN A C 1
ATOM 3297 O O . ASN A 1 422 ? -2.825 -18.822 11.419 1.00 82.69 422 ASN A O 1
ATOM 3301 N N . CYS A 1 423 ? -4.332 -18.534 9.788 1.00 83.38 423 CYS A N 1
ATOM 3302 C CA . CYS A 1 423 ? -4.491 -17.087 9.957 1.00 83.38 423 CYS A CA 1
ATOM 3303 C C . CYS A 1 423 ? -5.732 -16.713 10.777 1.00 83.38 423 CYS A C 1
ATOM 3305 O O . CYS A 1 423 ? -5.908 -15.546 11.129 1.00 83.38 423 CYS A O 1
ATOM 3307 N N . SER A 1 424 ? -6.614 -17.669 11.097 1.00 76.31 424 SER A N 1
ATOM 3308 C CA . SER A 1 424 ? -7.740 -17.390 11.994 1.00 76.31 424 SER A CA 1
ATOM 3309 C C . SER A 1 424 ? -7.251 -17.185 13.433 1.00 76.31 424 SER A C 1
ATOM 3311 O O . SER A 1 424 ? -6.450 -17.989 13.913 1.00 76.31 424 SER A O 1
ATOM 3313 N N . PRO A 1 425 ? -7.761 -16.165 14.151 1.00 70.25 425 PRO A N 1
ATOM 3314 C CA . PRO A 1 425 ? -7.484 -15.995 15.571 1.00 70.25 425 PRO A CA 1
ATOM 3315 C C . PRO A 1 425 ? -7.891 -17.243 16.347 1.00 70.25 425 PRO A C 1
ATOM 3317 O O . PRO A 1 425 ? -8.945 -17.833 16.086 1.00 70.25 425 PRO A O 1
ATOM 3320 N N . SER A 1 426 ? -7.074 -17.620 17.323 1.00 66.38 426 SER A N 1
ATOM 3321 C CA . SER A 1 426 ? -7.398 -18.714 18.232 1.00 66.38 426 SER A CA 1
ATOM 3322 C C . SER A 1 426 ? -7.492 -18.191 19.659 1.00 66.38 426 SER A C 1
ATOM 3324 O O . SER A 1 426 ? -6.678 -17.384 20.109 1.00 66.38 426 SER A O 1
ATOM 3326 N N . SER A 1 427 ? -8.522 -18.632 20.380 1.00 61.09 427 SER A N 1
ATOM 3327 C CA . SER A 1 427 ? -8.643 -18.355 21.806 1.00 61.09 427 SER A CA 1
ATOM 3328 C C . SER A 1 427 ? -7.734 -19.322 22.551 1.00 61.09 427 SER A C 1
ATOM 3330 O O . SER A 1 427 ? -8.059 -20.504 22.687 1.00 61.09 427 SER A O 1
ATOM 3332 N N . GLN A 1 428 ? -6.590 -18.833 23.025 1.00 56.97 428 GLN A N 1
ATOM 3333 C CA . GLN A 1 428 ? -5.744 -19.616 23.914 1.00 56.97 428 GLN A CA 1
ATOM 3334 C C . GLN A 1 428 ? -6.132 -19.333 25.363 1.00 56.97 428 GLN A C 1
ATOM 3336 O O . GLN A 1 428 ? -6.183 -18.190 25.827 1.00 56.97 428 GLN A O 1
ATOM 3341 N N . TYR A 1 429 ? -6.427 -20.409 26.086 1.00 52.66 429 TYR A N 1
ATOM 3342 C CA . TYR A 1 429 ? -6.663 -20.360 27.519 1.00 52.66 429 TYR A CA 1
ATOM 3343 C C . TYR A 1 429 ? -5.343 -20.595 28.242 1.00 52.66 429 TYR A C 1
ATOM 3345 O O . TYR A 1 429 ? -4.889 -21.728 28.392 1.00 52.66 429 TYR A O 1
ATOM 3353 N N . PHE A 1 430 ? -4.736 -19.511 28.716 1.00 52.12 430 PHE A N 1
ATOM 3354 C CA . PHE A 1 430 ? -3.634 -19.597 29.664 1.00 52.12 430 PHE A CA 1
ATOM 3355 C C . PHE A 1 430 ? -4.222 -19.818 31.059 1.00 52.12 430 PHE A C 1
ATOM 3357 O O . PHE A 1 430 ? -4.760 -18.898 31.670 1.00 52.12 430 PHE A O 1
ATOM 3364 N N . MET A 1 431 ? -4.160 -21.052 31.561 1.00 51.22 431 MET A N 1
ATOM 3365 C CA . MET A 1 431 ? -4.445 -21.338 32.968 1.00 51.22 431 MET A CA 1
ATOM 3366 C C . MET A 1 431 ? -3.129 -21.293 33.742 1.00 51.22 431 MET A C 1
ATOM 3368 O O . MET A 1 431 ? -2.252 -22.134 33.537 1.00 51.22 431 MET A O 1
ATOM 3372 N N . TYR A 1 432 ? -2.972 -20.313 34.632 1.00 52.97 432 TYR A N 1
ATOM 3373 C CA . TYR A 1 432 ? -1.815 -20.278 35.520 1.00 52.97 432 TYR A CA 1
ATOM 3374 C C . TYR A 1 432 ? -1.882 -21.445 36.508 1.00 52.97 432 TYR A C 1
ATOM 3376 O O . TYR A 1 432 ? -2.958 -21.844 36.954 1.00 52.97 432 TYR A O 1
ATOM 3384 N N . LYS A 1 433 ? -0.721 -21.999 36.882 1.00 59.56 433 LYS A N 1
ATOM 3385 C CA . LYS A 1 433 ? -0.623 -23.180 37.760 1.00 59.56 433 LYS A CA 1
ATOM 3386 C C . LYS A 1 433 ? -1.420 -23.019 39.062 1.00 59.56 433 LYS A C 1
ATOM 3388 O O . LYS A 1 433 ? -2.025 -23.979 39.524 1.00 59.56 433 LYS A O 1
ATOM 3393 N N . SER A 1 434 ? -1.457 -21.817 39.636 1.00 65.25 434 SER A N 1
ATOM 3394 C CA . SER A 1 434 ? -2.255 -21.505 40.828 1.00 65.25 434 SER A CA 1
ATOM 3395 C C . SER A 1 434 ? -3.763 -21.619 40.597 1.00 65.25 434 SER A C 1
ATOM 3397 O O . SER A 1 434 ? -4.470 -22.094 41.482 1.00 65.25 434 SER A O 1
ATOM 3399 N N . ASP A 1 435 ? -4.247 -21.224 39.419 1.00 68.94 435 ASP A N 1
ATOM 3400 C CA . ASP A 1 435 ? -5.663 -21.301 39.042 1.00 68.94 435 ASP A CA 1
ATOM 3401 C C . ASP A 1 435 ? -6.067 -22.743 38.744 1.00 68.94 435 ASP A C 1
ATOM 3403 O O . ASP A 1 435 ? -7.142 -23.178 39.143 1.00 68.94 435 ASP A O 1
ATOM 3407 N N . LEU A 1 436 ? -5.153 -23.511 38.148 1.00 63.50 436 LEU A N 1
ATOM 3408 C CA . LEU A 1 436 ? -5.279 -24.955 37.960 1.00 63.50 436 LEU A CA 1
ATOM 3409 C C . LEU A 1 436 ? -5.396 -25.677 39.312 1.00 63.50 436 LEU A C 1
ATOM 3411 O O . LEU A 1 436 ? -6.321 -26.455 39.520 1.00 63.50 436 LEU A O 1
ATOM 3415 N N . VAL A 1 437 ? -4.522 -25.354 40.272 1.00 72.12 437 VAL A N 1
ATOM 3416 C CA . VAL A 1 437 ? -4.567 -25.913 41.636 1.00 72.12 437 VAL A CA 1
ATOM 3417 C C . VAL A 1 437 ? -5.843 -25.496 42.378 1.00 72.12 437 VAL A C 1
ATOM 3419 O O . VAL A 1 437 ? -6.435 -26.318 43.073 1.00 72.12 437 VAL A O 1
ATOM 3422 N N . LYS A 1 438 ? -6.307 -24.249 42.221 1.00 73.31 438 LYS A N 1
ATOM 3423 C CA . LYS A 1 438 ? -7.584 -23.782 42.792 1.00 73.31 438 LYS A CA 1
ATOM 3424 C C . LYS A 1 438 ? -8.785 -24.512 42.195 1.00 73.31 438 LYS A C 1
ATOM 3426 O O . LYS A 1 438 ? -9.655 -24.942 42.943 1.00 73.31 438 LYS A O 1
ATOM 3431 N N . ALA A 1 439 ? -8.820 -24.663 40.873 1.00 69.00 439 ALA A N 1
ATOM 3432 C CA . ALA A 1 439 ? -9.885 -25.368 40.170 1.00 69.00 439 ALA A CA 1
ATOM 3433 C C . ALA A 1 439 ? -9.912 -26.861 40.527 1.00 69.00 439 ALA A C 1
ATOM 3435 O O . ALA A 1 439 ? -10.989 -27.436 40.633 1.00 69.00 439 ALA A O 1
ATOM 3436 N N . MET A 1 440 ? -8.746 -27.475 40.756 1.00 69.56 440 MET A N 1
ATOM 3437 C CA . MET A 1 440 ? -8.648 -28.856 41.236 1.00 69.56 440 MET A CA 1
ATOM 3438 C C . MET A 1 440 ? -9.176 -29.004 42.668 1.00 69.56 440 MET A C 1
ATOM 3440 O O . MET A 1 440 ? -10.014 -29.867 42.898 1.00 69.56 440 MET A O 1
ATOM 3444 N N . ARG A 1 441 ? -8.781 -28.125 43.601 1.00 73.38 441 ARG A N 1
ATOM 3445 C CA . ARG A 1 441 ? -9.269 -28.158 44.996 1.00 73.38 441 ARG A CA 1
ATOM 3446 C C . ARG A 1 441 ? -10.773 -27.915 45.110 1.00 73.38 441 ARG A C 1
ATOM 3448 O O . ARG A 1 441 ? -11.457 -28.642 45.815 1.00 73.38 441 ARG A O 1
ATOM 3455 N N . ALA A 1 442 ? -11.309 -26.960 44.350 1.00 70.00 442 ALA A N 1
ATOM 3456 C CA . ALA A 1 442 ? -12.749 -26.689 44.313 1.00 70.00 442 ALA A CA 1
ATOM 3457 C C . ALA A 1 442 ? -13.581 -27.878 43.793 1.00 70.00 442 ALA A C 1
ATOM 3459 O O . ALA A 1 442 ? -14.787 -27.926 44.004 1.00 70.00 442 ALA A O 1
ATOM 3460 N N . LYS A 1 443 ? -12.941 -28.825 43.097 1.00 69.56 443 LYS A N 1
ATOM 3461 C CA . LYS A 1 443 ? -13.555 -30.053 42.586 1.00 69.56 443 LYS A CA 1
ATOM 3462 C C . LYS A 1 443 ? -13.429 -31.237 43.550 1.00 69.56 443 LYS A C 1
ATOM 3464 O O . LYS A 1 443 ? -14.107 -32.231 43.346 1.00 69.56 443 LYS A O 1
ATOM 3469 N N . GLU A 1 444 ? -12.540 -31.148 44.539 1.00 65.56 444 GLU A N 1
ATOM 3470 C CA . GLU A 1 444 ? -12.394 -32.125 45.630 1.00 65.56 444 GLU A CA 1
ATOM 3471 C C . GLU A 1 444 ? -13.317 -31.792 46.817 1.00 65.56 444 GLU A C 1
ATOM 3473 O O . GLU A 1 444 ? -13.639 -32.668 47.612 1.00 65.56 444 GLU A O 1
ATOM 3478 N N . GLU A 1 445 ? -13.748 -30.532 46.930 1.00 58.03 445 GLU A N 1
ATOM 3479 C CA . GLU A 1 445 ? -14.676 -30.040 47.961 1.00 58.03 445 GLU A CA 1
ATOM 3480 C C . GLU A 1 445 ? -16.163 -30.103 47.543 1.00 58.03 445 GLU A C 1
ATOM 3482 O O . GLU A 1 445 ? -17.037 -29.784 48.350 1.00 58.03 445 GLU A O 1
ATOM 3487 N N . ALA A 1 446 ? -16.449 -30.512 46.301 1.00 48.47 446 ALA A N 1
ATOM 3488 C CA . ALA A 1 446 ? -17.787 -30.732 45.742 1.00 48.47 446 ALA A CA 1
ATOM 3489 C C . ALA A 1 446 ? -18.019 -32.225 45.497 1.00 48.47 446 ALA A C 1
ATOM 3491 O O . ALA A 1 446 ? -19.163 -32.682 45.730 1.00 48.47 446 ALA A O 1
#

Foldseek 3Di:
DDQDFQWFWEEEEAQVQLPCVAPNVVNVVVRLVVCQVSQGQKYAYHPCARVPHCNVVSQVVSCVSRVWDDPPPRMTGNPVFKDWDDKDWDDAPPRWTKIWTWIQGPSPRAIEIEMHTDADAPCQQVRLQSVLVVLLVVCVVVVNGKYKYKYFSNCWQPSCVDPNNCQQQQNDAGPPGGRSFHKDFLCSVPQFAQDDDPVRHTIDGITMIIGPPQWDFPDFFRPNVHGTTGITGTPPPDPPPPDDDDDDDDFPFDWDFFWDEEEAEDDQDDDPVNLVVRLSVLLVDTEEYEYEYDHPDPDDPFDDLLPDCSLVSSLCSLVVDDYQYEYEFEAEQEAQSLLRLLSHPAYEYEQRYKYAYAQPPPRHRPSSLVSNVNQFPPVVSVCRRHVGDIDTPVVCVVRRSHVYYYHPVVSVVVVVVVCCVRRDIDGDGDDDPVNVVVVVVVVVVD

Radius of gyration: 26.39 Å; chains: 1; bounding box: 52×74×70 Å

Sequence (446 aa):
MSRPSATLKVMSYNLMGWSSFNANSWKGENVLGKINSWEPDLLGAQEVEKGGWGYQEVEELVVSTTGLNFAGGSQFFKPSKLEKLDEDWTALVGGYWMSMALYKHLDTGREILFYDSHWKHGYGLQQAETIANKIAADRTKHGSPPTILVGDTNQFCEGPKTEALRYLKGELQGSQGFSPVDLVDVHGEDQGRSFSDDNNPDCRVDFILASQGQWSVVQVAVDRGGIRILAITMLRTRHVTRRSHVKFGHGKGVEVPGLTCMTLEVPSVQSKEAWNSFLQLFSLADGIVILRISDDAEHDQEGYVAKSPLLGEVYEIVQSRPMFIVCVCKGPVRASLMTFPAISQLVLATTGASFGLPKYRHDLHPITQIALKKRMMEKAVRRLQLVGDPIDANEAQRLGLVDFIGDEAEVENEICRLVYRNCSPSSQYFMYKSDLVKAMRAKEEA

Secondary structure (DSSP, 8-state):
-PPPP-EEEEEEEE--HHIIIII-HHHHHHHHHHHHHH--SEEEEE--SSSSS-HHHHHHHHHHHH-PEEEETTEEE-TTTEEEEEEEEEE-GGG-EEEEEEEEETTTTEEEEEEEEE--TT-HHHHHHHHHHHHHHHHHHTTS--EEEEEE----TTGGGSHHHHHHTTSSEETTEE-S--EEETTTT----SEEETTEEEE--EEEEEETTSEEEEEEEEETTTEEEEEEEE------------------PEEEPPPPEEEEEEP-S--HHHHHHHHHHHHT--SEEEEEEE---SS---SSTTTSTHHHHHHHHHHHS--EEEEEEESEEEGGGGHHHHH-SEEEEETT-EEE--S-TTS--HHHHHHHHHHS-HHHHHHHHHH---EEHHHHHHTTS-SEEE-HHHHHHHHHHHHHHHHS-EEE----HHHHHHHHHHHH--

pLDDT: mean 81.88, std 17.61, range [24.3, 98.44]